Protein AF-A0A803PGI7-F1 (afdb_monomer_lite)

Radius of gyration: 37.83 Å; chains: 1; bounding box: 90×58×115 Å

Secondary structure (DSSP, 8-state):
------SS--HHHHHHHHHHHHHHHHHHTTB-TTSSBPP--HHHHHHHHHHHHHHHHHHHHHHSSTT-HHHHHHHHHHHHHHHHSTTS-GGGTT--HHHHTTHHHHHHHHHHH-SS--HHHHHHHHHHHHHHHHHHGGGS-S-HHHHHHHHHHHHHHHHHHHHHHHT--------S----------SSS--HHHHHHHHHHHHHHHHHHHHHHHHHHHHHHHHHHH-S-S---HHHHHHHTTTS-HHHHHHHHHHHHHHHHHHHHHHHHHT-HHHHHHHHHHHHHTTS-HHHHHHHHHHHHT-S---HHHHHHHHHHHHHHTTGGGHHHHHHHHHHPPP----HHHHHHHHHHTS--S------S-S----HHHHHHHHHHHHHHTT--HHHHSS-HHHHHHHS-TTSHHHHHHHHHHHHHHHT---TTSS-S--S-----SGGGGGGGG----S--TTHHHHHHHHHHHHHHHHHHHHHHTTSS---SS--GGGHHHHHHHHHSHHHHHHHHHHHHHHHHHHHSTT-----SS-EEEEE-SBTTTB--HHHHTTTGGGTSPP-HHHHHHHHTT--PPB-HHHHHHHHHHHHTT-EEEEEEEEEGGGHHHHHHHHHHTT----SEEEEE-GGGTTS-HHHHHHHHHHHHHHTT-EEEEEEESSHHHH-SSSPPSEEEEPP--S----

Structure (mmCIF, N/CA/C/O backbone):
data_AF-A0A803PGI7-F1
#
_entry.id   AF-A0A803PGI7-F1
#
loop_
_atom_site.group_PDB
_atom_site.id
_atom_site.type_symbol
_atom_site.label_atom_id
_atom_site.label_alt_id
_atom_site.label_comp_id
_atom_site.label_asym_id
_atom_site.label_entity_id
_atom_site.label_seq_id
_atom_site.pdbx_PDB_ins_code
_atom_site.Cartn_x
_atom_site.Cartn_y
_atom_site.Cartn_z
_atom_site.occupancy
_atom_site.B_iso_or_equiv
_atom_site.auth_seq_id
_atom_site.auth_comp_id
_atom_site.auth_asym_id
_atom_site.auth_atom_id
_atom_site.pdbx_PDB_model_num
ATOM 1 N N . MET A 1 1 ? -21.445 -3.159 65.099 1.00 38.12 1 MET A N 1
ATOM 2 C CA . MET A 1 1 ? -22.785 -3.429 64.540 1.00 38.12 1 MET A CA 1
ATOM 3 C C . MET A 1 1 ? -22.902 -2.512 63.342 1.00 38.12 1 MET A C 1
ATOM 5 O O . MET A 1 1 ? -22.774 -1.316 63.554 1.00 38.12 1 MET A O 1
ATOM 9 N N . GLY A 1 2 ? -22.947 -3.056 62.122 1.00 53.81 2 GLY A N 1
ATOM 10 C CA . GLY A 1 2 ? -23.004 -2.240 60.901 1.00 53.81 2 GLY A CA 1
ATOM 11 C C . GLY A 1 2 ? -24.290 -1.415 60.855 1.00 53.81 2 GLY A C 1
ATOM 12 O O . GLY A 1 2 ? -25.325 -1.890 61.322 1.00 53.81 2 GLY A O 1
ATOM 13 N N . SER A 1 3 ? -24.199 -0.191 60.336 1.00 67.94 3 SER A N 1
ATOM 14 C CA . SER A 1 3 ? -25.300 0.774 60.164 1.00 67.94 3 SER A CA 1
ATOM 15 C C . SER A 1 3 ? -26.174 0.478 58.934 1.00 67.94 3 SER A C 1
ATOM 17 O O . SER A 1 3 ? -26.958 1.320 58.490 1.00 67.94 3 SER A O 1
ATOM 19 N N . TRP A 1 4 ? -26.041 -0.718 58.357 1.00 79.06 4 TRP A N 1
ATOM 20 C CA . TRP A 1 4 ? -26.737 -1.103 57.144 1.00 79.06 4 TRP A CA 1
ATOM 21 C C . TRP A 1 4 ? -28.187 -1.476 57.442 1.00 79.06 4 TRP A C 1
ATOM 23 O O . TRP A 1 4 ? -28.458 -2.466 58.127 1.00 79.06 4 TRP A O 1
ATOM 33 N N . PHE A 1 5 ? -29.121 -0.724 56.865 1.00 71.88 5 PHE A N 1
ATOM 34 C CA . PHE A 1 5 ? -30.551 -0.976 56.977 1.00 71.88 5 PHE A CA 1
ATOM 35 C C . PHE A 1 5 ? -31.200 -1.027 55.588 1.00 71.88 5 PHE A C 1
ATOM 37 O O . PHE A 1 5 ? -31.676 -0.022 55.071 1.00 71.88 5 PHE A O 1
ATOM 44 N N . HIS A 1 6 ? -31.265 -2.225 55.000 1.00 76.81 6 HIS A N 1
ATOM 45 C CA . HIS A 1 6 ? -32.163 -2.531 53.883 1.00 76.81 6 HIS A CA 1
ATOM 46 C C . HIS A 1 6 ? -32.952 -3.811 54.211 1.00 76.81 6 HIS A C 1
ATOM 48 O O . HIS A 1 6 ? -32.338 -4.787 54.644 1.00 76.81 6 HIS A O 1
ATOM 54 N N . PRO A 1 7 ? -34.288 -3.837 54.026 1.00 70.44 7 PRO A N 1
ATOM 55 C CA . PRO A 1 7 ? -35.135 -4.941 54.488 1.00 70.44 7 PRO A CA 1
ATOM 56 C C . PRO A 1 7 ? -34.837 -6.279 53.797 1.00 70.44 7 PRO A C 1
ATOM 58 O O . PRO A 1 7 ? -34.901 -7.321 54.443 1.00 70.44 7 PRO A O 1
ATOM 61 N N . ASP A 1 8 ? -34.466 -6.236 52.513 1.00 79.75 8 ASP A N 1
ATOM 62 C CA . ASP A 1 8 ? -34.425 -7.437 51.665 1.00 79.75 8 ASP A CA 1
ATOM 63 C C . ASP A 1 8 ? -33.029 -7.835 51.156 1.00 79.75 8 ASP A C 1
ATOM 65 O O . ASP A 1 8 ? -32.898 -8.868 50.508 1.00 79.75 8 ASP A O 1
ATOM 69 N N . ILE A 1 9 ? -31.981 -7.036 51.403 1.00 85.69 9 ILE A N 1
ATOM 70 C CA . ILE A 1 9 ? -30.629 -7.335 50.900 1.00 85.69 9 ILE A CA 1
ATOM 71 C C . ILE A 1 9 ? -29.552 -6.900 51.890 1.00 85.69 9 ILE A C 1
ATOM 73 O O . ILE A 1 9 ? -29.574 -5.791 52.429 1.00 85.69 9 ILE A O 1
ATOM 77 N N . SER A 1 10 ? -28.584 -7.782 52.124 1.00 90.31 10 SER A N 1
ATOM 78 C CA . SER A 1 10 ? -27.400 -7.454 52.921 1.00 90.31 10 SER A CA 1
ATOM 79 C C . SER A 1 10 ? -26.391 -6.641 52.103 1.00 90.31 10 SER A C 1
ATOM 81 O O . SER A 1 10 ? -26.316 -6.785 50.882 1.00 90.31 10 SER A O 1
ATOM 83 N N . LEU A 1 11 ? -25.562 -5.827 52.767 1.00 88.62 11 LEU A N 1
ATOM 84 C CA . LEU A 1 11 ? -24.485 -5.090 52.094 1.00 88.62 11 LEU A CA 1
ATOM 85 C C . LEU A 1 11 ? -23.528 -6.033 51.343 1.00 88.62 11 LEU A C 1
ATOM 87 O O . LEU A 1 11 ? -23.127 -5.741 50.221 1.00 88.62 11 LEU A O 1
ATOM 91 N N . GLU A 1 12 ? -23.203 -7.196 51.918 1.00 90.31 12 GLU A N 1
ATOM 92 C CA . GLU A 1 12 ? -22.317 -8.180 51.280 1.00 90.31 12 GLU A CA 1
ATOM 93 C C . GLU A 1 12 ? -22.911 -8.733 49.974 1.00 90.31 12 GLU A C 1
ATOM 95 O O . GLU A 1 12 ? -22.209 -8.884 48.970 1.00 90.31 12 GLU A O 1
ATOM 100 N N . GLU A 1 13 ? -24.212 -9.023 49.967 1.00 92.06 13 GLU A N 1
ATOM 101 C CA . GLU A 1 13 ? -24.922 -9.504 48.783 1.00 92.06 13 GLU A CA 1
ATOM 102 C C . GLU A 1 13 ? -25.058 -8.410 47.721 1.00 92.06 13 GLU A C 1
ATOM 104 O O . GLU A 1 13 ? -24.774 -8.657 46.547 1.00 92.06 13 GLU A O 1
ATOM 109 N N . LEU A 1 14 ? -25.376 -7.179 48.132 1.00 91.44 14 LEU A N 1
ATOM 110 C CA . LEU A 1 14 ? -25.426 -6.029 47.234 1.00 91.44 14 LEU A CA 1
ATOM 111 C C . LEU A 1 14 ? -24.066 -5.787 46.562 1.00 91.44 14 LEU A C 1
ATOM 113 O O . LEU A 1 14 ? -24.003 -5.617 45.346 1.00 91.44 14 LEU A O 1
ATOM 117 N N . MET A 1 15 ? -22.966 -5.865 47.315 1.00 93.12 15 MET A N 1
ATOM 118 C CA . MET A 1 15 ? -21.613 -5.723 46.768 1.00 93.12 15 MET A CA 1
ATOM 119 C C . MET A 1 15 ? -21.248 -6.839 45.775 1.00 93.12 15 MET A C 1
ATOM 121 O O . MET A 1 15 ? -20.549 -6.575 44.793 1.00 93.12 15 MET A O 1
ATOM 125 N N . LYS A 1 16 ? -21.734 -8.076 45.964 1.00 92.56 16 LYS A N 1
ATOM 126 C CA . LYS A 1 16 ? -21.569 -9.164 44.975 1.00 92.56 16 LYS A CA 1
ATOM 127 C C . LYS A 1 16 ? -22.317 -8.862 43.676 1.00 92.56 16 LYS A C 1
ATOM 129 O O . LYS A 1 16 ? -21.757 -9.058 42.597 1.00 92.56 16 LYS A O 1
ATOM 134 N N . LEU A 1 17 ? -23.543 -8.347 43.769 1.00 93.38 17 LEU A N 1
ATOM 135 C CA . LEU A 1 17 ? -24.321 -7.943 42.595 1.00 93.38 17 LEU A CA 1
ATOM 136 C C . LEU A 1 17 ? -23.674 -6.761 41.865 1.00 93.38 17 LEU A C 1
ATOM 138 O O . LEU A 1 17 ? -23.601 -6.778 40.638 1.00 93.38 17 LEU A O 1
ATOM 142 N N . ILE A 1 18 ? -23.144 -5.775 42.596 1.00 92.31 18 ILE A N 1
ATOM 143 C CA . ILE A 1 18 ? -22.430 -4.630 42.010 1.00 92.31 18 ILE A CA 1
ATOM 144 C C . ILE A 1 18 ? -21.198 -5.098 41.228 1.00 92.31 18 ILE A C 1
ATOM 146 O O . ILE A 1 18 ? -20.989 -4.641 40.107 1.00 92.31 18 ILE A O 1
ATOM 150 N N . LYS A 1 19 ? -20.418 -6.054 41.751 1.00 90.94 19 LYS A N 1
ATOM 151 C CA . LYS A 1 19 ? -19.295 -6.653 41.005 1.00 90.94 19 LYS A CA 1
ATOM 152 C C . LYS A 1 19 ? -19.759 -7.283 39.686 1.00 90.94 19 LYS A C 1
ATOM 154 O O . LYS A 1 19 ? -19.188 -6.988 38.642 1.00 90.94 19 LYS A O 1
ATOM 159 N N . GLY A 1 20 ? -20.844 -8.061 39.713 1.00 91.62 20 GLY A N 1
ATOM 160 C CA . GLY A 1 20 ? -21.435 -8.621 38.491 1.00 91.62 20 GLY A CA 1
ATOM 161 C C . GLY A 1 20 ? -21.953 -7.551 37.519 1.00 91.62 20 GLY A C 1
ATOM 162 O O . GLY A 1 20 ? -21.856 -7.710 36.305 1.00 91.62 20 GLY A O 1
ATOM 163 N N . PHE A 1 21 ? -22.456 -6.425 38.028 1.00 90.94 21 PHE A N 1
ATOM 164 C CA . PHE A 1 21 ? -22.863 -5.293 37.197 1.00 90.94 21 PHE A CA 1
ATOM 165 C C . PHE A 1 21 ? -21.672 -4.597 36.531 1.00 90.94 21 PHE A C 1
ATOM 167 O O . PHE A 1 21 ? -21.755 -4.235 35.359 1.00 90.94 21 PHE A O 1
ATOM 174 N N . VAL A 1 22 ? -20.542 -4.468 37.232 1.00 89.94 22 VAL A N 1
ATOM 175 C CA . VAL A 1 22 ? -19.285 -3.986 36.640 1.00 89.94 22 VAL A CA 1
ATOM 176 C C . VAL A 1 22 ? -18.835 -4.913 35.508 1.00 89.94 22 VAL A C 1
ATOM 178 O O . VAL A 1 22 ? -18.483 -4.420 34.439 1.00 89.94 22 VAL A O 1
ATOM 181 N N . ASP A 1 23 ? -18.936 -6.235 35.668 1.00 88.88 23 ASP A N 1
ATOM 182 C CA . ASP A 1 23 ? -18.623 -7.183 34.586 1.00 88.88 23 ASP A CA 1
ATOM 183 C C . ASP A 1 23 ? -19.529 -6.986 33.358 1.00 88.88 23 ASP A C 1
ATOM 185 O O . ASP A 1 23 ? -19.057 -7.004 32.218 1.00 88.88 23 ASP A O 1
ATOM 189 N N . ILE A 1 24 ? -20.825 -6.733 33.574 1.00 90.69 24 ILE A N 1
ATOM 190 C CA . ILE A 1 24 ? -21.766 -6.379 32.501 1.00 90.69 24 ILE A CA 1
ATOM 191 C C . ILE A 1 24 ? -21.310 -5.095 31.800 1.00 90.69 24 ILE A C 1
ATOM 193 O O . ILE A 1 24 ? -21.242 -5.075 30.573 1.00 90.69 24 ILE A O 1
ATOM 197 N N . LEU A 1 25 ? -20.952 -4.048 32.548 1.00 88.31 25 LEU A N 1
ATOM 198 C CA . LEU A 1 25 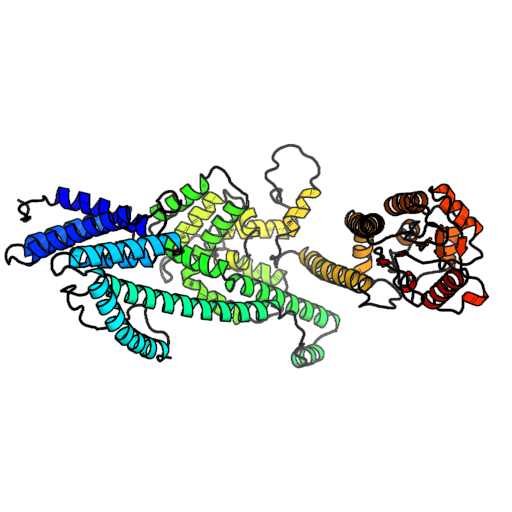? -20.476 -2.771 31.999 1.00 88.31 25 LEU A CA 1
ATOM 199 C C . LEU A 1 25 ? -19.169 -2.907 31.205 1.00 88.31 25 LEU A C 1
ATOM 201 O O . LEU A 1 25 ? -18.966 -2.223 30.202 1.00 88.31 25 LEU A O 1
ATOM 205 N N . ILE A 1 26 ? -18.285 -3.819 31.606 1.00 86.06 26 ILE A N 1
ATOM 206 C CA . ILE A 1 26 ? -17.098 -4.156 30.815 1.00 86.06 26 ILE A CA 1
ATOM 207 C C . ILE A 1 26 ? -17.529 -4.803 29.493 1.00 86.06 26 ILE A C 1
ATOM 209 O O . ILE A 1 26 ? -17.034 -4.420 28.437 1.00 86.06 26 ILE A O 1
ATOM 213 N N . LEU A 1 27 ? -18.480 -5.739 29.508 1.00 88.56 27 LEU A N 1
ATOM 214 C CA . LEU A 1 27 ? -18.963 -6.414 28.297 1.00 88.56 27 LEU A CA 1
ATOM 215 C C . LEU A 1 27 ? -19.729 -5.484 27.343 1.00 88.56 27 LEU A C 1
ATOM 217 O O . LEU A 1 27 ? -19.699 -5.685 26.122 1.00 88.56 27 LEU A O 1
ATOM 221 N N . THR A 1 28 ? -20.411 -4.459 27.862 1.00 88.19 28 THR A N 1
ATOM 222 C CA . THR A 1 28 ? -21.115 -3.470 27.029 1.00 88.19 28 THR A CA 1
ATOM 223 C C . THR A 1 28 ? -20.153 -2.574 26.244 1.00 88.19 28 THR A C 1
ATOM 225 O O . THR A 1 28 ? -20.557 -2.039 25.214 1.00 88.19 28 THR A O 1
ATOM 228 N N . SER A 1 29 ? -18.865 -2.514 26.622 1.00 77.38 29 SER A N 1
ATOM 229 C CA . SER A 1 29 ? -17.803 -1.850 25.840 1.00 77.38 29 SER A CA 1
ATOM 230 C C . SER A 1 29 ? -17.565 -2.471 24.451 1.00 77.38 29 SER A C 1
ATOM 232 O O . SER A 1 29 ? -16.930 -1.858 23.589 1.00 77.38 29 SER A O 1
ATOM 234 N N . GLY A 1 30 ? -18.100 -3.673 24.206 1.00 82.31 30 GLY A N 1
ATOM 235 C CA . GLY A 1 30 ? -18.088 -4.346 22.905 1.00 82.31 30 GLY A CA 1
ATOM 236 C C . GLY A 1 30 ? -17.120 -5.526 22.799 1.00 82.31 30 GLY A C 1
ATOM 237 O O . GLY A 1 30 ? -17.171 -6.247 21.792 1.00 82.31 30 GLY A O 1
ATOM 238 N N . TYR A 1 31 ? -16.307 -5.772 23.831 1.00 81.25 31 TYR A N 1
ATOM 239 C CA . TYR A 1 31 ? -15.364 -6.890 23.906 1.00 81.25 31 TYR A CA 1
ATOM 240 C C . TYR A 1 31 ? -15.489 -7.676 25.209 1.00 81.25 31 TYR A C 1
ATOM 242 O O . TYR A 1 31 ? -15.874 -7.163 26.254 1.00 81.25 31 TYR A O 1
ATOM 250 N N . GLN A 1 32 ? -15.140 -8.953 25.124 1.00 82.00 32 GLN A N 1
ATOM 251 C CA . GLN A 1 32 ? -14.935 -9.841 26.255 1.00 82.00 32 GLN A CA 1
ATOM 252 C C . GLN A 1 32 ? -13.516 -9.673 26.805 1.00 82.00 32 GLN A C 1
ATOM 254 O O . GLN A 1 32 ? -12.609 -9.234 26.099 1.00 82.00 32 GLN A O 1
ATOM 259 N N . SER A 1 33 ? -13.286 -10.143 28.031 1.00 68.25 33 SER A N 1
ATOM 260 C CA . SER A 1 33 ? -11.949 -10.205 28.644 1.00 68.25 33 SER A CA 1
ATOM 261 C C . SER A 1 33 ? -10.932 -11.038 27.844 1.00 68.25 33 SER A C 1
ATOM 263 O O . SER A 1 33 ? -9.728 -10.873 28.021 1.00 68.25 33 SER A O 1
ATOM 265 N N . SER A 1 34 ? -11.406 -11.903 26.939 1.00 67.69 34 SER A N 1
ATOM 266 C CA . SER A 1 34 ? -10.601 -12.671 25.981 1.00 67.69 34 SER A CA 1
ATOM 267 C C . SER A 1 34 ? -10.144 -11.868 24.752 1.00 67.69 34 SER A C 1
ATOM 269 O O . SER A 1 34 ? -9.458 -12.418 23.895 1.00 67.69 34 SER A O 1
ATOM 271 N N . GLY A 1 35 ? -10.569 -10.609 24.607 1.00 70.06 35 GLY A N 1
ATOM 272 C CA . GLY A 1 35 ? -10.370 -9.799 23.399 1.00 70.06 35 GLY A CA 1
ATOM 273 C C . GLY A 1 35 ? -11.330 -10.142 22.255 1.00 70.06 35 GLY A C 1
ATOM 274 O O . GLY A 1 35 ? -11.361 -9.449 21.240 1.00 70.06 35 GLY A O 1
ATOM 275 N N . ARG A 1 36 ? -12.160 -11.185 22.406 1.00 78.81 36 ARG A N 1
ATOM 276 C CA . ARG A 1 36 ? -13.218 -11.499 21.441 1.00 78.81 36 ARG A CA 1
ATOM 277 C C . ARG A 1 36 ? -14.349 -10.492 21.532 1.00 78.81 36 ARG A C 1
ATOM 279 O O . ARG A 1 36 ? -14.604 -9.886 22.566 1.00 78.81 36 ARG A O 1
ATOM 286 N N . ILE A 1 37 ? -15.073 -10.371 20.435 1.00 82.19 37 ILE A N 1
ATOM 287 C CA . ILE A 1 37 ? -16.263 -9.540 20.343 1.00 82.19 37 ILE A CA 1
ATOM 288 C C . ILE A 1 37 ? -17.325 -10.010 21.351 1.00 82.19 37 ILE A C 1
ATOM 290 O O . ILE A 1 37 ? -17.715 -11.178 21.347 1.00 82.19 37 ILE A O 1
ATOM 294 N N . ALA A 1 38 ? -17.829 -9.089 22.178 1.00 86.44 38 ALA A N 1
ATOM 295 C CA . ALA A 1 38 ? -19.013 -9.341 22.991 1.00 86.44 38 ALA A CA 1
ATOM 296 C C . ALA A 1 38 ? -20.256 -9.371 22.088 1.00 86.44 38 ALA A C 1
ATOM 298 O O . ALA A 1 38 ? -20.480 -8.457 21.286 1.00 86.44 38 ALA A O 1
ATOM 299 N N . HIS A 1 39 ? -21.043 -10.442 22.197 1.00 87.12 39 HIS A N 1
ATOM 300 C CA . HIS A 1 39 ? -22.297 -10.593 21.470 1.00 87.12 39 HIS A CA 1
ATOM 301 C C . HIS A 1 39 ? -23.463 -10.150 22.349 1.00 87.12 39 HIS A C 1
ATOM 303 O O . HIS A 1 39 ? -23.586 -10.603 23.484 1.00 87.12 39 HIS A O 1
ATOM 309 N N . TRP A 1 40 ? -24.312 -9.289 21.795 1.00 90.31 40 TRP A N 1
ATOM 310 C CA . TRP A 1 40 ? -25.492 -8.755 22.455 1.00 90.31 40 TRP A CA 1
ATOM 311 C C . TRP A 1 40 ? -26.706 -8.964 21.555 1.00 90.31 40 TRP A C 1
ATOM 313 O O . TRP A 1 40 ? -26.701 -8.555 20.393 1.00 90.31 40 TRP A O 1
ATOM 323 N N . ASP A 1 41 ? -27.735 -9.594 22.108 1.00 92.19 41 ASP A N 1
ATOM 324 C CA . ASP A 1 41 ? -29.065 -9.706 21.517 1.00 92.19 41 ASP A CA 1
ATOM 325 C C . ASP A 1 41 ? -30.070 -8.889 22.353 1.00 92.19 41 ASP A C 1
ATOM 327 O O . ASP A 1 41 ? -29.764 -8.540 23.501 1.00 92.19 41 ASP A O 1
ATOM 331 N N . PRO A 1 42 ? -31.259 -8.559 21.812 1.00 92.38 42 PRO A N 1
ATOM 332 C CA . PRO A 1 42 ? -32.237 -7.740 22.530 1.00 92.38 42 PRO A CA 1
ATOM 333 C C . PRO A 1 42 ? -32.611 -8.300 23.911 1.00 92.38 42 PRO A C 1
ATOM 335 O O . PRO A 1 42 ? -32.739 -7.548 24.874 1.00 92.38 42 PRO A O 1
ATOM 338 N N . ILE A 1 43 ? -32.694 -9.628 24.045 1.00 92.12 43 ILE A N 1
ATOM 339 C CA . ILE A 1 43 ? -33.081 -10.306 25.289 1.00 92.12 43 ILE A CA 1
ATOM 340 C C . ILE A 1 43 ? -32.032 -10.078 26.381 1.00 92.12 43 ILE A C 1
ATOM 342 O O . ILE A 1 43 ? -32.365 -9.743 27.518 1.00 92.12 43 ILE A O 1
ATOM 346 N N . ASN A 1 44 ? -30.755 -10.268 26.059 1.00 92.56 44 ASN A N 1
ATOM 347 C CA . ASN A 1 44 ? -29.656 -10.094 27.000 1.00 92.56 44 ASN A CA 1
ATOM 348 C C . ASN A 1 44 ? -29.419 -8.616 27.336 1.00 92.56 44 ASN A C 1
ATOM 350 O O . ASN A 1 44 ? -29.060 -8.305 28.471 1.00 92.56 44 ASN A O 1
ATOM 354 N N . ILE A 1 45 ? -29.699 -7.702 26.401 1.00 93.25 45 ILE A N 1
ATOM 355 C CA . ILE A 1 45 ? -29.709 -6.261 26.680 1.00 93.25 45 ILE A CA 1
ATOM 356 C C . ILE A 1 45 ? -30.833 -5.923 27.669 1.00 93.25 45 ILE A C 1
ATOM 358 O O . ILE A 1 45 ? -30.556 -5.307 28.696 1.00 93.25 45 ILE A O 1
ATOM 362 N N . ASN A 1 46 ? -32.064 -6.396 27.446 1.00 90.94 46 ASN A N 1
ATOM 363 C CA . ASN A 1 46 ? -33.183 -6.189 28.376 1.00 90.94 46 ASN A CA 1
ATOM 364 C C . ASN A 1 46 ? -32.861 -6.712 29.787 1.00 90.94 46 ASN A C 1
ATOM 366 O O . ASN A 1 46 ? -33.127 -6.030 30.775 1.00 90.94 46 ASN A O 1
ATOM 370 N N . LYS A 1 47 ? -32.210 -7.878 29.903 1.00 92.12 47 LYS A N 1
ATOM 371 C CA . LYS A 1 47 ? -31.735 -8.403 31.199 1.00 92.12 47 LYS A CA 1
ATOM 372 C C . LYS A 1 47 ? -30.721 -7.480 31.879 1.00 92.12 47 LYS A C 1
ATOM 374 O O . LYS A 1 47 ? -30.811 -7.277 33.087 1.00 92.12 47 LYS A O 1
ATOM 379 N N . ALA A 1 48 ? -29.780 -6.902 31.130 1.00 93.44 48 ALA A N 1
ATOM 380 C CA . ALA A 1 48 ? -28.839 -5.925 31.680 1.00 93.44 48 ALA A CA 1
ATOM 381 C C . ALA A 1 48 ? -29.575 -4.679 32.208 1.00 93.44 48 ALA A C 1
ATOM 383 O O . ALA A 1 48 ? -29.290 -4.209 33.308 1.00 93.44 48 ALA A O 1
ATOM 384 N N . PHE A 1 49 ? -30.582 -4.188 31.481 1.00 91.62 49 PHE A N 1
ATOM 385 C CA . PHE A 1 49 ? -31.418 -3.074 31.939 1.00 91.62 49 PHE A CA 1
ATOM 386 C C . PHE A 1 49 ? -32.262 -3.409 33.173 1.00 91.62 49 PHE A C 1
ATOM 388 O O . PHE A 1 49 ? -32.431 -2.548 34.035 1.00 91.62 49 PHE A O 1
ATOM 395 N N . GLN A 1 50 ? -32.742 -4.647 33.308 1.00 90.31 50 GLN A N 1
ATOM 396 C CA . GLN A 1 50 ? -33.419 -5.114 34.523 1.00 90.31 50 GLN A CA 1
ATOM 397 C C . GLN A 1 50 ? -32.480 -5.111 35.735 1.00 90.31 50 GLN A C 1
ATOM 399 O O . GLN A 1 50 ? -32.883 -4.688 36.818 1.00 90.31 50 GLN A O 1
ATOM 404 N N . TRP A 1 51 ? -31.218 -5.516 35.552 1.00 92.62 51 TRP A N 1
ATOM 405 C CA . TRP A 1 51 ? -30.187 -5.403 36.589 1.00 92.62 51 TRP A CA 1
ATOM 406 C C . TRP A 1 51 ? -29.950 -3.950 36.998 1.00 92.62 51 TRP A C 1
ATOM 408 O O . TRP A 1 51 ? -29.945 -3.634 38.184 1.00 92.62 51 TRP A O 1
ATOM 418 N N . ALA A 1 52 ? -29.812 -3.043 36.032 1.00 91.25 52 ALA A N 1
ATOM 419 C CA . ALA A 1 52 ? -29.674 -1.621 36.331 1.00 91.25 52 ALA A CA 1
ATOM 420 C C . ALA A 1 52 ? -30.900 -1.053 37.066 1.00 91.25 52 ALA A C 1
ATOM 422 O O . ALA A 1 52 ? -30.752 -0.337 38.053 1.00 91.25 52 ALA A O 1
ATOM 423 N N . PHE A 1 53 ? -32.111 -1.417 36.639 1.00 89.38 53 PHE A N 1
ATOM 424 C CA . PHE A 1 53 ? -33.350 -1.005 37.299 1.00 89.38 53 PHE A CA 1
ATOM 425 C C . PHE A 1 53 ? -33.447 -1.503 38.747 1.00 89.38 53 PHE A C 1
ATOM 427 O O . PHE A 1 53 ? -33.969 -0.800 39.612 1.00 89.38 53 PHE A O 1
ATOM 434 N N . PHE A 1 54 ? -32.928 -2.701 39.031 1.00 91.62 54 PHE A N 1
ATOM 435 C CA . PHE A 1 54 ? -32.829 -3.214 40.394 1.00 91.62 54 PHE A CA 1
ATOM 436 C C . PHE A 1 54 ? -31.998 -2.278 41.288 1.00 91.62 54 PHE A C 1
ATOM 438 O O . PHE A 1 54 ? -32.490 -1.876 42.343 1.00 91.62 54 PHE A O 1
ATOM 445 N N . PHE A 1 55 ? -30.804 -1.855 40.854 1.00 90.69 55 PHE A N 1
ATOM 446 C CA . PHE A 1 55 ? -29.968 -0.933 41.638 1.00 90.69 55 PHE A CA 1
ATOM 447 C C . PHE A 1 55 ? -30.635 0.427 41.854 1.00 90.69 55 PHE A C 1
ATOM 449 O O . PHE A 1 55 ? -30.637 0.928 42.978 1.00 90.69 55 PHE A O 1
ATOM 456 N N . GLU A 1 56 ? -31.266 0.990 40.818 1.00 89.44 56 GLU A N 1
ATOM 457 C CA . GLU A 1 56 ? -32.010 2.251 40.938 1.00 89.44 56 GLU A CA 1
ATOM 458 C C . GLU A 1 56 ? -33.133 2.151 41.985 1.00 89.44 56 GLU A C 1
ATOM 460 O O . GLU A 1 56 ? -33.341 3.080 42.763 1.00 89.44 56 GLU A O 1
ATOM 465 N N . ASN A 1 57 ? -33.842 1.018 42.059 1.00 87.50 57 ASN A N 1
ATOM 466 C CA . ASN A 1 57 ? -34.903 0.811 43.049 1.00 87.50 57 ASN A CA 1
ATOM 467 C C . ASN A 1 57 ? -34.380 0.635 44.475 1.00 87.50 57 ASN A C 1
ATOM 469 O O . ASN A 1 57 ? -34.949 1.223 45.399 1.00 87.50 57 ASN A O 1
ATOM 473 N N . VAL A 1 58 ? -33.314 -0.149 44.658 1.00 87.75 58 VAL A N 1
ATOM 474 C CA . VAL A 1 58 ? -32.669 -0.333 45.968 1.00 87.75 58 VAL A CA 1
ATOM 475 C C . VAL A 1 58 ? -32.202 1.020 46.506 1.00 87.75 58 VAL A C 1
ATOM 477 O O . VAL A 1 58 ? -32.542 1.399 47.625 1.00 87.75 58 VAL A O 1
ATOM 480 N N . LEU A 1 59 ? -31.511 1.809 45.680 1.00 86.62 59 LEU A N 1
ATOM 481 C CA . LEU A 1 59 ? -30.986 3.117 46.080 1.00 86.62 59 LEU A CA 1
ATOM 482 C C . LEU A 1 59 ? -32.082 4.152 46.303 1.00 86.62 59 LEU A C 1
ATOM 484 O O . LEU A 1 59 ? -32.030 4.888 47.286 1.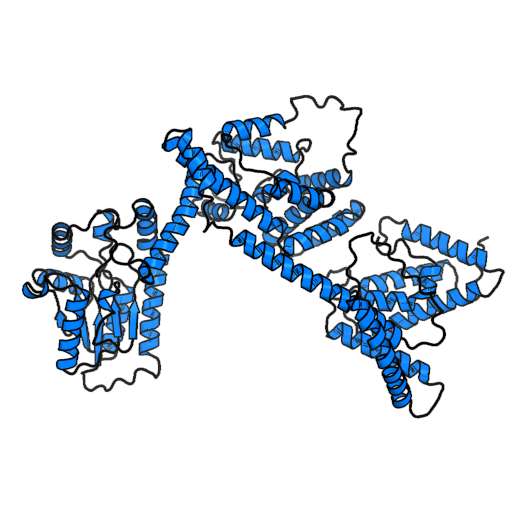00 86.62 59 LEU A O 1
ATOM 488 N N . ARG A 1 60 ? -33.128 4.157 45.469 1.00 83.81 60 ARG A N 1
ATOM 489 C CA . ARG A 1 60 ? -34.311 4.999 45.690 1.00 83.81 60 ARG A CA 1
ATOM 490 C C . ARG A 1 60 ? -34.974 4.709 47.037 1.00 83.81 60 ARG A C 1
ATOM 492 O O . ARG A 1 60 ? -35.404 5.641 47.710 1.00 83.81 60 ARG A O 1
ATOM 499 N N . THR A 1 61 ? -35.037 3.440 47.443 1.00 81.56 61 THR A N 1
ATOM 500 C CA . THR A 1 61 ? -35.592 3.038 48.746 1.00 81.56 61 THR A CA 1
ATOM 501 C C . THR A 1 61 ? -34.724 3.552 49.896 1.00 81.56 61 THR A C 1
ATOM 503 O O . THR A 1 61 ? -35.252 4.090 50.867 1.00 81.56 61 THR A O 1
ATOM 506 N N . LEU A 1 62 ? -33.397 3.480 49.749 1.00 78.69 62 LEU A N 1
ATOM 507 C CA . LEU A 1 62 ? -32.435 4.012 50.720 1.00 78.69 62 LEU A CA 1
ATOM 508 C C . LEU A 1 62 ? -32.438 5.550 50.795 1.00 78.69 62 LEU A C 1
ATOM 510 O O . LEU A 1 62 ? -32.204 6.104 51.860 1.00 78.69 62 LEU A O 1
ATOM 514 N N . SER A 1 63 ? -32.728 6.261 49.701 1.00 73.62 63 SER A N 1
ATOM 515 C CA . SER A 1 63 ? -32.776 7.735 49.687 1.00 73.62 63 SER A CA 1
ATOM 516 C C . SER A 1 63 ? -34.081 8.338 50.231 1.00 73.62 63 SER A C 1
ATOM 518 O O . SER A 1 63 ? -34.120 9.530 50.517 1.00 73.62 63 SER A O 1
ATOM 520 N N . CYS A 1 64 ? -35.163 7.559 50.347 1.00 67.69 64 CYS A N 1
ATOM 521 C CA . CYS A 1 64 ? -36.497 8.067 50.705 1.00 67.69 64 CYS A CA 1
ATOM 522 C C . CYS A 1 64 ? -36.802 8.098 52.215 1.00 67.69 64 CYS A C 1
ATOM 524 O O . CYS A 1 64 ? -37.863 8.587 52.601 1.00 67.69 64 CYS A O 1
ATOM 526 N N . LEU A 1 65 ? -35.926 7.559 53.065 1.00 63.31 65 LEU A N 1
ATOM 527 C CA . LEU A 1 65 ? -36.143 7.428 54.509 1.00 63.31 65 LEU A CA 1
ATOM 528 C C . LEU A 1 65 ? -35.004 8.132 55.257 1.00 63.31 65 LEU A C 1
ATOM 530 O O . LEU A 1 65 ? -33.846 7.744 55.121 1.00 63.31 65 LEU A O 1
ATOM 534 N N . ASP A 1 66 ? -35.338 9.124 56.087 1.00 56.25 66 ASP A N 1
ATOM 535 C CA . ASP A 1 66 ? -34.376 9.980 56.811 1.00 56.25 66 ASP A CA 1
ATOM 536 C C . ASP A 1 66 ? -33.369 9.204 57.700 1.00 56.25 66 ASP A C 1
ATOM 538 O O . ASP A 1 66 ? -32.325 9.737 58.065 1.00 56.25 66 ASP A O 1
ATOM 542 N N . ASN A 1 67 ? -33.631 7.925 58.006 1.00 59.28 67 ASN A N 1
ATOM 543 C CA . ASN A 1 67 ? -32.760 7.045 58.801 1.00 59.28 67 ASN A CA 1
ATOM 544 C C . ASN A 1 67 ? -31.736 6.224 57.980 1.00 59.28 67 ASN A C 1
ATOM 546 O O . ASN A 1 67 ? -30.993 5.438 58.564 1.00 59.28 67 ASN A O 1
ATOM 550 N N . HIS A 1 68 ? -31.687 6.345 56.647 1.00 66.50 68 HIS A N 1
ATOM 551 C CA . HIS A 1 68 ? -30.832 5.506 55.780 1.00 66.50 68 HIS A CA 1
ATOM 552 C C . HIS A 1 68 ? -29.650 6.247 55.142 1.00 66.50 68 HIS A C 1
ATOM 554 O O . HIS A 1 68 ? -28.893 5.664 54.363 1.00 66.50 68 HIS A O 1
ATOM 560 N N . GLN A 1 69 ? -29.423 7.507 55.520 1.00 74.12 69 GLN A N 1
ATOM 561 C CA . GLN A 1 69 ? -28.249 8.259 55.074 1.00 74.12 69 GLN A CA 1
ATOM 562 C C . GLN A 1 69 ? -26.932 7.634 55.571 1.00 74.12 69 GLN A C 1
ATOM 564 O O . GLN A 1 69 ? -25.940 7.650 54.846 1.00 74.12 69 GLN A O 1
ATOM 569 N N . GLU A 1 70 ? -26.938 7.009 56.753 1.00 78.56 70 GLU A N 1
ATOM 570 C CA . GLU A 1 70 ? -25.807 6.217 57.262 1.00 78.56 70 GLU A CA 1
ATOM 571 C C . GLU A 1 70 ? -25.546 4.974 56.395 1.00 78.56 70 GLU A C 1
ATOM 573 O O . GLU A 1 70 ? -24.398 4.664 56.090 1.00 78.56 70 GLU A O 1
ATOM 578 N N . SER A 1 71 ? -26.598 4.309 55.905 1.00 83.44 71 SER A N 1
ATOM 579 C CA . SER A 1 71 ? -26.461 3.151 55.012 1.00 83.44 71 SER A CA 1
ATOM 580 C C . SER A 1 71 ? -25.915 3.539 53.630 1.00 83.44 71 SER A C 1
ATOM 582 O O . SER A 1 71 ? -25.128 2.789 53.059 1.00 83.44 71 SER A O 1
ATOM 584 N N . LEU A 1 72 ? -26.270 4.717 53.099 1.00 85.06 72 LEU A N 1
ATOM 585 C CA . LEU A 1 72 ? -25.663 5.243 51.865 1.00 85.06 72 LEU A CA 1
ATOM 586 C C . LEU A 1 72 ? -24.172 5.556 52.052 1.00 85.06 72 LEU A C 1
ATOM 588 O O . LEU A 1 72 ? -23.369 5.206 51.191 1.00 85.06 72 LEU A O 1
ATOM 592 N N . GLN A 1 73 ? -23.791 6.145 53.190 1.00 86.25 73 GLN A N 1
ATOM 593 C CA . GLN A 1 73 ? -22.382 6.380 53.525 1.00 86.25 73 GLN A CA 1
ATOM 594 C C . GLN A 1 73 ? -21.602 5.069 53.676 1.00 86.25 73 GLN A C 1
ATOM 596 O O . GLN A 1 73 ? -20.464 4.979 53.223 1.00 86.25 73 GLN A O 1
ATOM 601 N N . GLU A 1 74 ? -22.210 4.044 54.277 1.00 88.94 74 GLU A N 1
ATOM 602 C CA . GLU A 1 74 ? -21.609 2.714 54.409 1.00 88.94 74 GLU A CA 1
ATOM 603 C C . GLU A 1 74 ? -21.436 2.025 53.045 1.00 88.94 74 GLU A C 1
ATOM 605 O O . GLU A 1 74 ? -20.390 1.426 52.790 1.00 88.94 74 GLU A O 1
ATOM 610 N N . LEU A 1 75 ? -22.405 2.168 52.130 1.00 90.19 75 LEU A N 1
ATOM 611 C CA . LEU A 1 75 ? -22.273 1.693 50.750 1.00 90.19 75 LEU A CA 1
ATOM 612 C C . LEU A 1 75 ? -21.153 2.419 50.003 1.00 90.19 75 LEU A C 1
ATOM 614 O O . LEU A 1 75 ? -20.334 1.766 49.364 1.00 90.19 75 LEU A O 1
ATOM 618 N N . ASP A 1 76 ? -21.096 3.747 50.084 1.00 91.50 76 ASP A N 1
ATOM 619 C CA . ASP A 1 76 ? -20.043 4.525 49.428 1.00 91.50 76 ASP A CA 1
ATOM 620 C C . ASP A 1 76 ? -18.657 4.231 50.019 1.00 91.50 76 ASP A C 1
ATOM 622 O O . ASP A 1 76 ? -17.673 4.190 49.282 1.00 91.50 76 ASP A O 1
ATOM 626 N N . ALA A 1 77 ? -18.563 3.934 51.319 1.00 91.19 77 ALA A N 1
ATOM 627 C CA . ALA A 1 77 ? -17.328 3.454 51.934 1.00 91.19 77 ALA A CA 1
ATOM 628 C C . ALA A 1 77 ? -16.904 2.083 51.373 1.00 91.19 77 ALA A C 1
ATOM 630 O O . ALA A 1 77 ? -15.743 1.909 51.001 1.00 91.19 77 ALA A O 1
ATOM 631 N N . ALA A 1 78 ? -17.839 1.137 51.238 1.00 91.69 78 ALA A N 1
ATOM 632 C CA . ALA A 1 78 ? -17.571 -0.177 50.647 1.00 91.69 78 ALA A CA 1
ATOM 633 C C . ALA A 1 78 ? -17.221 -0.096 49.147 1.00 91.69 78 ALA A C 1
ATOM 635 O O . ALA A 1 78 ? -16.367 -0.837 48.657 1.00 91.69 78 ALA A O 1
ATOM 636 N N . LEU A 1 79 ? -17.851 0.819 48.404 1.00 92.19 79 LEU A N 1
ATOM 637 C CA . LEU A 1 79 ? -17.518 1.108 47.007 1.00 92.19 79 LEU A CA 1
ATOM 638 C C . LEU A 1 79 ? -16.140 1.763 46.877 1.00 92.19 79 LEU A C 1
ATOM 640 O O . LEU A 1 79 ? -15.390 1.420 45.967 1.00 92.19 79 LEU A O 1
ATOM 644 N N . SER A 1 80 ? -15.775 2.656 47.796 1.00 92.00 80 SER A N 1
ATOM 645 C CA . SER A 1 80 ? -14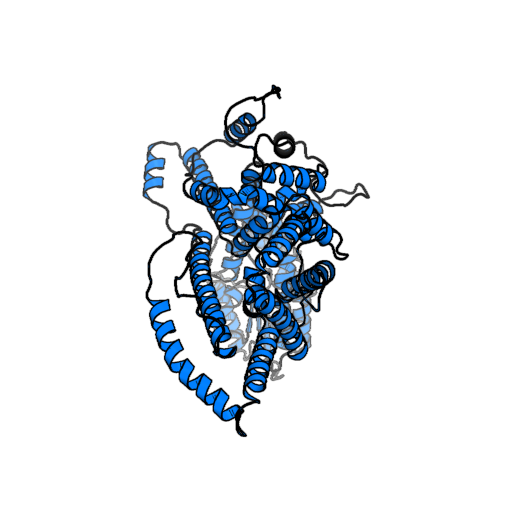.435 3.245 47.865 1.00 92.00 80 SER A CA 1
ATOM 646 C C . SER A 1 80 ? -13.367 2.171 48.105 1.00 92.00 80 SER A C 1
ATOM 648 O O . SER A 1 80 ? -12.358 2.132 47.406 1.00 92.00 80 SER A O 1
ATOM 650 N N . GLU A 1 81 ? -13.626 1.218 49.007 1.00 91.94 81 GLU A N 1
ATOM 651 C CA . GLU A 1 81 ? -12.740 0.066 49.216 1.00 91.94 81 GLU A CA 1
ATOM 652 C C . GLU A 1 81 ? -12.614 -0.784 47.940 1.00 91.94 81 GLU A C 1
ATOM 654 O O . GLU A 1 81 ? -11.501 -1.070 47.499 1.00 91.94 81 GLU A O 1
ATOM 659 N N . LEU A 1 82 ? -13.735 -1.108 47.284 1.00 90.38 82 LEU A N 1
ATOM 660 C CA . LEU A 1 82 ? -13.745 -1.871 46.032 1.00 90.38 82 LEU A CA 1
ATOM 661 C C . LEU A 1 82 ? -12.980 -1.166 44.900 1.00 90.38 82 LEU A C 1
ATOM 663 O O . LEU A 1 82 ? -12.211 -1.803 44.185 1.00 90.38 82 LEU A O 1
ATOM 667 N N . THR A 1 83 ? -13.210 0.134 44.720 1.00 89.06 83 THR A N 1
ATOM 668 C CA . THR A 1 83 ? -12.604 0.939 43.646 1.00 89.06 83 THR A CA 1
ATOM 669 C C . THR A 1 83 ? -11.127 1.240 43.898 1.00 89.06 83 THR A C 1
ATOM 671 O O . THR A 1 83 ? -10.395 1.506 42.946 1.00 89.06 83 THR A O 1
ATOM 674 N N . SER A 1 84 ? -10.676 1.157 45.155 1.00 86.31 84 SER A N 1
ATOM 675 C CA . SER A 1 84 ? -9.267 1.305 45.537 1.00 86.31 84 SER A CA 1
ATOM 676 C C . SER A 1 84 ? -8.398 0.080 45.219 1.00 86.31 84 SER A C 1
ATOM 678 O O . SER A 1 84 ? -7.169 0.184 45.237 1.00 86.31 84 SER A O 1
ATOM 680 N N . ASP A 1 85 ? -9.006 -1.071 44.905 1.00 85.06 85 ASP A N 1
ATOM 681 C CA . ASP A 1 85 ? -8.277 -2.287 44.547 1.00 85.06 85 ASP A CA 1
ATOM 682 C C . ASP A 1 85 ? -7.473 -2.082 43.249 1.00 85.06 85 ASP A C 1
ATOM 684 O O . ASP A 1 85 ? -7.981 -1.621 42.224 1.00 85.06 85 ASP A O 1
ATOM 688 N N . VAL A 1 86 ? -6.197 -2.477 43.273 1.00 78.19 86 VAL A N 1
ATOM 689 C CA . VAL A 1 86 ? -5.266 -2.359 42.138 1.00 78.19 86 VAL A CA 1
ATOM 690 C C . VAL A 1 86 ? -5.709 -3.187 40.930 1.00 78.19 86 VAL A C 1
ATOM 692 O O . VAL A 1 86 ? -5.195 -2.981 39.841 1.00 78.19 86 VAL A O 1
ATOM 695 N N . SER A 1 87 ? -6.635 -4.127 41.078 1.00 76.94 87 SER A N 1
ATOM 696 C CA . SER A 1 87 ? -7.217 -4.923 39.994 1.00 76.94 87 SER A CA 1
ATOM 697 C C . SER A 1 87 ? -8.546 -4.368 39.471 1.00 76.94 87 SER A C 1
ATOM 699 O O . SER A 1 87 ? -9.030 -4.834 38.437 1.00 76.94 87 SER A O 1
ATOM 701 N N . PHE A 1 88 ? -9.122 -3.359 40.134 1.00 84.00 88 PHE A N 1
ATOM 702 C CA . PHE A 1 88 ? -10.389 -2.771 39.720 1.00 84.00 88 PHE A CA 1
ATOM 703 C C . PHE A 1 88 ? -10.221 -1.932 38.435 1.00 84.00 88 PHE A C 1
ATOM 705 O O . PHE A 1 88 ? -9.196 -1.255 38.258 1.00 84.00 88 PHE A O 1
ATOM 712 N N . PRO A 1 89 ? -11.192 -1.954 37.499 1.00 79.31 89 PRO A N 1
ATOM 713 C CA . PRO A 1 89 ? -11.065 -1.203 36.257 1.00 79.31 89 PRO A CA 1
ATOM 714 C C . PRO A 1 89 ? -11.068 0.308 36.511 1.00 79.31 89 PRO A C 1
ATOM 716 O O . PRO A 1 89 ? -12.032 0.873 37.027 1.00 79.31 89 PRO A O 1
ATOM 719 N N . GLN A 1 90 ? -10.006 0.982 36.067 1.00 76.25 90 GLN A N 1
ATOM 720 C CA . GLN A 1 90 ? -9.787 2.411 36.325 1.00 76.25 90 GLN A CA 1
ATOM 721 C C . GLN A 1 90 ? -10.900 3.320 35.774 1.00 76.25 90 GLN A C 1
ATOM 723 O O . GLN A 1 90 ? -11.207 4.353 36.366 1.00 76.25 90 GLN A O 1
ATOM 728 N N . GLY A 1 91 ? -11.564 2.904 34.689 1.00 77.06 91 GLY A N 1
ATOM 729 C CA . GLY A 1 91 ? -12.705 3.622 34.107 1.00 77.06 91 GLY A CA 1
ATOM 730 C C . GLY A 1 91 ? -13.940 3.702 35.013 1.00 77.06 91 GLY A C 1
ATOM 731 O O . GLY A 1 91 ? -14.832 4.500 34.744 1.00 77.06 91 GLY A O 1
ATOM 732 N N . PHE A 1 92 ? -13.984 2.919 36.095 1.00 83.62 92 PHE A N 1
ATOM 733 C CA . PHE A 1 92 ? -15.088 2.884 37.057 1.00 83.62 92 PHE A CA 1
ATOM 734 C C . PHE A 1 92 ? -14.688 3.375 38.455 1.00 83.62 92 PHE A C 1
ATOM 736 O O . PHE A 1 92 ? -15.431 3.171 39.407 1.00 83.62 92 PHE A O 1
ATOM 743 N N . THR A 1 93 ? -13.544 4.045 38.609 1.00 82.31 93 THR A N 1
ATOM 744 C CA . THR A 1 93 ? -13.080 4.570 39.914 1.00 82.31 93 THR A CA 1
ATOM 745 C C . THR A 1 93 ? -14.022 5.598 40.542 1.00 82.31 93 THR A C 1
ATOM 747 O O . THR A 1 93 ? -13.982 5.818 41.746 1.00 82.31 93 THR A O 1
ATOM 750 N N . HIS A 1 94 ? -14.909 6.197 39.746 1.00 85.06 94 HIS A N 1
ATOM 751 C CA . HIS A 1 94 ? -15.966 7.104 40.204 1.00 85.06 94 HIS A CA 1
ATOM 752 C C . HIS A 1 94 ? -17.292 6.388 40.528 1.00 85.06 94 HIS A C 1
ATOM 754 O O . HIS A 1 94 ? -18.335 7.037 40.652 1.00 85.06 94 HIS A O 1
ATOM 760 N N . LEU A 1 95 ? -17.298 5.053 40.609 1.00 88.50 95 LEU A N 1
ATOM 761 C CA . LEU A 1 95 ? -18.488 4.291 40.973 1.00 88.50 95 LEU A CA 1
ATOM 762 C C . LEU A 1 95 ? -18.894 4.622 42.414 1.00 88.50 95 LEU A C 1
ATOM 764 O O . LEU A 1 95 ? -18.141 4.394 43.355 1.00 88.50 95 LEU A O 1
ATOM 768 N N . SER A 1 96 ? -20.104 5.149 42.563 1.00 90.62 96 SER A N 1
ATOM 769 C CA . SER A 1 96 ? -20.696 5.557 43.836 1.00 90.62 96 SER A CA 1
ATOM 770 C C . SER A 1 96 ? -22.186 5.218 43.854 1.00 90.62 96 SER A C 1
ATOM 772 O O . SER A 1 96 ? -22.774 4.871 42.821 1.00 90.62 96 SER A O 1
ATOM 774 N N . SER A 1 97 ? -22.816 5.368 45.013 1.00 88.12 97 SER A N 1
ATOM 775 C CA . SER A 1 97 ? -24.265 5.302 45.186 1.00 88.12 97 SER A CA 1
ATOM 776 C C . SER A 1 97 ? -24.999 6.281 44.251 1.00 88.12 97 SER A C 1
ATOM 778 O O . SER A 1 97 ? -26.014 5.924 43.647 1.00 88.12 97 SER A O 1
ATOM 780 N N . ALA A 1 98 ? -24.444 7.477 44.022 1.00 85.44 98 ALA A N 1
ATOM 781 C CA . ALA A 1 98 ? -24.983 8.455 43.077 1.00 85.44 98 ALA A CA 1
ATOM 782 C C . ALA A 1 98 ? -24.935 7.941 41.628 1.00 85.44 98 ALA A C 1
ATOM 784 O O . ALA A 1 98 ? -25.922 8.032 40.898 1.00 85.44 98 ALA A O 1
ATOM 785 N N . THR A 1 99 ? -23.820 7.325 41.227 1.00 86.50 99 THR A N 1
ATOM 786 C CA . THR A 1 99 ? -23.661 6.729 39.890 1.00 86.50 99 THR A CA 1
ATOM 787 C C . THR A 1 99 ? -24.649 5.579 39.673 1.00 86.50 99 THR A C 1
ATOM 789 O O . THR A 1 99 ? -25.301 5.498 38.631 1.00 86.50 99 THR A O 1
ATOM 792 N N . LEU A 1 100 ? -24.811 4.707 40.672 1.00 88.56 100 LEU A N 1
ATOM 793 C CA . LEU A 1 100 ? -25.732 3.568 40.619 1.00 88.56 100 LEU A CA 1
ATOM 794 C C . LEU A 1 100 ? -27.213 3.988 40.640 1.00 88.56 100 LEU A C 1
ATOM 796 O O . LEU A 1 100 ? -28.060 3.269 40.113 1.00 88.56 100 LEU A O 1
ATOM 800 N N . THR A 1 101 ? -27.533 5.174 41.164 1.00 87.12 101 THR A N 1
ATOM 801 C CA . THR A 1 101 ? -28.886 5.759 41.079 1.00 87.12 101 THR A CA 1
ATOM 802 C C . THR A 1 101 ? -29.269 6.110 39.631 1.00 87.12 101 THR A C 1
ATOM 804 O O . THR A 1 101 ? -30.447 6.262 39.316 1.00 87.12 101 THR A O 1
ATOM 807 N N . MET A 1 102 ? -28.286 6.182 38.726 1.00 86.38 102 MET A N 1
ATOM 808 C CA . MET A 1 102 ? -28.465 6.387 37.285 1.00 86.38 102 MET A CA 1
ATOM 809 C C . MET A 1 102 ? -28.012 5.170 36.458 1.00 86.38 102 MET A C 1
ATOM 811 O O . MET A 1 102 ? -27.593 5.318 35.305 1.00 86.38 102 MET A O 1
ATOM 815 N N . ALA A 1 103 ? -28.074 3.958 37.023 1.00 89.06 103 ALA A N 1
ATOM 816 C CA . ALA A 1 103 ? -27.506 2.753 36.416 1.00 89.06 103 ALA A CA 1
ATOM 817 C C . ALA A 1 103 ? -28.008 2.468 34.985 1.00 89.06 103 ALA A C 1
ATOM 819 O O . ALA A 1 103 ? -27.214 2.050 34.137 1.00 89.06 103 ALA A O 1
ATOM 820 N N . ARG A 1 104 ? -29.291 2.713 34.666 1.00 88.94 104 ARG A N 1
ATOM 821 C CA . ARG A 1 104 ? -29.810 2.510 33.298 1.00 88.94 104 ARG A CA 1
ATOM 822 C C . ARG A 1 104 ? -29.241 3.540 32.329 1.00 88.94 104 ARG A C 1
ATOM 824 O O . ARG A 1 104 ? -28.912 3.192 31.197 1.00 88.94 104 ARG A O 1
ATOM 831 N N . GLY A 1 105 ? -29.078 4.787 32.772 1.00 85.19 105 GLY A N 1
ATOM 832 C CA . GLY A 1 105 ? -28.396 5.826 31.997 1.00 85.19 105 GLY A CA 1
ATOM 833 C C . GLY A 1 105 ? -26.945 5.441 31.700 1.00 85.19 105 GLY A C 1
ATOM 834 O O . GLY A 1 105 ? -26.497 5.539 30.558 1.00 85.19 105 GLY A O 1
ATOM 835 N N . PHE A 1 106 ? -26.256 4.893 32.702 1.00 85.44 106 PHE A N 1
ATOM 836 C CA . PHE A 1 106 ? -24.882 4.415 32.572 1.00 85.44 106 PHE A CA 1
ATOM 837 C C . PHE A 1 106 ? -24.756 3.271 31.554 1.00 85.44 106 PHE A C 1
ATOM 839 O O . PHE A 1 106 ? -23.861 3.293 30.709 1.00 85.44 106 PHE A O 1
ATOM 846 N N . LEU A 1 107 ? -25.691 2.312 31.551 1.00 89.81 107 LEU A N 1
ATOM 847 C CA . LEU A 1 107 ? -25.738 1.256 30.531 1.00 89.81 107 LEU A CA 1
ATOM 848 C C . LEU A 1 107 ? -25.918 1.813 29.119 1.00 89.81 107 LEU A C 1
ATOM 850 O O . LEU A 1 107 ? -25.198 1.396 28.213 1.00 89.81 107 LEU A O 1
ATOM 854 N N . VAL A 1 108 ? -26.858 2.746 28.923 1.00 89.50 108 VAL A N 1
ATOM 855 C CA . VAL A 1 108 ? -27.085 3.384 27.614 1.00 89.50 108 VAL A CA 1
ATOM 856 C C . VAL A 1 108 ? -25.797 4.018 27.097 1.00 89.50 108 VAL A C 1
ATOM 858 O O . VAL A 1 108 ? -25.454 3.836 25.929 1.00 89.50 108 VAL A O 1
ATOM 861 N N . GLU A 1 109 ? -25.061 4.731 27.953 1.00 86.94 109 GLU A N 1
ATOM 862 C CA . GLU A 1 109 ? -23.775 5.310 27.567 1.00 86.94 109 GLU A CA 1
ATOM 863 C C . GLU A 1 109 ? -22.788 4.234 27.113 1.00 86.94 109 GLU A C 1
ATOM 865 O O . GLU A 1 109 ? -22.243 4.344 26.016 1.00 86.94 109 GLU A O 1
ATOM 870 N N . HIS A 1 110 ? -22.610 3.158 27.878 1.00 88.88 110 HIS A N 1
ATOM 871 C CA . HIS A 1 110 ? -21.643 2.116 27.527 1.00 88.88 110 HIS A CA 1
ATOM 872 C C . HIS A 1 110 ? -22.015 1.370 26.240 1.00 88.88 110 HIS A C 1
ATOM 874 O O . HIS A 1 110 ? -21.158 1.167 25.377 1.00 88.88 110 HIS A O 1
ATOM 880 N N . PHE A 1 111 ? -23.297 1.043 26.052 1.00 90.88 111 PHE A N 1
ATOM 881 C CA . PHE A 1 111 ? -23.784 0.407 24.827 1.00 90.88 111 PHE A CA 1
ATOM 882 C C . PHE A 1 111 ? -23.566 1.275 23.584 1.00 90.88 111 PHE A C 1
ATOM 884 O O . PHE A 1 111 ? -23.240 0.742 22.521 1.00 90.88 111 PHE A O 1
ATOM 891 N N . ILE A 1 112 ? -23.729 2.597 23.706 1.00 90.25 112 ILE A N 1
ATOM 892 C CA . ILE A 1 112 ? -23.511 3.554 22.614 1.00 90.25 112 ILE A CA 1
ATOM 893 C C . ILE A 1 112 ? -22.018 3.802 22.384 1.00 90.25 112 ILE A C 1
ATOM 895 O O . ILE A 1 112 ? -21.596 4.004 21.242 1.00 90.25 112 ILE A O 1
ATOM 899 N N . HIS A 1 113 ? -21.209 3.809 23.445 1.00 87.12 113 HIS A N 1
ATOM 900 C CA . HIS A 1 113 ? -19.793 4.150 23.371 1.00 87.12 113 HIS A CA 1
ATOM 901 C C . HIS A 1 113 ? -18.878 3.012 22.896 1.00 87.12 113 HIS A C 1
ATOM 903 O O . HIS A 1 113 ? -17.723 3.297 22.576 1.00 87.12 113 HIS A O 1
ATOM 909 N N . ALA A 1 114 ? -19.399 1.793 22.711 1.00 84.88 114 ALA A N 1
ATOM 910 C CA . ALA A 1 114 ? -18.674 0.661 22.129 1.00 84.88 114 ALA A CA 1
ATOM 911 C C . ALA A 1 114 ? -17.908 1.021 20.832 1.00 84.88 114 ALA A C 1
ATOM 913 O O . ALA A 1 114 ? -18.383 1.786 19.980 1.00 84.88 114 ALA A O 1
ATOM 914 N N . LEU A 1 115 ? -16.695 0.479 20.674 1.00 76.75 115 LEU A N 1
ATOM 915 C CA . LEU A 1 115 ? -15.756 0.835 19.600 1.00 76.75 115 LEU A CA 1
ATOM 916 C C . LEU A 1 115 ? -15.194 -0.422 18.901 1.00 76.75 115 LEU A C 1
ATOM 918 O O . LEU A 1 115 ? -14.372 -1.118 19.485 1.00 76.75 115 LEU A O 1
ATOM 922 N N . PRO A 1 116 ? -15.572 -0.720 17.642 1.00 80.12 116 PRO A N 1
ATOM 923 C CA . PRO A 1 116 ? -16.549 -0.010 16.820 1.00 80.12 116 PRO A CA 1
ATOM 924 C C . PRO A 1 116 ? -17.993 -0.306 17.256 1.00 80.12 116 PRO A C 1
ATOM 926 O O . PRO A 1 116 ? -18.324 -1.421 17.664 1.00 80.12 116 PRO A O 1
ATOM 929 N N . LEU A 1 117 ? -18.881 0.679 17.095 1.00 87.38 117 LEU A N 1
ATOM 930 C CA . LEU A 1 117 ? -20.322 0.484 17.267 1.00 87.38 117 LEU A CA 1
ATOM 931 C C . LEU A 1 117 ? -20.868 -0.210 16.014 1.00 87.38 117 LEU A C 1
ATOM 933 O O . LEU A 1 117 ? -21.174 0.446 15.024 1.00 87.38 117 LEU A O 1
ATOM 937 N N . ARG A 1 118 ? -20.919 -1.544 16.039 1.00 88.19 118 ARG A N 1
ATOM 938 C CA . ARG A 1 118 ? -21.354 -2.362 14.896 1.00 88.19 118 ARG A CA 1
ATOM 939 C C . ARG A 1 118 ? -22.860 -2.259 14.664 1.00 88.19 118 ARG A C 1
ATOM 941 O O . ARG A 1 118 ? -23.629 -2.241 15.623 1.00 88.19 118 ARG A O 1
ATOM 948 N N . ASP A 1 119 ? -23.276 -2.364 13.407 1.00 90.19 119 ASP A N 1
ATOM 949 C CA . ASP A 1 119 ? -24.688 -2.339 13.002 1.00 90.19 119 ASP A CA 1
ATOM 950 C C . ASP A 1 119 ? -25.542 -3.386 13.724 1.00 90.19 119 ASP A C 1
ATOM 952 O O . ASP A 1 119 ? -26.659 -3.094 14.147 1.00 90.19 119 ASP A O 1
ATOM 956 N N . SER A 1 120 ? -25.017 -4.603 13.906 1.00 89.81 120 SER A N 1
ATOM 957 C CA . SER A 1 120 ? -25.729 -5.681 14.603 1.00 89.81 120 SER A CA 1
ATOM 958 C C . SER A 1 120 ? -25.976 -5.352 16.077 1.00 89.81 120 SER A C 1
ATOM 960 O O . SER A 1 120 ? -27.064 -5.595 16.591 1.00 89.81 120 SER A O 1
ATOM 962 N N . HIS A 1 121 ? -24.977 -4.761 16.738 1.00 91.00 121 HIS A N 1
ATOM 963 C CA . HIS A 1 121 ? -25.050 -4.335 18.135 1.00 91.00 121 HIS A CA 1
ATOM 964 C C . HIS A 1 121 ? -26.002 -3.153 18.295 1.00 91.00 121 HIS A C 1
ATOM 966 O O . HIS A 1 121 ? -26.882 -3.186 19.148 1.00 91.00 121 HIS A O 1
ATOM 972 N N . LEU A 1 122 ? -25.879 -2.141 17.430 1.00 91.75 122 LEU A N 1
ATOM 973 C CA . LEU A 1 122 ? -26.765 -0.981 17.435 1.00 91.75 122 LEU A CA 1
ATOM 974 C C . LEU A 1 122 ? -28.221 -1.388 17.186 1.00 91.75 122 LEU A C 1
ATOM 976 O O . LEU A 1 122 ? -29.112 -0.910 17.878 1.00 91.75 122 LEU A O 1
ATOM 980 N N . ARG A 1 123 ? -28.472 -2.305 16.243 1.00 93.06 123 ARG A N 1
ATOM 981 C CA . ARG A 1 123 ? -29.815 -2.838 15.984 1.00 93.06 123 ARG A CA 1
ATOM 982 C C . ARG A 1 123 ? -30.380 -3.553 17.206 1.00 93.06 123 ARG A C 1
ATOM 984 O O . ARG A 1 123 ? -31.508 -3.262 17.585 1.00 93.06 123 ARG A O 1
ATOM 991 N N . ALA A 1 124 ? -29.614 -4.461 17.813 1.00 92.62 124 ALA A N 1
ATOM 992 C CA . ALA A 1 124 ? -30.058 -5.191 18.998 1.00 92.62 124 ALA A CA 1
ATOM 993 C C . ALA A 1 124 ? -30.370 -4.241 20.165 1.00 92.62 124 ALA A C 1
ATOM 995 O O . ALA A 1 124 ? -31.407 -4.370 20.810 1.00 92.62 124 ALA A O 1
ATOM 996 N N . PHE A 1 125 ? -29.507 -3.247 20.379 1.00 93.00 125 PHE A N 1
ATOM 997 C CA . PHE A 1 125 ? -29.686 -2.222 21.400 1.00 93.00 125 PHE A CA 1
ATOM 998 C C . PHE A 1 125 ? -30.931 -1.364 21.159 1.00 93.00 125 PHE A C 1
ATOM 1000 O O . PHE A 1 125 ? -31.740 -1.196 22.066 1.00 93.00 125 PHE A O 1
ATOM 1007 N N . LEU A 1 126 ? -31.137 -0.872 19.936 1.00 92.19 126 LEU A N 1
ATOM 1008 C CA . LEU A 1 126 ? -32.328 -0.091 19.598 1.00 92.19 126 LEU A CA 1
ATOM 1009 C C . LEU A 1 126 ? -33.614 -0.912 19.737 1.00 92.19 126 LEU A C 1
ATOM 1011 O O . LEU A 1 126 ? -34.605 -0.387 20.233 1.00 92.19 126 LEU A O 1
ATOM 1015 N N . MET A 1 127 ? -33.599 -2.188 19.339 1.00 92.19 127 MET A N 1
ATOM 1016 C CA . MET A 1 127 ? -34.744 -3.085 19.527 1.00 92.19 127 MET A CA 1
ATOM 1017 C C . MET A 1 127 ? -35.101 -3.235 21.008 1.00 92.19 127 MET A C 1
ATOM 1019 O O . MET A 1 127 ? -36.256 -3.032 21.359 1.00 92.19 127 MET A O 1
ATOM 1023 N N . ALA A 1 128 ? -34.114 -3.492 21.870 1.00 92.50 128 ALA A N 1
ATOM 1024 C CA . ALA A 1 128 ? -34.320 -3.590 23.315 1.00 92.50 128 ALA A CA 1
ATOM 1025 C C . ALA A 1 128 ? -34.907 -2.297 23.914 1.00 92.50 128 ALA A C 1
ATOM 1027 O O . ALA A 1 128 ? -35.854 -2.340 24.692 1.00 92.50 128 ALA A O 1
ATOM 1028 N N . ILE A 1 129 ? -34.398 -1.127 23.509 1.00 90.25 129 ILE A N 1
ATOM 1029 C CA . ILE A 1 129 ? -34.919 0.173 23.968 1.00 90.25 129 ILE A CA 1
ATOM 1030 C C . ILE A 1 129 ? -36.388 0.370 23.565 1.00 90.25 129 ILE A C 1
ATOM 1032 O O . ILE A 1 129 ? -37.189 0.821 24.382 1.00 90.25 129 ILE A O 1
ATOM 1036 N N . ILE A 1 130 ? -36.748 0.015 22.327 1.00 88.50 130 ILE A N 1
ATOM 1037 C CA . ILE A 1 130 ? -38.133 0.094 21.839 1.00 88.50 130 ILE A CA 1
ATOM 1038 C C . ILE A 1 130 ? -39.032 -0.877 22.615 1.00 88.50 130 ILE A C 1
ATOM 1040 O O . ILE A 1 130 ? -40.119 -0.492 23.032 1.00 88.50 130 ILE A O 1
ATOM 1044 N N . GLU A 1 131 ? -38.588 -2.120 22.819 1.00 88.12 131 GLU A N 1
ATOM 1045 C CA . GLU A 1 131 ? -39.325 -3.138 23.578 1.00 88.12 131 GLU A CA 1
ATOM 1046 C C . GLU A 1 131 ? -39.607 -2.671 25.012 1.00 88.12 131 GLU A C 1
ATOM 1048 O O . GLU A 1 131 ? -40.755 -2.713 25.447 1.00 88.12 131 GLU A O 1
ATOM 1053 N N . MET A 1 132 ? -38.601 -2.135 25.710 1.00 85.81 132 MET A N 1
ATOM 1054 C CA . MET A 1 132 ? -38.770 -1.613 27.070 1.00 85.81 132 MET A CA 1
ATOM 1055 C C . MET A 1 132 ? -39.737 -0.425 27.138 1.00 85.81 132 MET A C 1
ATOM 1057 O O . MET A 1 132 ? -40.584 -0.386 28.028 1.00 85.81 132 MET A O 1
ATOM 1061 N N . ASP A 1 133 ? -39.654 0.523 26.197 1.00 84.38 133 ASP A N 1
ATOM 1062 C CA . ASP A 1 133 ? -40.594 1.652 26.141 1.00 84.38 133 ASP A CA 1
ATOM 1063 C C . ASP A 1 133 ? -42.034 1.178 25.855 1.00 84.38 133 ASP A C 1
ATOM 1065 O O . ASP A 1 133 ? -42.990 1.719 26.412 1.00 84.38 133 ASP A O 1
ATOM 1069 N N . LEU A 1 134 ? -42.215 0.159 25.006 1.00 84.06 134 LEU A N 1
ATOM 1070 C CA . LEU A 1 134 ? -43.528 -0.435 24.723 1.00 84.06 134 LEU A CA 1
ATOM 1071 C C . LEU A 1 134 ? -44.096 -1.211 25.921 1.00 84.06 134 LEU A C 1
ATOM 1073 O O . LEU A 1 134 ? -45.313 -1.194 26.135 1.00 84.06 134 LEU A O 1
ATOM 1077 N N . ASP A 1 135 ? -43.236 -1.869 26.699 1.00 81.56 135 ASP A N 1
ATOM 1078 C CA . ASP A 1 135 ? -43.614 -2.566 27.928 1.00 81.56 135 ASP A CA 1
ATOM 1079 C C . ASP A 1 135 ? -43.997 -1.583 29.043 1.00 81.56 135 ASP A C 1
ATOM 1081 O O . ASP A 1 135 ? -44.961 -1.831 29.767 1.00 81.56 135 ASP A O 1
ATOM 1085 N N . GLU A 1 136 ? -43.340 -0.426 29.156 1.00 76.75 136 GLU A N 1
ATOM 1086 C CA . GLU A 1 136 ? -43.708 0.616 30.129 1.00 76.75 136 GLU A CA 1
ATOM 1087 C C . GLU A 1 136 ? -45.068 1.267 29.794 1.00 76.75 136 GLU A C 1
ATOM 1089 O O . GLU A 1 136 ? -45.849 1.603 30.687 1.00 76.75 136 GLU A O 1
ATOM 1094 N N . LEU A 1 137 ? -45.421 1.343 28.505 1.00 75.06 137 LEU A N 1
ATOM 1095 C CA . LEU A 1 137 ? -46.740 1.786 28.026 1.00 75.06 137 LEU A CA 1
ATOM 1096 C C . LEU A 1 137 ? -47.865 0.762 28.274 1.00 75.06 137 LEU A C 1
ATOM 1098 O O . LEU A 1 137 ? -49.043 1.081 28.099 1.00 75.06 137 LEU A O 1
ATOM 1102 N N . SER A 1 138 ? -47.545 -0.466 28.697 1.00 58.00 138 SER A N 1
ATOM 1103 C CA . SER A 1 138 ? -48.522 -1.554 28.856 1.00 58.00 138 SER A CA 1
ATOM 1104 C C . SER A 1 138 ? -49.606 -1.309 29.917 1.00 58.00 138 SER A C 1
ATOM 1106 O O . SER A 1 138 ? -50.611 -2.025 29.917 1.00 58.00 138 SER A O 1
ATOM 1108 N N . GLY A 1 139 ? -49.451 -0.283 30.763 1.00 57.59 139 GLY A N 1
ATOM 1109 C CA . GLY A 1 139 ? -50.450 0.143 31.747 1.00 57.59 139 GLY A CA 1
ATOM 1110 C C . GLY A 1 139 ? -51.590 1.021 31.204 1.00 57.59 139 GLY A C 1
ATOM 1111 O O . GLY A 1 139 ? -52.575 1.205 31.917 1.00 57.59 139 GLY A O 1
ATOM 1112 N N . VAL A 1 140 ? -51.488 1.574 29.982 1.00 58.22 140 VAL A N 1
ATOM 1113 C CA . VAL A 1 140 ? -52.392 2.637 29.489 1.00 58.22 140 VAL A CA 1
ATOM 1114 C C . VAL A 1 140 ? -52.686 2.482 27.977 1.00 58.22 140 VAL A C 1
ATOM 1116 O O . VAL A 1 140 ? -51.967 3.035 27.159 1.00 58.22 140 VAL A O 1
ATOM 1119 N N . GLU A 1 141 ? -53.778 1.781 27.619 1.00 56.62 141 GLU A N 1
ATOM 1120 C CA . GLU A 1 141 ? -54.447 1.724 26.282 1.00 56.62 141 GLU A CA 1
ATOM 1121 C C . GLU A 1 141 ? -54.140 0.557 25.302 1.00 56.62 141 GLU A C 1
ATOM 1123 O O . GLU A 1 141 ? -53.126 -0.137 25.365 1.00 56.62 141 GLU A O 1
ATOM 1128 N N . HIS A 1 142 ? -55.103 0.307 24.394 1.00 61.31 142 HIS A N 1
ATOM 1129 C CA . HIS A 1 142 ? -55.145 -0.796 23.413 1.00 61.31 142 HIS A CA 1
ATOM 1130 C C . HIS A 1 142 ? -54.313 -0.564 22.130 1.00 61.31 142 HIS A C 1
ATOM 1132 O O . HIS A 1 142 ? -54.187 -1.495 21.337 1.00 61.31 142 HIS A O 1
ATOM 1138 N N . ASP A 1 143 ? -53.710 0.616 21.926 1.00 72.62 143 ASP A N 1
ATOM 1139 C CA . ASP A 1 143 ? -52.914 0.936 20.725 1.00 72.62 143 ASP A CA 1
ATOM 1140 C C . ASP A 1 143 ? -51.524 1.517 21.062 1.00 72.62 143 ASP A C 1
ATOM 1142 O O . ASP A 1 143 ? -51.210 2.690 20.844 1.00 72.62 143 ASP A O 1
ATOM 1146 N N . ARG A 1 144 ? -50.671 0.657 21.634 1.00 76.06 144 ARG A N 1
ATOM 1147 C CA . ARG A 1 144 ? -49.334 1.001 22.161 1.00 76.06 144 ARG A CA 1
ATOM 1148 C C . ARG A 1 144 ? -48.380 1.545 21.097 1.00 76.06 144 ARG A C 1
ATOM 1150 O O . ARG A 1 144 ? -47.617 2.473 21.357 1.00 76.06 144 ARG A O 1
ATOM 1157 N N . LEU A 1 145 ? -48.422 0.961 19.899 1.00 80.31 145 LEU A N 1
ATOM 1158 C CA . LEU A 1 145 ? -47.555 1.343 18.784 1.00 80.31 145 LEU A CA 1
ATOM 1159 C C . LEU A 1 145 ? -47.865 2.762 18.314 1.00 80.31 145 LEU A C 1
ATOM 1161 O O . LEU A 1 145 ? -46.941 3.547 18.113 1.00 80.31 145 LEU A O 1
ATOM 1165 N N . SER A 1 146 ? -49.143 3.119 18.191 1.00 79.44 146 SER A N 1
ATOM 1166 C CA . SER A 1 146 ? -49.541 4.466 17.779 1.00 79.44 146 SER A CA 1
ATOM 1167 C C . SER A 1 146 ? -49.149 5.522 18.811 1.00 79.44 146 SER A C 1
ATOM 1169 O O . SER A 1 146 ? -48.646 6.581 18.434 1.00 79.44 146 SER A O 1
ATOM 1171 N N . VAL A 1 147 ? -49.303 5.231 20.109 1.00 78.12 147 VAL A N 1
ATOM 1172 C CA . VAL A 1 147 ? -48.859 6.124 21.197 1.00 78.12 147 VAL A CA 1
ATOM 1173 C C . VAL A 1 147 ? -47.342 6.315 21.164 1.00 78.12 147 VAL A C 1
ATOM 1175 O O . VAL A 1 147 ? -46.860 7.449 21.182 1.00 78.12 147 VAL A O 1
ATOM 1178 N N . TYR A 1 148 ? -46.581 5.227 21.034 1.00 82.75 148 TYR A N 1
ATOM 1179 C CA . TYR A 1 148 ? -45.124 5.277 20.929 1.00 82.75 148 TYR A CA 1
ATOM 1180 C C . TYR A 1 148 ? -44.655 6.083 19.703 1.00 82.75 148 TYR A C 1
ATOM 1182 O O . TYR A 1 148 ? -43.819 6.981 19.826 1.00 82.75 148 TYR A O 1
ATOM 1190 N N . LEU A 1 149 ? -45.244 5.838 18.528 1.00 81.69 149 LEU A N 1
ATOM 1191 C CA . LEU A 1 149 ? -44.918 6.559 17.292 1.00 81.69 149 LEU A CA 1
ATOM 1192 C C . LEU A 1 149 ? -45.287 8.048 17.360 1.00 81.69 149 LEU A C 1
ATOM 1194 O O . LEU A 1 149 ? -44.547 8.887 16.843 1.00 81.69 149 LEU A O 1
ATOM 1198 N N . ASN A 1 150 ? -46.399 8.400 18.010 1.00 77.44 150 ASN A N 1
ATOM 1199 C CA . ASN A 1 150 ? -46.776 9.796 18.231 1.00 77.44 150 ASN A CA 1
ATOM 1200 C C . ASN A 1 150 ? -45.800 10.503 19.183 1.00 77.44 150 ASN A C 1
ATOM 1202 O O . ASN A 1 150 ? -45.377 11.625 18.896 1.00 77.44 150 ASN A O 1
ATOM 1206 N N . ASN A 1 151 ? -45.373 9.833 20.257 1.00 74.31 151 ASN A N 1
ATOM 1207 C CA . ASN A 1 151 ? -44.352 10.352 21.171 1.00 74.31 151 ASN A CA 1
ATOM 1208 C C . ASN A 1 151 ? -43.009 10.576 20.459 1.00 74.31 151 ASN A C 1
ATOM 1210 O O . ASN A 1 151 ? -42.370 11.604 20.671 1.00 74.31 151 ASN A O 1
ATOM 1214 N N . LEU A 1 152 ? -42.610 9.670 19.563 1.00 76.56 152 LEU A N 1
ATOM 1215 C CA . LEU A 1 152 ? -41.423 9.821 18.713 1.00 76.56 152 LEU A CA 1
ATOM 1216 C C . LEU A 1 152 ? -41.521 11.022 17.760 1.00 76.56 152 LEU A C 1
ATOM 1218 O O . LEU A 1 152 ? -40.585 11.819 17.681 1.00 76.56 152 LEU A O 1
ATOM 1222 N N . LYS A 1 153 ? -42.658 11.198 17.071 1.00 73.50 153 LYS A N 1
ATOM 1223 C CA . LYS A 1 153 ? -42.881 12.338 16.160 1.00 73.50 153 LYS A CA 1
ATOM 1224 C C . LYS A 1 153 ? -42.805 13.687 16.877 1.00 73.50 153 LYS A C 1
ATOM 1226 O O . LYS A 1 153 ? -42.185 14.616 16.369 1.00 73.50 153 LYS A O 1
ATOM 1231 N N . LEU A 1 154 ? -43.390 13.795 18.072 1.00 63.91 154 LEU A N 1
ATOM 1232 C CA . LEU A 1 154 ? -43.307 15.009 18.898 1.00 63.91 154 LEU A CA 1
ATOM 1233 C C . LEU A 1 154 ? -41.863 15.326 19.322 1.00 63.91 154 LEU A C 1
ATOM 1235 O O . LEU A 1 154 ? -41.490 16.490 19.496 1.00 63.91 154 LEU A O 1
ATOM 1239 N N . GLN A 1 155 ? -41.023 14.300 19.462 1.00 62.72 155 GLN A N 1
ATOM 1240 C CA . GLN A 1 155 ? -39.615 14.472 19.796 1.00 62.72 155 GLN A CA 1
ATOM 1241 C C . GLN A 1 155 ? -38.769 14.905 18.587 1.00 62.72 155 GLN A C 1
ATOM 1243 O O . GLN A 1 155 ? -37.846 15.701 18.772 1.00 62.72 155 GLN A O 1
ATOM 1248 N N . GLU A 1 156 ? -39.097 14.491 17.359 1.00 58.62 156 GLU A N 1
ATOM 1249 C CA . GLU A 1 156 ? -38.399 14.898 16.123 1.00 58.62 156 GLU A CA 1
ATOM 1250 C C . GLU A 1 156 ? -38.339 16.431 15.958 1.00 58.62 156 GLU A C 1
ATOM 1252 O O . GLU A 1 156 ? -37.281 16.996 15.661 1.00 58.62 156 GLU A O 1
ATOM 1257 N N . THR A 1 157 ? -39.433 17.128 16.283 1.00 55.22 157 THR A N 1
ATOM 1258 C CA . THR A 1 157 ? -39.500 18.601 16.310 1.00 55.22 157 THR A CA 1
ATOM 1259 C C . THR A 1 157 ? -38.608 19.252 17.371 1.00 55.22 157 THR A C 1
ATOM 1261 O O . THR A 1 157 ? -38.173 20.387 17.195 1.00 55.22 157 THR A O 1
ATOM 1264 N N . SER A 1 158 ? -38.298 18.549 18.464 1.00 57.50 158 SER A N 1
ATOM 1265 C CA . SER A 1 158 ? -37.376 19.038 19.501 1.00 57.50 158 SER A CA 1
ATOM 1266 C C . SER A 1 158 ? -35.909 18.778 19.138 1.00 57.50 158 SER A C 1
ATOM 1268 O O . SER A 1 158 ? -35.044 19.622 19.382 1.00 57.50 158 SER A O 1
ATOM 1270 N N . PHE A 1 159 ? -35.626 17.647 18.482 1.00 57.44 159 PHE A N 1
ATOM 1271 C CA . PHE A 1 159 ? -34.278 17.278 18.054 1.00 57.44 159 PHE A CA 1
ATOM 1272 C C . PHE A 1 159 ? -33.760 18.160 16.913 1.00 57.44 159 PHE A C 1
ATOM 1274 O O . PHE A 1 159 ? -32.564 18.446 16.874 1.00 57.44 159 PHE A O 1
ATOM 1281 N N . SER A 1 160 ? -34.630 18.657 16.026 1.00 52.97 160 SER A N 1
ATOM 1282 C CA . SER A 1 160 ? -34.249 19.609 14.970 1.00 52.97 160 SER A CA 1
ATOM 1283 C C . SER A 1 160 ? -33.741 20.949 15.530 1.00 52.97 160 SER A C 1
ATOM 1285 O O . SER A 1 160 ? -32.776 21.508 15.010 1.00 52.97 160 SER A O 1
ATOM 1287 N N . SER A 1 161 ? -34.306 21.424 16.648 1.00 48.66 161 SER A N 1
ATOM 1288 C CA . SER A 1 161 ? -33.828 22.621 17.361 1.00 48.66 161 SER A CA 1
ATOM 1289 C C . SER A 1 161 ? -32.447 22.412 17.997 1.00 48.66 161 SER A C 1
ATOM 1291 O O . SER A 1 161 ? -31.593 23.298 17.931 1.00 48.66 161 SER A O 1
ATOM 1293 N N . VAL A 1 162 ? -32.198 21.226 18.568 1.00 49.34 162 VAL A N 1
ATOM 1294 C CA . VAL A 1 162 ? -30.885 20.849 19.125 1.00 49.34 162 VAL A CA 1
ATOM 1295 C C . VAL A 1 162 ? -29.846 20.720 18.012 1.00 49.34 162 VAL A C 1
ATOM 1297 O O . VAL A 1 162 ? -28.737 21.225 18.157 1.00 49.34 162 VAL A O 1
ATOM 1300 N N . LYS A 1 163 ? -30.223 20.134 16.868 1.00 48.75 163 LYS A N 1
ATOM 1301 C CA . LYS A 1 163 ? -29.371 20.035 15.677 1.00 48.75 163 LYS A CA 1
ATOM 1302 C C . LYS A 1 163 ? -28.942 21.420 15.178 1.00 48.75 163 LYS A C 1
ATOM 1304 O O . LYS A 1 163 ? -27.782 21.596 14.860 1.00 48.75 163 LYS A O 1
ATOM 1309 N N . ASN A 1 164 ? -29.814 22.427 15.204 1.00 41.06 164 ASN A N 1
ATOM 1310 C CA . ASN A 1 164 ? -29.434 23.783 14.788 1.00 41.06 164 ASN A CA 1
ATOM 1311 C C . ASN A 1 164 ? -28.517 24.511 15.787 1.00 41.06 164 ASN A C 1
ATOM 1313 O O . ASN A 1 164 ? -27.690 25.305 15.361 1.00 41.06 164 ASN A O 1
ATOM 1317 N N . ARG A 1 165 ? -28.613 24.241 17.097 1.00 45.22 165 ARG A N 1
ATOM 1318 C CA . ARG A 1 165 ? -27.714 24.850 18.100 1.00 45.22 165 ARG A CA 1
ATOM 1319 C C . ARG A 1 165 ? -26.322 24.212 18.131 1.00 45.22 165 ARG A C 1
ATOM 1321 O O . ARG A 1 165 ? -25.335 24.896 18.345 1.00 45.22 165 ARG A O 1
ATOM 1328 N N . MET A 1 166 ? -26.237 22.907 17.890 1.00 40.12 166 MET A N 1
ATOM 1329 C CA . MET A 1 166 ? -25.000 22.128 18.038 1.00 40.12 166 MET A CA 1
ATOM 1330 C C . MET A 1 166 ? -24.012 22.291 16.867 1.00 40.12 166 MET A C 1
ATOM 1332 O O . MET A 1 166 ? -22.867 21.858 16.973 1.00 40.12 166 MET A O 1
ATOM 1336 N N . PHE A 1 167 ? -24.456 22.899 15.762 1.00 39.12 167 PHE A N 1
ATOM 1337 C CA . PHE A 1 167 ? -23.651 23.203 14.574 1.00 39.12 167 PHE A CA 1
ATOM 1338 C C . PHE A 1 167 ? -23.177 24.672 14.516 1.00 39.12 167 PHE A C 1
ATOM 1340 O O . PHE A 1 167 ? -22.526 25.035 13.541 1.00 39.12 167 PHE A O 1
ATOM 1347 N N . CYS A 1 168 ? -23.482 25.507 15.523 1.00 31.91 168 CYS A N 1
ATOM 1348 C CA . CYS A 1 168 ? -23.217 26.955 15.483 1.00 31.91 168 CYS A CA 1
ATOM 1349 C C . CYS A 1 168 ? -22.129 27.485 16.435 1.00 31.91 168 CYS A C 1
ATOM 1351 O O . CYS A 1 168 ? -21.840 28.672 16.344 1.00 31.91 168 CYS A O 1
ATOM 1353 N N . ASP A 1 169 ? -21.501 26.671 17.289 1.00 33.88 169 ASP A N 1
ATOM 1354 C CA . ASP A 1 169 ? -20.446 27.179 18.183 1.00 33.88 169 ASP A CA 1
ATOM 1355 C C . ASP A 1 169 ? -19.044 26.855 17.647 1.00 33.88 169 ASP A C 1
ATOM 1357 O O . ASP A 1 169 ? -18.591 25.707 17.651 1.00 33.88 169 ASP A O 1
ATOM 1361 N N . GLU A 1 170 ? -18.383 27.914 17.178 1.00 35.66 170 GLU A N 1
ATOM 1362 C CA . GLU A 1 170 ? -17.035 27.968 16.604 1.00 35.66 170 GLU A CA 1
ATOM 1363 C C . GLU A 1 170 ? -15.954 28.327 17.649 1.00 35.66 170 GLU A C 1
ATOM 1365 O O . GLU A 1 170 ? -14.865 28.765 17.288 1.00 35.66 170 GLU A O 1
ATOM 1370 N N . ASP A 1 171 ? -16.218 28.132 18.948 1.00 30.53 171 ASP A N 1
ATOM 1371 C CA . ASP A 1 171 ? -15.289 28.550 20.004 1.00 30.53 171 ASP A CA 1
ATOM 1372 C C . ASP A 1 171 ? -14.330 27.447 20.491 1.00 30.53 171 ASP A C 1
ATOM 1374 O O . ASP A 1 171 ? -14.671 26.288 20.744 1.00 30.53 171 ASP A O 1
ATOM 1378 N N . LEU A 1 172 ? -13.073 27.874 20.591 1.00 33.38 172 LEU A N 1
ATOM 1379 C CA . LEU A 1 172 ? -11.838 27.134 20.816 1.00 33.38 172 LEU A CA 1
ATOM 1380 C C . LEU A 1 172 ? -11.729 26.429 22.182 1.00 33.38 172 LEU A C 1
ATOM 1382 O O . LEU A 1 172 ? -12.091 26.960 23.225 1.00 33.38 172 LEU A O 1
ATOM 1386 N N . ILE A 1 173 ? -11.077 25.259 22.143 1.00 37.25 173 ILE A N 1
ATOM 1387 C CA . ILE A 1 173 ? -10.077 24.734 23.094 1.00 37.25 173 ILE A CA 1
ATOM 1388 C C . ILE A 1 173 ? -10.152 25.320 24.521 1.00 37.25 173 ILE A C 1
ATOM 1390 O O . ILE A 1 173 ? -9.425 26.250 24.861 1.00 37.25 173 ILE A O 1
ATOM 1394 N N . SER A 1 174 ? -10.924 24.687 25.406 1.00 24.67 174 SER A N 1
ATOM 1395 C CA . SER A 1 174 ? -10.603 24.655 26.839 1.00 24.67 174 SER A CA 1
ATOM 1396 C C . SER A 1 174 ? -11.258 23.456 27.540 1.00 24.67 174 SER A C 1
ATOM 1398 O O . SER A 1 174 ? -12.469 23.316 27.532 1.00 24.67 174 SER A O 1
ATOM 1400 N N . SER A 1 175 ? -10.407 22.620 28.152 1.00 25.09 175 SER A N 1
ATOM 1401 C CA . SER A 1 175 ? -10.661 21.641 29.230 1.00 25.09 175 SER A CA 1
ATOM 1402 C C . SER A 1 175 ? -11.718 20.519 29.032 1.00 25.09 175 SER A C 1
ATOM 1404 O O . SER A 1 175 ? -12.814 20.770 28.545 1.00 25.09 175 SER A O 1
ATOM 1406 N N . PRO A 1 176 ? -11.477 19.269 29.497 1.00 27.95 176 PRO A N 1
ATOM 1407 C CA . PRO A 1 176 ? -12.448 18.163 29.409 1.00 27.95 176 PRO A CA 1
ATOM 1408 C C . PRO A 1 176 ? -13.703 18.322 30.285 1.00 27.95 176 PRO A C 1
ATOM 1410 O O . PRO A 1 176 ? -14.580 17.465 30.253 1.00 27.95 176 PRO A O 1
ATOM 1413 N N . ASN A 1 177 ? -13.812 19.399 31.063 1.00 26.81 177 ASN A N 1
ATOM 1414 C CA . ASN A 1 177 ? -14.919 19.621 31.987 1.00 26.81 177 ASN A CA 1
ATOM 1415 C C . ASN A 1 177 ? -15.883 20.677 31.440 1.00 26.81 177 ASN A C 1
ATOM 1417 O O . ASN A 1 177 ? -15.971 21.776 31.981 1.00 26.81 177 ASN A O 1
ATOM 1421 N N . LEU A 1 178 ? -16.632 20.338 30.388 1.00 25.14 178 LEU A N 1
ATOM 1422 C CA . LEU A 1 178 ? -17.856 21.070 30.063 1.00 25.14 178 LEU A CA 1
ATOM 1423 C C . LEU A 1 178 ? -19.042 20.363 30.729 1.00 25.14 178 LEU A C 1
ATOM 1425 O O . LEU A 1 178 ? -19.745 19.551 30.125 1.00 25.14 178 LEU A O 1
ATOM 1429 N N . TYR A 1 179 ? -19.245 20.692 32.006 1.00 29.70 179 TYR A N 1
ATOM 1430 C CA . TYR A 1 179 ? -20.556 20.613 32.640 1.00 29.70 179 TYR A CA 1
ATOM 1431 C C . TYR A 1 179 ? -21.506 21.500 31.825 1.00 29.70 179 TYR A C 1
ATOM 1433 O O . TYR A 1 179 ? -21.526 22.720 31.975 1.00 29.70 179 TYR A O 1
ATOM 1441 N N . LEU A 1 180 ? -22.272 20.891 30.919 1.00 30.50 180 LEU A N 1
ATOM 1442 C CA . LEU A 1 180 ? -23.472 21.524 30.388 1.00 30.50 180 LEU A CA 1
ATOM 1443 C C . LEU A 1 180 ? -24.542 21.408 31.464 1.00 30.50 180 LEU A C 1
ATOM 1445 O O . LEU A 1 180 ? -25.252 20.408 31.565 1.00 30.50 180 LEU A O 1
ATOM 1449 N N . ASP A 1 181 ? -24.586 22.467 32.264 1.00 28.48 181 ASP A N 1
ATOM 1450 C CA . ASP A 1 181 ? -25.629 22.831 33.205 1.00 28.48 181 ASP A CA 1
ATOM 1451 C C . ASP A 1 181 ? -26.986 22.864 32.482 1.00 28.48 181 ASP A C 1
ATOM 1453 O O . ASP A 1 181 ? -27.464 23.867 31.958 1.00 28.48 181 ASP A O 1
ATOM 1457 N N . THR A 1 182 ? -27.601 21.696 32.387 1.00 28.78 182 THR A N 1
ATOM 1458 C CA . THR A 1 182 ? -29.048 21.577 32.338 1.00 28.78 182 THR A CA 1
ATOM 1459 C C . THR A 1 182 ? -29.349 20.691 33.510 1.00 28.78 182 THR A C 1
ATOM 1461 O O . THR A 1 182 ? -28.997 19.516 33.454 1.00 28.78 182 THR A O 1
ATOM 1464 N N . LYS A 1 183 ? -29.929 21.281 34.564 1.00 31.05 183 LYS A N 1
ATOM 1465 C CA . LYS A 1 183 ? -30.555 20.577 35.685 1.00 31.05 183 LYS A CA 1
ATOM 1466 C C . LYS A 1 183 ? -30.938 19.173 35.237 1.00 31.05 183 LYS A C 1
ATOM 1468 O O . LYS A 1 183 ? -31.827 19.042 34.391 1.00 31.05 183 LYS A O 1
ATOM 1473 N N . GLU A 1 184 ? -30.216 18.181 35.755 1.00 34.34 184 GLU A N 1
ATOM 1474 C CA . GLU A 1 184 ? -30.528 16.760 35.664 1.00 34.34 184 GLU A CA 1
ATOM 1475 C C . GLU A 1 184 ? -31.895 16.566 36.321 1.00 34.34 184 GLU A C 1
ATOM 1477 O O . GLU A 1 184 ? -32.040 16.211 37.485 1.00 34.34 184 GLU A O 1
ATOM 1482 N N . GLY A 1 185 ? -32.933 16.948 35.584 1.00 31.62 185 GLY A N 1
ATOM 1483 C CA . GLY A 1 185 ? -34.301 16.652 35.913 1.00 31.62 185 GLY A CA 1
ATOM 1484 C C . GLY A 1 185 ? -34.420 15.156 35.763 1.00 31.62 185 GLY A C 1
ATOM 1485 O O . GLY A 1 185 ? -34.313 14.652 34.648 1.00 31.62 185 GLY A O 1
ATOM 1486 N N . GLU A 1 186 ? -34.540 14.498 36.911 1.00 33.88 186 GLU A N 1
ATOM 1487 C CA . GLU A 1 186 ? -35.157 13.202 37.141 1.00 33.88 186 GLU A CA 1
ATOM 1488 C C . GLU A 1 186 ? -35.588 12.479 35.852 1.00 33.88 186 GLU A C 1
ATOM 1490 O O . GLU A 1 186 ? -36.406 12.984 35.077 1.00 33.88 186 GLU A O 1
ATOM 1495 N N . LEU A 1 187 ? -35.163 11.222 35.696 1.00 40.53 187 LEU A N 1
ATOM 1496 C CA . LEU A 1 187 ? -35.822 10.205 34.860 1.00 40.53 187 LEU A CA 1
ATOM 1497 C C . LEU A 1 187 ? -37.273 9.928 35.340 1.00 40.53 187 LEU A C 1
ATOM 1499 O O . LEU A 1 187 ? -37.722 8.792 35.420 1.00 40.53 187 LEU A O 1
ATOM 1503 N N . LYS A 1 188 ? -38.040 10.964 35.692 1.00 36.94 188 LYS A N 1
ATOM 1504 C CA . LYS A 1 188 ? -39.479 10.920 35.903 1.00 36.94 188 LYS A CA 1
ATOM 1505 C C . LYS A 1 188 ? -40.157 11.196 34.564 1.00 36.94 188 LYS A C 1
ATOM 1507 O O . LYS A 1 188 ? -40.336 12.340 34.155 1.00 36.94 188 LYS A O 1
ATOM 1512 N N . GLY A 1 189 ? -40.535 10.113 33.889 1.00 45.84 189 GLY A N 1
ATOM 1513 C CA . GLY A 1 189 ? -41.581 10.127 32.863 1.00 45.84 189 GLY A CA 1
ATOM 1514 C C . GLY A 1 189 ? -41.164 10.468 31.429 1.00 45.84 189 GLY A C 1
ATOM 1515 O O . GLY A 1 189 ? -42.003 10.945 30.673 1.00 45.84 189 GLY A O 1
ATOM 1516 N N . ASN A 1 190 ? -39.914 10.228 31.015 1.00 52.56 190 ASN A N 1
ATOM 1517 C CA . ASN A 1 190 ? -39.482 10.414 29.622 1.00 52.56 190 ASN A CA 1
ATOM 1518 C C . ASN A 1 190 ? -38.891 9.113 29.051 1.00 52.56 190 ASN A C 1
ATOM 1520 O O . ASN A 1 190 ? -37.958 8.570 29.630 1.00 52.56 190 ASN A O 1
ATOM 1524 N N . SER A 1 191 ? -39.420 8.658 27.908 1.00 68.50 191 SER A N 1
ATOM 1525 C CA . SER A 1 191 ? -39.087 7.372 27.264 1.00 68.50 191 SER A CA 1
ATOM 1526 C C . SER A 1 191 ? -37.577 7.185 27.017 1.00 68.50 191 SER A C 1
ATOM 1528 O O . SER A 1 191 ? -36.878 8.130 26.624 1.00 68.50 191 SER A O 1
ATOM 1530 N N . PHE A 1 192 ? -37.073 5.961 27.214 1.00 75.94 192 PHE A N 1
ATOM 1531 C CA . PHE A 1 192 ? -35.672 5.574 27.003 1.00 75.94 192 PHE A CA 1
ATOM 1532 C C . PHE A 1 192 ? -35.194 5.887 25.590 1.00 75.94 192 PHE A C 1
ATOM 1534 O O . PHE A 1 192 ? -34.028 6.240 25.385 1.00 75.94 192 PHE A O 1
ATOM 1541 N N . THR A 1 193 ? -36.102 5.833 24.618 1.00 82.75 193 THR A N 1
ATOM 1542 C CA . THR A 1 193 ? -35.854 6.248 23.238 1.00 82.75 193 THR A CA 1
ATOM 1543 C C . THR A 1 193 ? -35.361 7.692 23.162 1.00 82.75 193 THR A C 1
ATOM 1545 O O . THR A 1 193 ? -34.371 7.956 22.481 1.00 82.75 193 THR A O 1
ATOM 1548 N N . LYS A 1 194 ? -35.962 8.631 23.905 1.00 79.19 194 LYS A N 1
ATOM 1549 C CA . LYS A 1 194 ? -35.555 10.048 23.887 1.00 79.19 194 LYS A CA 1
ATOM 1550 C C . LYS A 1 194 ? -34.112 10.226 24.353 1.00 79.19 194 LYS A C 1
ATOM 1552 O O . LYS A 1 194 ? -33.316 10.898 23.693 1.00 79.19 194 LYS A O 1
ATOM 1557 N N . TYR A 1 195 ? -33.781 9.613 25.488 1.00 81.69 195 TYR A N 1
ATOM 1558 C CA . TYR A 1 195 ? -32.439 9.662 26.066 1.00 81.69 195 TYR A CA 1
ATOM 1559 C C . TYR A 1 195 ? -31.411 8.997 25.138 1.00 81.69 195 TYR A C 1
ATOM 1561 O O . TYR A 1 195 ? -30.355 9.567 24.856 1.00 81.69 195 TYR A O 1
ATOM 1569 N N . THR A 1 196 ? -31.766 7.840 24.575 1.00 87.06 196 THR A N 1
ATOM 1570 C CA . THR A 1 196 ? -30.941 7.090 23.620 1.00 87.06 196 THR A CA 1
ATOM 1571 C C . THR A 1 196 ? -30.648 7.901 22.360 1.00 87.06 196 THR A C 1
ATOM 1573 O O . THR A 1 196 ? -29.488 8.020 21.964 1.00 87.06 196 THR A O 1
ATOM 1576 N N . VAL A 1 197 ? -31.662 8.531 21.757 1.00 84.06 197 VAL A N 1
ATOM 1577 C CA . VAL A 1 197 ? -31.491 9.398 20.580 1.00 84.06 197 VAL A CA 1
ATOM 1578 C C . VAL A 1 197 ? -30.578 10.580 20.905 1.00 84.06 197 VAL A C 1
ATOM 1580 O O . VAL A 1 197 ? -29.669 10.878 20.132 1.00 84.06 197 VAL A O 1
ATOM 1583 N N . GLN A 1 198 ? -30.744 11.221 22.065 1.00 83.38 198 GLN A N 1
ATOM 1584 C CA . GLN A 1 198 ? -29.873 12.324 22.478 1.00 83.38 198 GLN A CA 1
ATOM 1585 C C . GLN A 1 198 ? -28.403 11.884 22.600 1.00 83.38 198 GLN A C 1
ATOM 1587 O O . GLN A 1 198 ? -27.504 12.597 22.146 1.00 83.38 198 GLN A O 1
ATOM 1592 N N . LYS A 1 199 ? -28.138 10.712 23.188 1.00 86.38 199 LYS A N 1
ATOM 1593 C CA . LYS A 1 199 ? -26.779 10.163 23.322 1.00 86.38 199 LYS A CA 1
ATOM 1594 C C . LYS A 1 199 ? -26.191 9.727 21.976 1.00 86.38 199 LYS A C 1
ATOM 1596 O O . LYS A 1 199 ? -25.026 10.020 21.707 1.00 86.38 199 LYS A O 1
ATOM 1601 N N . LEU A 1 200 ? -26.993 9.136 21.089 1.00 88.44 200 LEU A N 1
ATOM 1602 C CA . LEU A 1 200 ? -26.581 8.811 19.719 1.00 88.44 200 LEU A CA 1
ATOM 1603 C C . LEU A 1 200 ? -26.242 10.065 18.909 1.00 88.44 200 LEU A C 1
ATOM 1605 O O . LEU A 1 200 ? -25.227 10.084 18.217 1.00 88.44 200 LEU A O 1
ATOM 1609 N N . LEU A 1 201 ? -27.029 11.138 19.034 1.00 84.69 201 LEU A N 1
ATOM 1610 C CA . LEU A 1 201 ? -26.734 12.418 18.388 1.00 84.69 201 LEU A CA 1
ATOM 1611 C C . LEU A 1 201 ? -25.418 13.014 18.905 1.00 84.69 201 LEU A C 1
ATOM 1613 O O . LEU A 1 201 ? -24.584 13.424 18.095 1.00 84.69 201 LEU A O 1
ATOM 1617 N N . LYS A 1 202 ? -25.179 12.985 20.225 1.00 85.75 202 LYS A N 1
ATOM 1618 C CA . LYS A 1 202 ? -23.894 13.394 20.822 1.00 85.75 202 LYS A CA 1
ATOM 1619 C C . LYS A 1 202 ? -22.721 12.592 20.246 1.00 85.75 202 LYS A C 1
ATOM 1621 O O . LYS A 1 202 ? -21.745 13.194 19.798 1.00 85.75 202 LYS A O 1
ATOM 1626 N N . ARG A 1 203 ? -22.838 11.260 20.175 1.00 87.88 203 ARG A N 1
ATOM 1627 C CA . ARG A 1 203 ? -21.821 10.402 19.543 1.00 87.88 203 ARG A CA 1
ATOM 1628 C C . ARG A 1 203 ? -21.630 10.747 18.066 1.00 87.88 203 ARG A C 1
ATOM 1630 O O . ARG A 1 203 ? -20.494 10.865 17.627 1.00 87.88 203 ARG A O 1
ATOM 1637 N N . SER A 1 204 ? -22.711 10.944 17.310 1.00 85.44 204 SER A N 1
ATOM 1638 C CA . SER A 1 204 ? -22.638 11.268 15.879 1.00 85.44 204 SER A CA 1
ATOM 1639 C C . SER A 1 204 ? -21.904 12.586 15.618 1.00 85.44 204 SER A C 1
ATOM 1641 O O . SER A 1 204 ? -21.081 12.656 14.710 1.00 85.44 204 SER A O 1
ATOM 1643 N N . SER A 1 205 ? -22.124 13.603 16.461 1.00 83.88 205 SER A N 1
ATOM 1644 C CA . SER A 1 205 ? -21.410 14.879 16.390 1.00 83.88 205 SER A CA 1
ATOM 1645 C C . SER A 1 205 ? -19.917 14.694 16.671 1.00 83.88 205 SER A C 1
ATOM 1647 O O . SER A 1 205 ? -19.089 15.188 15.910 1.00 83.88 205 SER A O 1
ATOM 1649 N N . ALA A 1 206 ? -19.558 13.923 17.705 1.00 85.62 206 ALA A N 1
ATOM 1650 C CA . ALA A 1 206 ? -18.161 13.616 18.011 1.00 85.62 206 ALA A CA 1
ATOM 1651 C C . ALA A 1 206 ? -17.469 12.852 16.867 1.00 85.62 206 ALA A C 1
ATOM 1653 O O . ALA A 1 206 ? -16.384 13.241 16.442 1.00 85.62 206 ALA A O 1
ATOM 1654 N N . VAL A 1 207 ? -18.119 11.820 16.315 1.00 85.38 207 VAL A N 1
ATOM 1655 C CA . VAL A 1 207 ? -17.604 11.046 15.170 1.00 85.38 207 VAL A CA 1
ATOM 1656 C C . VAL A 1 207 ? -17.446 11.929 13.931 1.00 85.38 207 VAL A C 1
ATOM 1658 O O . VAL A 1 207 ? -16.433 11.836 13.245 1.00 85.38 207 VAL A O 1
ATOM 1661 N N . SER A 1 208 ? -18.394 12.833 13.669 1.00 82.88 208 SER A N 1
ATOM 1662 C CA . SER A 1 208 ? -18.290 13.792 12.565 1.00 82.88 208 SER A CA 1
ATOM 1663 C C . SER A 1 208 ? -17.104 14.741 12.743 1.00 82.88 208 SER A C 1
ATOM 1665 O O . SER A 1 208 ? -16.376 14.969 11.783 1.00 82.88 208 SER A O 1
ATOM 1667 N N . LYS A 1 209 ? -16.876 15.270 13.955 1.00 87.12 209 LYS A N 1
ATOM 1668 C CA . LYS A 1 209 ? -15.717 16.131 14.250 1.00 87.12 209 LYS A CA 1
ATOM 1669 C C . LYS A 1 209 ? -14.398 15.384 14.044 1.00 87.12 209 LYS A C 1
ATOM 1671 O O . LYS A 1 209 ? -13.490 15.924 13.420 1.00 87.12 209 LYS A O 1
ATOM 1676 N N . ILE A 1 210 ? -14.313 14.139 14.521 1.00 84.75 210 ILE A N 1
ATOM 1677 C CA . ILE A 1 210 ? -13.145 13.272 14.309 1.00 84.75 210 ILE A CA 1
ATOM 1678 C C . ILE A 1 210 ? -12.920 13.048 12.811 1.00 84.75 210 ILE A C 1
ATOM 1680 O O . ILE A 1 210 ? -11.803 13.222 12.343 1.00 84.75 210 ILE A O 1
ATOM 1684 N N . SER A 1 211 ? -13.970 12.757 12.041 1.00 84.25 211 SER A N 1
ATOM 1685 C CA . SER A 1 211 ? -13.864 12.570 10.590 1.00 84.25 211 SER A CA 1
ATOM 1686 C C . SER A 1 211 ? -13.334 13.817 9.867 1.00 84.25 211 SER A C 1
ATOM 1688 O O . SER A 1 211 ? -12.480 13.690 8.990 1.00 84.25 211 SER A O 1
ATOM 1690 N N . THR A 1 212 ? -13.762 15.022 10.263 1.00 86.75 212 THR A N 1
ATOM 1691 C CA . THR A 1 212 ? -13.211 16.277 9.723 1.00 86.75 212 THR A CA 1
ATOM 1692 C C . THR A 1 212 ? -11.724 16.430 10.050 1.00 86.75 212 THR A C 1
ATOM 1694 O O . THR A 1 212 ? -10.936 16.783 9.173 1.00 86.75 212 THR A O 1
ATOM 1697 N N . ILE A 1 213 ? -11.323 16.130 11.292 1.00 86.88 213 ILE A N 1
ATOM 1698 C CA . ILE A 1 213 ? -9.916 16.173 11.720 1.00 86.88 213 ILE A CA 1
ATOM 1699 C C . ILE A 1 213 ? -9.081 15.162 10.929 1.00 86.88 213 ILE A C 1
ATOM 1701 O O . ILE A 1 213 ? -8.011 15.512 10.443 1.00 86.88 213 ILE A O 1
ATOM 1705 N N . GLU A 1 214 ? -9.573 13.936 10.754 1.00 85.00 214 GLU A N 1
ATOM 1706 C CA . GLU A 1 214 ? -8.899 12.895 9.975 1.00 85.00 214 GLU A CA 1
ATOM 1707 C C . GLU A 1 214 ? -8.715 13.306 8.509 1.00 85.00 214 GLU A C 1
ATOM 1709 O O . GLU A 1 214 ? -7.635 13.116 7.957 1.00 85.00 214 GLU A O 1
ATOM 1714 N N . SER A 1 215 ? -9.720 13.933 7.889 1.00 83.50 215 SER A N 1
ATOM 1715 C CA . SER A 1 215 ? -9.600 14.457 6.521 1.00 83.50 215 SER A CA 1
ATOM 1716 C C . SER A 1 215 ? -8.573 15.592 6.419 1.00 83.50 215 SER A C 1
ATOM 1718 O O . SER A 1 215 ? -7.826 15.674 5.438 1.00 83.50 215 SER A O 1
ATOM 1720 N N . GLY A 1 216 ? -8.524 16.478 7.418 1.00 85.19 216 GLY A N 1
ATOM 1721 C CA . GLY A 1 216 ? -7.516 17.537 7.493 1.00 85.19 216 GLY A CA 1
ATOM 1722 C C . GLY A 1 216 ? -6.106 16.970 7.672 1.00 85.19 216 GLY A C 1
ATOM 1723 O O . GLY A 1 216 ? -5.176 17.378 6.977 1.00 85.19 216 GLY A O 1
ATOM 1724 N N . LEU A 1 217 ? -5.961 15.975 8.547 1.00 84.81 217 LEU A N 1
ATOM 1725 C CA . LEU A 1 217 ? -4.708 15.266 8.784 1.00 84.81 217 LEU A CA 1
ATOM 1726 C C . LEU A 1 217 ? -4.219 14.541 7.528 1.00 84.81 217 LEU A C 1
ATOM 1728 O O . LEU A 1 217 ? -3.042 14.639 7.204 1.00 84.81 217 LEU A O 1
ATOM 1732 N N . GLU A 1 218 ? -5.106 13.869 6.795 1.00 80.50 218 GLU A N 1
ATOM 1733 C CA . GLU A 1 218 ? -4.769 13.196 5.538 1.00 80.50 218 GLU A CA 1
ATOM 1734 C C . GLU A 1 218 ? -4.257 14.196 4.492 1.00 80.50 218 GLU A C 1
ATOM 1736 O O . GLU A 1 218 ? -3.267 13.946 3.807 1.00 80.50 218 GLU A O 1
ATOM 1741 N N . THR A 1 219 ? -4.864 15.382 4.422 1.00 82.31 219 THR A N 1
ATOM 1742 C CA . THR A 1 219 ? -4.410 16.468 3.538 1.00 82.31 219 THR A CA 1
ATOM 1743 C C . THR A 1 219 ? -3.004 16.950 3.913 1.00 82.31 219 THR A C 1
ATOM 1745 O O . THR A 1 219 ? -2.143 17.101 3.041 1.00 82.31 219 THR A O 1
ATOM 1748 N N . ILE A 1 220 ? -2.739 17.148 5.209 1.00 81.12 220 ILE A N 1
ATOM 1749 C CA . ILE A 1 220 ? -1.413 17.535 5.718 1.00 81.12 220 ILE A CA 1
ATOM 1750 C C . ILE A 1 220 ? -0.392 16.421 5.461 1.00 81.12 220 ILE A C 1
ATOM 1752 O O . ILE A 1 220 ? 0.699 16.693 4.965 1.00 81.12 220 ILE A O 1
ATOM 1756 N N . SER A 1 221 ? -0.746 15.170 5.755 1.00 77.12 221 SER A N 1
ATOM 1757 C CA . SER A 1 221 ? 0.097 13.989 5.553 1.00 77.12 221 SER A CA 1
ATOM 1758 C C . SER A 1 221 ? 0.482 13.833 4.081 1.00 77.12 221 SER A C 1
ATOM 1760 O O . SER A 1 221 ? 1.665 13.713 3.760 1.00 77.12 221 SER A O 1
ATOM 1762 N N . ASN A 1 222 ? -0.486 13.953 3.168 1.00 74.75 222 ASN A N 1
ATOM 1763 C CA . ASN A 1 222 ? -0.236 13.926 1.729 1.00 74.75 222 ASN A CA 1
ATOM 1764 C C . ASN A 1 222 ? 0.620 15.103 1.268 1.00 74.75 222 ASN A C 1
ATOM 1766 O O . ASN A 1 222 ? 1.518 14.902 0.456 1.00 74.75 222 ASN A O 1
ATOM 1770 N N . SER A 1 223 ? 0.425 16.296 1.831 1.00 75.56 223 SER A N 1
ATOM 1771 C CA . SER A 1 223 ? 1.291 17.446 1.543 1.00 75.56 223 SER A CA 1
ATOM 1772 C C . SER A 1 223 ? 2.734 17.175 1.978 1.00 75.56 223 SER A C 1
ATOM 1774 O O . SER A 1 223 ? 3.656 17.370 1.197 1.00 75.56 223 SER A O 1
ATOM 1776 N N . ILE A 1 224 ? 2.947 16.632 3.181 1.00 70.62 224 ILE A N 1
ATOM 1777 C CA . ILE A 1 224 ? 4.280 16.280 3.700 1.00 70.62 224 ILE A CA 1
ATOM 1778 C C . ILE A 1 224 ? 4.937 15.183 2.851 1.00 70.62 224 ILE A C 1
ATOM 1780 O O . ILE A 1 224 ? 6.125 15.292 2.538 1.00 70.62 224 ILE A O 1
ATOM 1784 N N . ARG A 1 225 ? 4.172 14.164 2.432 1.00 65.38 225 ARG A N 1
ATOM 1785 C CA . ARG A 1 225 ? 4.633 13.107 1.514 1.00 65.38 225 ARG A CA 1
ATOM 1786 C C . ARG A 1 225 ? 4.992 13.660 0.129 1.00 65.38 225 ARG A C 1
ATOM 1788 O O . ARG A 1 225 ? 5.986 13.223 -0.442 1.00 65.38 225 ARG A O 1
ATOM 1795 N N . CYS A 1 226 ? 4.220 14.622 -0.382 1.00 51.94 226 CYS A N 1
ATOM 1796 C CA . CYS A 1 226 ? 4.421 15.259 -1.689 1.00 51.94 226 CYS A CA 1
ATOM 1797 C C . CYS A 1 226 ? 5.465 16.383 -1.680 1.00 51.94 226 CYS A C 1
ATOM 1799 O O . CYS A 1 226 ? 5.917 16.782 -2.748 1.00 51.94 226 CYS A O 1
ATOM 1801 N N . CYS A 1 227 ? 5.926 16.847 -0.513 1.00 51.31 227 CYS A N 1
ATOM 1802 C CA . CYS A 1 227 ? 7.079 17.745 -0.384 1.00 51.31 227 CYS A CA 1
ATOM 1803 C C . CYS A 1 227 ? 8.418 17.087 -0.802 1.00 51.31 227 CYS A C 1
ATOM 1805 O O . CYS A 1 227 ? 9.479 17.487 -0.327 1.00 51.31 227 CYS A O 1
ATOM 1807 N N . SER A 1 228 ? 8.417 16.096 -1.701 1.00 46.34 228 SER A N 1
ATOM 1808 C CA . SER A 1 228 ? 9.537 15.848 -2.610 1.00 46.34 228 SER A CA 1
ATOM 1809 C C . SER A 1 228 ? 9.598 17.026 -3.589 1.00 46.34 228 SER A C 1
ATOM 1811 O O . SER A 1 228 ? 8.794 17.118 -4.510 1.00 46.34 228 SER A O 1
ATOM 1813 N N . TRP A 1 229 ? 10.488 17.972 -3.307 1.00 48.97 229 TRP A N 1
ATOM 1814 C CA . TRP A 1 229 ? 10.528 19.321 -3.872 1.00 48.97 229 TRP A CA 1
ATOM 1815 C C . TRP A 1 229 ? 10.310 19.406 -5.393 1.00 48.97 229 TRP A C 1
ATOM 1817 O O . TRP A 1 229 ? 11.087 18.854 -6.169 1.00 48.97 229 TRP A O 1
ATOM 1827 N N . SER A 1 230 ? 9.316 20.206 -5.788 1.00 36.44 230 SER A N 1
ATOM 1828 C CA . SER A 1 230 ? 9.190 20.829 -7.114 1.00 36.44 230 SER A CA 1
ATOM 1829 C C . SER A 1 230 ? 9.554 22.322 -7.115 1.00 36.44 230 SER A C 1
ATOM 1831 O O . SER A 1 230 ? 9.667 22.912 -8.183 1.00 36.44 230 SER A O 1
ATOM 1833 N N . GLU A 1 231 ? 9.766 22.946 -5.951 1.00 40.72 231 GLU A N 1
ATOM 1834 C CA . GLU A 1 231 ? 10.114 24.368 -5.839 1.00 40.72 231 GLU A CA 1
ATOM 1835 C C . GLU A 1 231 ? 11.402 24.531 -5.036 1.00 40.72 231 GLU A C 1
ATOM 1837 O O . GLU A 1 231 ? 11.411 24.491 -3.810 1.00 40.72 231 GLU A O 1
ATOM 1842 N N . PHE A 1 232 ? 12.515 24.673 -5.754 1.00 47.19 232 PHE A N 1
ATOM 1843 C CA . PHE A 1 232 ? 13.779 25.116 -5.180 1.00 47.19 232 PHE A CA 1
ATOM 1844 C C . PHE A 1 232 ? 13.633 26.580 -4.736 1.00 47.19 232 PHE A C 1
ATOM 1846 O O . PHE A 1 232 ? 13.315 27.434 -5.562 1.00 47.19 232 PHE A O 1
ATOM 1853 N N . ASP A 1 233 ? 13.875 26.884 -3.457 1.00 48.56 233 ASP A N 1
ATOM 1854 C CA . ASP A 1 233 ? 13.992 28.267 -2.989 1.00 48.56 233 ASP A CA 1
ATOM 1855 C C . ASP A 1 233 ? 15.287 28.872 -3.551 1.00 48.56 233 ASP A C 1
ATOM 1857 O O . ASP A 1 233 ? 16.395 28.720 -3.026 1.00 48.56 233 ASP A O 1
ATOM 1861 N N . ASP A 1 234 ? 15.114 29.517 -4.697 1.00 48.53 234 ASP A N 1
ATOM 1862 C CA . ASP A 1 234 ? 16.131 30.106 -5.561 1.00 48.53 234 ASP A CA 1
ATOM 1863 C C . ASP A 1 234 ? 17.018 31.129 -4.815 1.00 48.53 234 ASP A C 1
ATOM 1865 O O . ASP A 1 234 ? 18.135 31.439 -5.235 1.00 48.53 234 ASP A O 1
ATOM 1869 N N . ASN A 1 235 ? 16.548 31.637 -3.669 1.00 53.59 235 ASN A N 1
ATOM 1870 C CA . ASN A 1 235 ? 17.284 32.555 -2.803 1.00 53.59 235 ASN A CA 1
ATOM 1871 C C . ASN A 1 235 ? 18.363 31.856 -1.960 1.00 53.59 235 ASN A C 1
ATOM 1873 O O . ASN A 1 235 ? 19.466 32.388 -1.842 1.00 53.59 235 ASN A O 1
ATOM 1877 N N . LEU A 1 236 ? 18.104 30.651 -1.434 1.00 52.88 236 LEU A N 1
ATOM 1878 C CA . LEU A 1 236 ? 19.087 29.885 -0.650 1.00 52.88 236 LEU A CA 1
ATOM 1879 C C . LEU A 1 236 ? 20.266 29.446 -1.535 1.00 52.88 236 LEU A C 1
ATOM 1881 O O . LEU A 1 236 ? 21.428 29.538 -1.139 1.00 52.88 236 LEU A O 1
ATOM 1885 N N . PHE A 1 237 ? 19.964 29.026 -2.767 1.00 53.69 237 PHE A N 1
ATOM 1886 C CA . PHE A 1 237 ? 20.964 28.650 -3.766 1.00 53.69 237 PHE A CA 1
ATOM 1887 C C . PHE A 1 237 ? 21.851 29.845 -4.162 1.00 53.69 237 PHE A C 1
ATOM 1889 O O . PHE A 1 237 ? 23.072 29.713 -4.253 1.00 53.69 237 PHE A O 1
ATOM 1896 N N . LYS A 1 238 ? 21.264 31.043 -4.315 1.00 56.53 238 LYS A N 1
ATOM 1897 C CA . LYS A 1 238 ? 22.003 32.290 -4.594 1.00 56.53 238 LYS A CA 1
ATOM 1898 C C . LYS A 1 238 ? 22.892 32.746 -3.435 1.00 56.53 238 LYS A C 1
ATOM 1900 O O . LYS A 1 238 ? 23.933 33.350 -3.693 1.00 56.53 238 LYS A O 1
ATOM 1905 N N . GLU A 1 239 ? 22.511 32.475 -2.189 1.00 57.16 239 GLU A N 1
ATOM 1906 C CA . GLU A 1 239 ? 23.315 32.791 -0.999 1.00 57.16 239 GLU A CA 1
ATOM 1907 C C . GLU A 1 239 ? 24.528 31.841 -0.874 1.00 57.16 239 GLU A C 1
ATOM 1909 O O . GLU A 1 239 ? 25.654 32.294 -0.668 1.00 57.16 239 GLU A O 1
ATOM 1914 N N . LEU A 1 240 ? 24.326 30.533 -1.096 1.00 52.69 240 LEU A N 1
ATOM 1915 C CA . LEU A 1 240 ? 25.368 29.489 -1.056 1.00 52.69 240 LEU A CA 1
ATOM 1916 C C . LEU A 1 240 ? 26.440 29.663 -2.145 1.00 52.69 240 LEU A C 1
ATOM 1918 O O . LEU A 1 240 ? 27.627 29.460 -1.885 1.00 52.69 240 LEU A O 1
ATOM 1922 N N . MET A 1 241 ? 26.040 30.109 -3.340 1.00 52.81 241 MET A N 1
ATOM 1923 C CA . MET A 1 241 ? 26.947 30.402 -4.460 1.00 52.81 241 MET A CA 1
ATOM 1924 C C . MET A 1 241 ? 27.867 31.610 -4.214 1.00 52.81 241 MET A C 1
ATOM 1926 O O . MET A 1 241 ? 28.844 31.785 -4.939 1.00 52.81 241 MET A O 1
ATOM 1930 N N . LYS A 1 242 ? 27.579 32.456 -3.213 1.00 58.53 242 LYS A N 1
ATOM 1931 C CA . LYS A 1 242 ? 28.403 33.634 -2.891 1.00 58.53 242 LYS A CA 1
ATOM 1932 C C . LYS A 1 242 ? 29.563 33.342 -1.936 1.00 58.53 242 LYS A C 1
ATOM 1934 O O . LYS A 1 242 ? 30.427 34.205 -1.810 1.00 58.53 242 LYS A O 1
ATOM 1939 N N . GLN A 1 243 ? 29.581 32.196 -1.245 1.00 54.47 243 GLN A N 1
ATOM 1940 C CA . GLN A 1 243 ? 30.508 31.976 -0.123 1.00 54.47 243 GLN A CA 1
ATOM 1941 C C . GLN A 1 243 ? 31.442 30.761 -0.240 1.00 54.47 243 GLN A C 1
ATOM 1943 O O . GLN A 1 243 ? 32.466 30.768 0.437 1.00 54.47 243 GLN A O 1
ATOM 1948 N N . ASN A 1 244 ? 31.157 29.753 -1.075 1.00 51.25 244 ASN A N 1
ATOM 1949 C CA . ASN A 1 244 ? 31.858 28.458 -1.010 1.00 51.25 244 ASN A CA 1
ATOM 1950 C C . ASN A 1 244 ? 32.317 27.919 -2.381 1.00 51.25 244 ASN A C 1
ATOM 1952 O O . ASN A 1 244 ? 31.742 28.248 -3.416 1.00 51.25 244 ASN A O 1
ATOM 1956 N N . ASP A 1 245 ? 33.332 27.045 -2.380 1.00 56.94 245 ASP A N 1
ATOM 1957 C CA . ASP A 1 245 ? 33.784 26.312 -3.573 1.00 56.94 245 ASP A CA 1
ATOM 1958 C C . ASP A 1 245 ? 32.711 25.312 -4.076 1.00 56.94 245 ASP A C 1
ATOM 1960 O O . ASP A 1 245 ? 32.000 24.706 -3.263 1.00 56.94 245 ASP A O 1
ATOM 1964 N N . PRO A 1 246 ? 32.620 25.043 -5.398 1.00 52.22 246 PRO A N 1
ATOM 1965 C CA . PRO A 1 246 ? 31.587 24.185 -5.995 1.00 52.22 246 PRO A CA 1
ATOM 1966 C C . PRO A 1 246 ? 31.405 22.787 -5.359 1.00 52.22 246 PRO A C 1
ATOM 1968 O O . PRO A 1 246 ? 30.259 22.366 -5.200 1.00 52.22 246 PRO A O 1
ATOM 1971 N N . PRO A 1 247 ? 32.464 22.053 -4.947 1.00 54.38 247 PRO A N 1
ATOM 1972 C CA . PRO A 1 247 ? 32.311 20.736 -4.317 1.00 54.38 247 PRO A CA 1
ATOM 1973 C C . PRO A 1 247 ? 31.641 20.795 -2.935 1.00 54.38 247 PRO A C 1
ATOM 1975 O O . PRO A 1 247 ? 30.859 19.912 -2.588 1.00 54.38 247 PRO A O 1
ATOM 1978 N N . VAL A 1 248 ? 31.911 21.853 -2.162 1.00 57.19 248 VAL A N 1
ATOM 1979 C CA . VAL A 1 248 ? 31.353 22.057 -0.814 1.00 57.19 248 VAL A CA 1
ATOM 1980 C C . VAL A 1 248 ? 29.874 22.433 -0.900 1.00 57.19 248 VAL A C 1
ATOM 1982 O O . VAL A 1 248 ? 29.069 21.963 -0.098 1.00 57.19 248 VAL A O 1
ATOM 1985 N N . ILE A 1 249 ? 29.496 23.216 -1.916 1.00 60.16 249 ILE A N 1
ATOM 1986 C CA . ILE A 1 249 ? 28.097 23.565 -2.201 1.00 60.16 249 ILE A CA 1
ATOM 1987 C C . ILE A 1 249 ? 27.279 22.303 -2.501 1.00 60.16 249 ILE A C 1
ATOM 1989 O O . ILE A 1 249 ? 26.192 22.133 -1.951 1.00 60.16 249 ILE A O 1
ATOM 1993 N N . VAL A 1 250 ? 27.807 21.389 -3.323 1.00 57.03 250 VAL A N 1
ATOM 1994 C CA . VAL A 1 250 ? 27.127 20.125 -3.648 1.00 57.03 250 VAL A CA 1
ATOM 1995 C C . VAL A 1 250 ? 26.954 19.252 -2.400 1.00 57.03 250 VAL A C 1
ATOM 1997 O O . VAL A 1 250 ? 25.859 18.744 -2.171 1.00 57.03 250 VAL A O 1
ATOM 2000 N N . GLU A 1 251 ? 27.979 19.115 -1.551 1.00 60.53 251 GLU A N 1
ATOM 2001 C CA . GLU A 1 251 ? 27.870 18.324 -0.315 1.00 60.53 251 GLU A CA 1
ATOM 2002 C C . GLU A 1 251 ? 26.870 18.936 0.687 1.00 60.53 251 GLU A C 1
ATOM 2004 O O . GLU A 1 251 ? 26.061 18.215 1.278 1.00 60.53 251 GLU A O 1
ATOM 2009 N N . GLN A 1 252 ? 26.853 20.266 0.830 1.00 63.47 252 GLN A N 1
ATOM 2010 C CA . GLN A 1 252 ? 25.890 20.972 1.681 1.00 63.47 252 GLN A CA 1
ATOM 2011 C C . GLN A 1 252 ? 24.451 20.856 1.163 1.00 63.47 252 GLN A C 1
ATOM 2013 O O . GLN A 1 252 ? 23.539 20.645 1.966 1.00 63.47 252 GLN A O 1
ATOM 2018 N N . LEU A 1 253 ? 24.242 20.934 -0.156 1.00 62.88 253 LEU A N 1
ATOM 2019 C CA . LEU A 1 253 ? 22.936 20.740 -0.793 1.00 62.88 253 LEU A CA 1
ATOM 2020 C C . LEU A 1 253 ? 22.426 19.308 -0.610 1.00 62.88 253 LEU A C 1
ATOM 2022 O O . LEU A 1 253 ? 21.270 19.111 -0.239 1.00 62.88 253 LEU A O 1
ATOM 2026 N N . VAL A 1 254 ? 23.286 18.304 -0.803 1.00 63.03 254 VAL A N 1
ATOM 2027 C CA . VAL A 1 254 ? 22.933 16.894 -0.570 1.00 63.03 254 VAL A CA 1
ATOM 2028 C C . VAL A 1 254 ? 22.558 16.664 0.895 1.00 63.03 254 VAL A C 1
ATOM 2030 O O . VAL A 1 254 ? 21.551 16.008 1.174 1.00 63.03 254 VAL A O 1
ATOM 2033 N N . GLY A 1 255 ? 23.314 17.230 1.839 1.00 65.38 255 GLY A N 1
ATOM 2034 C CA . GLY A 1 255 ? 22.999 17.150 3.266 1.00 65.38 255 GLY A CA 1
ATOM 2035 C C . GLY A 1 255 ? 21.667 17.820 3.623 1.00 65.38 255 GLY A C 1
ATOM 2036 O O . GLY A 1 255 ? 20.859 17.227 4.338 1.00 65.38 255 GLY A O 1
ATOM 2037 N N . PHE A 1 256 ? 21.386 18.996 3.055 1.00 67.50 256 PHE A N 1
ATOM 2038 C CA . PHE A 1 256 ? 20.119 19.712 3.235 1.00 67.50 256 PHE A CA 1
ATOM 2039 C C . PHE A 1 256 ? 18.918 18.911 2.712 1.00 67.50 256 PHE A C 1
ATOM 2041 O O . PHE A 1 256 ? 17.917 18.749 3.414 1.00 67.50 256 PHE A O 1
ATOM 2048 N N . VAL A 1 257 ? 19.022 18.360 1.498 1.00 63.69 257 VAL A N 1
ATOM 2049 C CA . VAL A 1 257 ? 17.969 17.529 0.891 1.00 63.69 257 VAL A CA 1
ATOM 2050 C C . VAL A 1 257 ? 17.742 16.258 1.711 1.00 63.69 257 VAL A C 1
ATOM 2052 O O . VAL A 1 257 ? 16.599 15.910 2.011 1.00 63.69 257 VAL A O 1
ATOM 2055 N N . THR A 1 258 ? 18.823 15.599 2.135 1.00 67.00 258 THR A N 1
ATOM 2056 C CA . THR A 1 258 ? 18.757 14.388 2.968 1.00 67.00 258 THR A CA 1
ATOM 2057 C C . THR A 1 258 ? 18.072 14.672 4.304 1.00 67.00 258 THR A C 1
ATOM 2059 O O . THR A 1 258 ? 17.197 13.912 4.722 1.00 67.00 258 THR A O 1
ATOM 2062 N N . TRP A 1 259 ? 18.413 15.791 4.949 1.00 75.50 259 TRP A N 1
ATOM 2063 C CA . TRP A 1 259 ? 17.786 16.227 6.195 1.00 75.50 259 TRP A CA 1
ATOM 2064 C C . TRP A 1 259 ? 16.289 16.488 6.031 1.00 75.50 259 TRP A C 1
ATOM 2066 O O . TRP A 1 259 ? 15.493 15.986 6.822 1.00 75.50 259 TRP A O 1
ATOM 2076 N N . ASN A 1 260 ? 15.883 17.228 4.996 1.00 73.19 260 ASN A N 1
ATOM 2077 C CA . ASN A 1 260 ? 14.471 17.533 4.764 1.00 73.19 260 ASN A CA 1
ATOM 2078 C C . ASN A 1 260 ? 13.657 16.284 4.425 1.00 73.19 260 ASN A C 1
ATOM 2080 O O . ASN A 1 260 ? 12.542 16.132 4.926 1.00 73.19 260 ASN A O 1
ATOM 2084 N N . HIS A 1 261 ? 14.216 15.361 3.639 1.00 71.38 261 HIS A N 1
ATOM 2085 C CA . HIS A 1 261 ? 13.570 14.082 3.362 1.00 71.38 261 HIS A CA 1
ATOM 2086 C C . HIS A 1 261 ? 13.406 13.252 4.639 1.00 71.38 261 HIS A C 1
ATOM 2088 O O . HIS A 1 261 ? 12.315 12.762 4.928 1.00 71.38 261 HIS A O 1
ATOM 2094 N N . TRP A 1 262 ? 14.465 13.146 5.447 1.00 78.62 262 TRP A N 1
ATOM 2095 C CA . TRP A 1 262 ? 14.408 12.470 6.739 1.00 78.62 262 TRP A CA 1
ATOM 2096 C C . TRP A 1 262 ? 13.372 13.116 7.670 1.00 78.62 262 TRP A C 1
ATOM 2098 O O . TRP A 1 262 ? 12.539 12.414 8.244 1.00 78.62 262 TRP A O 1
ATOM 2108 N N . LYS A 1 263 ? 13.360 14.449 7.780 1.00 81.25 263 LYS A N 1
ATOM 2109 C CA . LYS A 1 263 ? 12.412 15.202 8.610 1.00 81.25 263 LYS A CA 1
ATOM 2110 C C . LYS A 1 263 ? 10.970 14.988 8.148 1.00 81.25 263 LYS A C 1
ATOM 2112 O O . LYS A 1 263 ? 10.127 14.657 8.976 1.00 81.25 263 LYS A O 1
ATOM 2117 N N . SER A 1 264 ? 10.695 15.112 6.847 1.00 76.81 264 SER A N 1
ATOM 2118 C CA . SER A 1 264 ? 9.368 14.862 6.262 1.00 76.81 264 SER A CA 1
ATOM 2119 C C . SER A 1 264 ? 8.893 13.434 6.541 1.00 76.81 264 SER A C 1
ATOM 2121 O O . SER A 1 264 ? 7.789 13.233 7.042 1.00 76.81 264 SER A O 1
ATOM 2123 N N . LYS A 1 265 ? 9.751 12.435 6.317 1.00 78.75 265 LYS A N 1
ATOM 2124 C CA . LYS A 1 265 ? 9.408 11.026 6.526 1.00 78.75 265 LYS A CA 1
ATOM 2125 C C . LYS A 1 265 ? 9.074 10.718 7.989 1.00 78.75 265 LYS A C 1
ATOM 2127 O O . LYS A 1 265 ? 8.123 9.991 8.266 1.00 78.75 265 LYS A O 1
ATOM 2132 N N . ASN A 1 266 ? 9.828 11.290 8.928 1.00 83.25 266 ASN A N 1
ATOM 2133 C CA . ASN A 1 266 ? 9.540 11.136 10.351 1.00 83.25 266 ASN A CA 1
ATOM 2134 C C . ASN A 1 266 ? 8.276 11.898 10.758 1.00 83.25 266 ASN A C 1
ATOM 2136 O O . ASN A 1 266 ? 7.442 11.332 11.455 1.00 83.25 266 ASN A O 1
ATOM 2140 N N . LEU A 1 267 ? 8.068 13.126 10.274 1.00 85.50 267 LEU A N 1
ATOM 2141 C CA . LEU A 1 267 ? 6.810 13.847 10.491 1.00 85.50 267 LEU A CA 1
ATOM 2142 C C . LEU A 1 267 ? 5.610 13.066 9.945 1.00 85.50 267 LEU A C 1
ATOM 2144 O O . LEU A 1 267 ? 4.597 12.981 10.628 1.00 85.50 267 LEU A O 1
ATOM 2148 N N . SER A 1 268 ? 5.738 12.428 8.778 1.00 83.56 268 SER A N 1
ATOM 2149 C CA . SER A 1 268 ? 4.693 11.558 8.233 1.00 83.56 268 SER A CA 1
ATOM 2150 C C . SER A 1 268 ? 4.400 10.365 9.142 1.00 83.56 268 SER A C 1
ATOM 2152 O O . SER A 1 268 ? 3.244 9.978 9.221 1.00 83.56 268 SER A O 1
ATOM 2154 N N . TYR A 1 269 ? 5.397 9.805 9.836 1.00 87.56 269 TYR A N 1
ATOM 2155 C CA . TYR A 1 269 ? 5.183 8.749 10.831 1.00 87.56 269 TYR A CA 1
ATOM 2156 C C . TYR A 1 269 ? 4.413 9.263 12.060 1.00 87.56 269 TYR A C 1
ATOM 2158 O O . TYR A 1 269 ? 3.449 8.631 12.485 1.00 87.56 269 TYR A O 1
ATOM 2166 N N . PHE A 1 270 ? 4.797 10.421 12.614 1.00 88.25 270 PHE A N 1
ATOM 2167 C CA . PHE A 1 270 ? 4.119 11.021 13.775 1.00 88.25 270 PHE A CA 1
ATOM 2168 C C . PHE A 1 270 ? 2.703 11.516 13.447 1.00 88.25 270 PHE A C 1
ATOM 2170 O O . PHE A 1 270 ? 1.838 11.542 14.313 1.00 88.25 270 PHE A O 1
ATOM 2177 N N . LEU A 1 271 ? 2.453 11.916 12.204 1.00 87.00 271 LEU A N 1
ATOM 2178 C CA . LEU A 1 271 ? 1.143 12.385 11.751 1.00 87.00 271 LEU A CA 1
ATOM 2179 C C . LEU A 1 271 ? 0.303 11.273 11.115 1.00 87.00 271 LEU A C 1
ATOM 2181 O O . LEU A 1 271 ? -0.805 11.536 10.657 1.00 87.00 271 LEU A O 1
ATOM 2185 N N . ASP A 1 272 ? 0.803 10.039 11.085 1.00 86.19 272 ASP A N 1
ATOM 2186 C CA . ASP A 1 272 ? 0.039 8.908 10.582 1.00 86.19 272 ASP A CA 1
ATOM 2187 C C . ASP A 1 272 ? -1.120 8.567 11.530 1.00 86.19 272 ASP A C 1
ATOM 2189 O O . ASP A 1 272 ? -0.972 8.535 12.758 1.00 86.19 272 ASP A O 1
ATOM 2193 N N . LYS A 1 273 ? -2.288 8.280 10.947 1.00 84.62 273 LYS A N 1
ATOM 2194 C CA . LYS A 1 273 ? -3.510 7.955 11.690 1.00 84.62 273 LYS A CA 1
ATOM 2195 C C . LYS A 1 273 ? -3.320 6.750 12.621 1.00 84.62 273 LYS A C 1
ATOM 2197 O O . LYS A 1 273 ? -3.812 6.786 13.750 1.00 84.62 273 LYS A O 1
ATOM 2202 N N . ARG A 1 274 ? -2.591 5.705 12.196 1.00 89.06 274 ARG A N 1
ATOM 2203 C CA . ARG A 1 274 ? -2.275 4.537 13.040 1.00 89.06 274 ARG A CA 1
ATOM 2204 C C . ARG A 1 274 ? -1.456 4.975 14.245 1.00 89.06 274 ARG A C 1
ATOM 2206 O O . ARG A 1 274 ? -1.812 4.631 15.368 1.00 89.06 274 ARG A O 1
ATOM 2213 N N . THR A 1 275 ? -0.402 5.757 14.030 1.00 89.81 275 THR A N 1
ATOM 2214 C CA . THR A 1 275 ? 0.499 6.177 15.108 1.00 89.81 275 THR A CA 1
ATOM 2215 C C . THR A 1 275 ? -0.217 7.054 16.131 1.00 89.81 275 THR A C 1
ATOM 2217 O O . THR A 1 275 ? -0.069 6.832 17.329 1.00 89.81 275 THR A O 1
ATOM 2220 N N . ILE A 1 276 ? -1.057 7.998 15.695 1.00 89.44 276 ILE A N 1
ATOM 2221 C CA . ILE A 1 276 ? -1.852 8.837 16.608 1.00 89.44 276 ILE A CA 1
ATOM 2222 C C . ILE A 1 276 ? -2.795 7.979 17.462 1.00 89.44 276 ILE A C 1
ATOM 2224 O O . ILE A 1 276 ? -2.875 8.173 18.678 1.00 89.44 276 ILE A O 1
ATOM 2228 N N . HIS A 1 277 ? -3.468 6.993 16.859 1.00 87.69 277 HIS A N 1
ATOM 2229 C CA . HIS A 1 277 ? -4.285 6.040 17.613 1.00 87.69 277 HIS A CA 1
ATOM 2230 C C . HIS A 1 277 ? -3.449 5.219 18.601 1.00 87.69 277 HIS A C 1
ATOM 2232 O O . HIS A 1 277 ? -3.873 5.031 19.740 1.00 87.69 277 HIS A O 1
ATOM 2238 N N . MET A 1 278 ? -2.252 4.777 18.211 1.00 91.12 278 MET A N 1
ATOM 2239 C CA . MET A 1 278 ? -1.351 4.048 19.106 1.00 91.12 278 MET A CA 1
ATOM 2240 C C . MET A 1 278 ? -0.868 4.903 20.275 1.00 91.12 278 MET A C 1
ATOM 2242 O O . MET A 1 278 ? -0.816 4.400 21.388 1.00 91.12 278 MET A O 1
ATOM 2246 N N . VAL A 1 279 ? -0.564 6.186 20.071 1.00 93.06 279 VAL A N 1
ATOM 2247 C CA . VAL A 1 279 ? -0.188 7.107 21.160 1.00 93.06 279 VAL A CA 1
ATOM 2248 C C . VAL A 1 279 ? -1.341 7.308 22.126 1.00 93.06 279 VAL A C 1
ATOM 2250 O O . VAL A 1 279 ? -1.137 7.276 23.337 1.00 93.06 279 VAL A O 1
ATOM 2253 N N . SER A 1 280 ? -2.556 7.485 21.605 1.00 89.38 280 SER A N 1
ATOM 2254 C CA . SER A 1 280 ? -3.753 7.585 22.437 1.00 89.38 280 SER A CA 1
ATOM 2255 C C . SER A 1 280 ? -3.969 6.300 23.242 1.00 89.38 280 SER A C 1
ATOM 2257 O O . SER A 1 280 ? -4.165 6.369 24.453 1.00 89.38 280 SER A O 1
ATOM 2259 N N . GLY A 1 281 ? -3.842 5.131 22.606 1.00 89.06 281 GLY A N 1
ATOM 2260 C CA . GLY A 1 281 ? -3.920 3.833 23.276 1.00 89.06 281 GLY A CA 1
ATOM 2261 C C . GLY A 1 281 ? -2.816 3.632 24.318 1.00 89.06 281 GLY A C 1
ATOM 2262 O O . GLY A 1 281 ? -3.100 3.214 25.435 1.00 89.06 281 GLY A O 1
ATOM 2263 N N . ALA A 1 282 ? -1.573 3.997 24.003 1.00 91.81 282 ALA A N 1
ATOM 2264 C CA . ALA A 1 282 ? -0.442 3.953 24.927 1.00 91.81 282 ALA A CA 1
ATOM 2265 C C . ALA A 1 282 ? -0.673 4.873 26.133 1.00 91.81 282 ALA A C 1
ATOM 2267 O O . ALA A 1 282 ? -0.444 4.473 27.272 1.00 91.81 282 ALA A O 1
ATOM 2268 N N . SER A 1 283 ? -1.188 6.083 25.902 1.00 90.62 283 SER A N 1
ATOM 2269 C CA . SER A 1 283 ? -1.543 7.022 26.967 1.00 90.62 283 SER A CA 1
ATOM 2270 C C . SER A 1 283 ? -2.576 6.408 27.910 1.00 90.62 283 SER A C 1
ATOM 2272 O O . SER A 1 283 ? -2.398 6.490 29.122 1.00 90.62 283 SER A O 1
ATOM 2274 N N . MET A 1 284 ? -3.576 5.694 27.384 1.00 86.06 284 MET A N 1
ATOM 2275 C CA . MET A 1 284 ? -4.565 4.985 28.202 1.00 86.06 284 MET A CA 1
ATOM 2276 C C . MET A 1 284 ? -3.953 3.801 28.961 1.00 86.06 284 MET A C 1
ATOM 2278 O O . MET A 1 284 ? -4.105 3.709 30.177 1.00 86.06 284 MET A O 1
ATOM 2282 N N . ILE A 1 285 ? -3.233 2.914 28.268 1.00 87.25 285 ILE A N 1
ATOM 2283 C CA . ILE A 1 285 ? -2.652 1.693 28.846 1.00 87.25 285 ILE A CA 1
ATOM 2284 C C . ILE A 1 285 ? -1.680 2.041 29.972 1.00 87.25 285 ILE A C 1
ATOM 2286 O O . ILE A 1 285 ? -1.809 1.537 31.085 1.00 87.25 285 ILE A O 1
ATOM 2290 N N . PHE A 1 286 ? -0.732 2.940 29.716 1.00 90.12 286 PHE A N 1
ATOM 2291 C CA . PHE A 1 286 ? 0.328 3.260 30.668 1.00 90.12 286 PHE A CA 1
ATOM 2292 C C . PHE A 1 286 ? -0.077 4.311 31.712 1.00 90.12 286 PHE A C 1
ATOM 2294 O O . PHE A 1 286 ? 0.741 4.672 32.552 1.00 90.12 286 PHE A O 1
ATOM 2301 N N . SER A 1 287 ? -1.317 4.812 31.680 1.00 85.62 287 SER A N 1
ATOM 2302 C CA . SER A 1 287 ? -1.897 5.551 32.815 1.00 85.62 287 SER A CA 1
ATOM 2303 C C . SER A 1 287 ? -2.310 4.625 33.965 1.00 85.62 287 SER A C 1
ATOM 2305 O O . SER A 1 287 ? -2.581 5.096 35.066 1.00 85.62 287 SER A O 1
ATOM 2307 N N . THR A 1 288 ? -2.360 3.311 33.726 1.00 83.19 288 THR A N 1
ATOM 2308 C CA . THR A 1 288 ? -2.672 2.312 34.754 1.00 83.19 288 THR A CA 1
ATOM 2309 C C . THR A 1 288 ? -1.428 1.896 35.556 1.00 83.19 288 THR A C 1
ATOM 2311 O O . THR A 1 288 ? -0.301 2.061 35.077 1.00 83.19 288 THR A O 1
ATOM 2314 N N . PRO A 1 289 ? -1.584 1.333 36.773 1.00 85.12 289 PRO A N 1
ATOM 2315 C CA . PRO A 1 289 ? -0.460 0.796 37.541 1.00 85.12 289 PRO A CA 1
ATOM 2316 C C . PRO A 1 289 ? 0.326 -0.276 36.771 1.00 85.12 289 PRO A C 1
ATOM 2318 O O . PRO A 1 289 ? -0.270 -1.090 36.065 1.00 85.12 289 PRO A O 1
ATOM 2321 N N . LYS A 1 290 ? 1.653 -0.344 36.986 1.00 87.88 290 LYS A N 1
ATOM 2322 C CA . LYS A 1 290 ? 2.586 -1.290 36.329 1.00 87.88 290 LYS A CA 1
ATOM 2323 C C . LYS A 1 290 ? 2.042 -2.708 36.190 1.00 87.88 290 LYS A C 1
ATOM 2325 O O . LYS A 1 290 ? 2.091 -3.301 35.119 1.00 87.88 290 LYS A O 1
ATOM 2330 N N . ILE A 1 291 ? 1.485 -3.230 37.276 1.00 85.69 291 ILE A N 1
ATOM 2331 C CA . ILE A 1 291 ? 0.971 -4.599 37.354 1.00 85.69 291 ILE A CA 1
ATOM 2332 C C . ILE A 1 291 ? -0.146 -4.844 36.324 1.00 85.69 291 ILE A C 1
ATOM 2334 O O . ILE A 1 291 ? -0.161 -5.900 35.697 1.00 85.69 291 ILE A O 1
ATOM 2338 N N . GLN A 1 292 ? -1.046 -3.879 36.107 1.00 83.62 292 GLN A N 1
ATOM 2339 C CA . GLN A 1 292 ? -2.181 -4.040 35.195 1.00 83.62 292 GLN A CA 1
ATOM 2340 C C . GLN A 1 292 ? -1.727 -4.092 33.734 1.00 83.62 292 GLN A C 1
ATOM 2342 O O . GLN A 1 292 ? -2.057 -5.035 33.013 1.00 83.62 292 GLN A O 1
ATOM 2347 N N . TRP A 1 293 ? -0.943 -3.111 33.278 1.00 88.50 293 TRP A N 1
ATOM 2348 C CA . TRP A 1 293 ? -0.529 -3.089 31.874 1.00 88.50 293 TRP A CA 1
ATOM 2349 C C . TRP A 1 293 ? 0.492 -4.182 31.541 1.00 88.50 293 TRP A C 1
ATOM 2351 O O . TRP A 1 293 ? 0.477 -4.692 30.421 1.00 88.50 293 TRP A O 1
ATOM 2361 N N . VAL A 1 294 ? 1.321 -4.623 32.498 1.00 88.50 294 VAL A N 1
ATOM 2362 C CA . VAL A 1 294 ? 2.201 -5.790 32.302 1.00 88.50 294 VAL A CA 1
ATOM 2363 C C . VAL A 1 294 ? 1.376 -7.045 32.018 1.00 88.50 294 VAL A C 1
ATOM 2365 O O . VAL A 1 294 ? 1.672 -7.752 31.056 1.00 88.50 294 VAL A O 1
ATOM 2368 N N . GLN A 1 295 ? 0.300 -7.286 32.775 1.00 84.06 295 GLN A N 1
ATOM 2369 C CA . GLN A 1 295 ? -0.597 -8.425 32.542 1.00 84.06 295 GLN A CA 1
ATOM 2370 C C . GLN A 1 295 ? -1.264 -8.369 31.162 1.00 84.06 295 GLN A C 1
ATOM 2372 O O . GLN A 1 295 ? -1.416 -9.402 30.506 1.00 84.06 295 GLN A O 1
ATOM 2377 N N . VAL A 1 296 ? -1.650 -7.176 30.697 1.00 81.00 296 VAL A N 1
ATOM 2378 C CA . VAL A 1 296 ? -2.208 -6.987 29.348 1.00 81.00 296 VAL A CA 1
ATOM 2379 C C . VAL A 1 296 ? -1.180 -7.378 28.283 1.00 81.00 296 VAL A C 1
ATOM 2381 O O . VAL A 1 296 ? -1.487 -8.180 27.400 1.00 81.00 296 VAL A O 1
ATOM 2384 N N . LEU A 1 297 ? 0.053 -6.876 28.391 1.00 84.56 297 LEU A N 1
ATOM 2385 C CA . LEU A 1 297 ? 1.123 -7.179 27.434 1.00 84.56 297 LEU A CA 1
ATOM 2386 C C . LEU A 1 297 ? 1.555 -8.655 27.477 1.00 84.56 297 LEU A C 1
ATOM 2388 O O . LEU A 1 297 ? 1.858 -9.239 26.440 1.00 84.56 297 LEU A O 1
ATOM 2392 N N . GLU A 1 298 ? 1.551 -9.296 28.646 1.00 81.88 298 GLU A N 1
ATOM 2393 C CA . GLU A 1 298 ? 1.836 -10.732 28.781 1.00 81.88 298 GLU A CA 1
ATOM 2394 C C . GLU A 1 298 ? 0.773 -11.613 28.120 1.00 81.88 298 GLU A C 1
ATOM 2396 O O . GLU A 1 298 ? 1.107 -12.607 27.473 1.00 81.88 298 GLU A O 1
ATOM 2401 N N . ARG A 1 299 ? -0.507 -11.237 28.212 1.00 74.88 299 ARG A N 1
ATOM 2402 C CA . ARG A 1 299 ? -1.588 -11.956 27.520 1.00 74.88 299 ARG A CA 1
ATOM 2403 C C . ARG A 1 299 ? -1.468 -11.852 26.003 1.00 74.88 299 ARG A C 1
ATOM 2405 O O . ARG A 1 299 ? -1.701 -12.846 25.322 1.00 74.88 299 ARG A O 1
ATOM 2412 N N . LEU A 1 300 ? -1.056 -10.694 25.485 1.00 67.12 300 LEU A N 1
ATOM 2413 C CA . LEU A 1 300 ? -0.781 -10.514 24.055 1.00 67.12 300 LEU A CA 1
ATOM 2414 C C . LEU A 1 300 ? 0.392 -11.395 23.591 1.00 67.12 300 LEU A C 1
ATOM 2416 O O . LEU A 1 300 ? 0.328 -12.018 22.533 1.00 67.12 300 LEU A O 1
ATOM 2420 N N . LYS A 1 301 ? 1.429 -11.523 24.428 1.00 64.69 301 LYS A N 1
ATOM 2421 C CA . LYS A 1 301 ? 2.631 -12.324 24.150 1.00 64.69 301 LYS A CA 1
ATOM 2422 C C . LYS A 1 301 ? 2.413 -13.836 24.084 1.00 64.69 301 LYS A C 1
ATOM 2424 O O . LYS A 1 301 ? 3.234 -14.488 23.436 1.00 64.69 301 LYS A O 1
ATOM 2429 N N . ASN A 1 302 ? 1.396 -14.366 24.768 1.00 56.22 302 ASN A N 1
ATOM 2430 C CA . ASN A 1 302 ? 1.116 -15.805 24.902 1.00 56.22 302 ASN A CA 1
ATOM 2431 C C . ASN A 1 302 ? 0.111 -16.336 23.861 1.00 56.22 302 ASN A C 1
ATOM 2433 O O . ASN A 1 302 ? -0.361 -17.467 23.985 1.00 56.22 302 ASN A O 1
ATOM 2437 N N . SER A 1 303 ? -0.251 -15.536 22.855 1.00 54.09 303 SER A N 1
ATOM 2438 C CA . SER A 1 303 ? -1.077 -16.007 21.743 1.00 54.09 303 SER A CA 1
ATOM 2439 C C . SER A 1 303 ? -0.293 -17.008 20.875 1.00 54.09 303 SER A C 1
ATOM 2441 O O . SER A 1 303 ? 0.907 -16.857 20.657 1.00 54.09 303 SER A O 1
ATOM 2443 N N . ALA A 1 304 ? -0.959 -18.082 20.439 1.00 44.12 304 ALA A N 1
ATOM 2444 C CA . ALA A 1 304 ? -0.323 -19.236 19.792 1.00 44.12 304 ALA A CA 1
ATOM 2445 C C . ALA A 1 304 ? 0.196 -18.969 18.360 1.00 44.12 304 ALA A C 1
ATOM 2447 O O . ALA A 1 304 ? 0.968 -19.775 17.849 1.00 44.12 304 ALA A O 1
ATOM 2448 N N . ASP A 1 305 ? -0.178 -17.840 17.750 1.00 48.69 305 ASP A N 1
ATOM 2449 C CA . ASP A 1 305 ? 0.178 -17.434 16.382 1.00 48.69 305 ASP A CA 1
ATOM 2450 C C . ASP A 1 305 ? 1.099 -16.203 16.401 1.00 48.69 305 ASP A C 1
ATOM 2452 O O . ASP A 1 305 ? 0.720 -15.123 15.956 1.00 48.69 305 ASP A O 1
ATOM 2456 N N . ARG A 1 306 ? 2.312 -16.324 16.956 1.00 52.88 306 ARG A N 1
ATOM 2457 C CA . ARG A 1 306 ? 3.263 -15.202 16.926 1.00 52.88 306 ARG A CA 1
ATOM 2458 C C . ARG A 1 306 ? 3.811 -14.980 15.522 1.00 52.88 306 ARG A C 1
ATOM 2460 O O . ARG A 1 306 ? 4.554 -15.815 15.008 1.00 52.88 306 ARG A O 1
ATOM 2467 N N . SER A 1 307 ? 3.540 -13.804 14.972 1.00 58.75 307 SER A N 1
ATOM 2468 C CA . SER A 1 307 ? 4.314 -13.236 13.873 1.00 58.75 307 SER A CA 1
ATOM 2469 C C . SER A 1 307 ? 5.440 -12.342 14.416 1.00 58.75 307 SER A C 1
ATOM 2471 O O . SER A 1 307 ? 5.337 -11.788 15.514 1.00 58.75 307 SER A O 1
ATOM 2473 N N . ASP A 1 308 ? 6.522 -12.161 13.653 1.00 61.59 308 ASP A N 1
ATOM 2474 C CA . ASP A 1 308 ? 7.565 -11.169 13.980 1.00 61.59 308 ASP A CA 1
ATOM 2475 C C . ASP A 1 308 ? 6.996 -9.731 14.044 1.00 61.59 308 ASP A C 1
ATOM 2477 O O . ASP A 1 308 ? 7.547 -8.862 14.731 1.00 61.59 308 ASP A O 1
ATOM 2481 N N . ASP A 1 309 ? 5.860 -9.488 13.381 1.00 62.41 309 ASP A N 1
ATOM 2482 C CA . ASP A 1 309 ? 5.144 -8.212 13.380 1.00 62.41 309 ASP A CA 1
ATOM 2483 C C . ASP A 1 309 ? 4.523 -7.881 14.752 1.00 62.41 309 ASP A C 1
ATOM 2485 O O . ASP A 1 309 ? 4.624 -6.739 15.201 1.00 62.41 309 ASP A O 1
ATOM 2489 N N . ASP A 1 310 ? 3.983 -8.867 15.481 1.00 69.38 310 ASP A N 1
ATOM 2490 C CA . ASP A 1 310 ? 3.366 -8.653 16.807 1.00 69.38 310 ASP A CA 1
ATOM 2491 C C . ASP A 1 310 ? 4.385 -8.177 17.856 1.00 69.38 310 ASP A C 1
ATOM 2493 O O . ASP A 1 310 ? 4.096 -7.381 18.761 1.00 69.38 310 ASP A O 1
ATOM 2497 N N . PHE A 1 311 ? 5.621 -8.662 17.732 1.00 78.38 311 PHE A N 1
ATOM 2498 C CA . PHE A 1 311 ? 6.714 -8.270 18.607 1.00 78.38 311 PHE A CA 1
ATOM 2499 C C . PHE A 1 311 ? 7.197 -6.844 18.319 1.00 78.38 311 PHE A C 1
ATOM 2501 O O . PHE A 1 311 ? 7.422 -6.072 19.256 1.00 78.38 311 PHE A O 1
ATOM 2508 N N . ARG A 1 312 ? 7.306 -6.467 17.036 1.00 80.12 312 ARG A N 1
ATOM 2509 C CA . ARG A 1 312 ? 7.625 -5.092 16.620 1.00 80.12 312 ARG A CA 1
ATOM 2510 C C . ARG A 1 312 ? 6.587 -4.111 17.157 1.00 80.12 312 ARG A C 1
ATOM 2512 O O . ARG A 1 312 ? 6.964 -3.104 17.754 1.00 80.12 312 ARG A O 1
ATOM 2519 N N . ASP A 1 313 ? 5.308 -4.423 16.992 1.00 83.50 313 ASP A N 1
ATOM 2520 C CA . ASP A 1 313 ? 4.211 -3.548 17.405 1.00 83.50 313 ASP A CA 1
ATOM 2521 C C . ASP A 1 313 ? 4.167 -3.382 18.939 1.00 83.50 313 ASP A C 1
ATOM 2523 O O . ASP A 1 313 ? 3.888 -2.293 19.443 1.00 83.50 313 ASP A O 1
ATOM 2527 N N . THR A 1 314 ? 4.557 -4.415 19.699 1.00 86.31 314 THR A N 1
ATOM 2528 C CA . THR A 1 314 ? 4.743 -4.320 21.160 1.00 86.31 314 THR A CA 1
ATOM 2529 C C . THR A 1 314 ? 5.875 -3.356 21.536 1.00 86.31 314 THR A C 1
ATOM 2531 O O . THR A 1 314 ? 5.719 -2.539 22.446 1.00 86.31 314 THR A O 1
ATOM 2534 N N . VAL A 1 315 ? 7.022 -3.434 20.850 1.00 88.19 315 VAL A N 1
ATOM 2535 C CA . VAL A 1 315 ? 8.161 -2.525 21.073 1.00 88.19 315 VAL A CA 1
ATOM 2536 C C . VAL A 1 315 ? 7.784 -1.087 20.713 1.00 88.19 315 VAL A C 1
ATOM 2538 O O . VAL A 1 315 ? 8.053 -0.172 21.489 1.00 88.19 315 VAL A O 1
ATOM 2541 N N . GLU A 1 316 ? 7.121 -0.885 19.575 1.00 90.50 316 GLU A N 1
ATOM 2542 C CA . GLU A 1 316 ? 6.622 0.421 19.135 1.00 90.50 316 GLU A CA 1
ATOM 2543 C C . GLU A 1 316 ? 5.655 1.024 20.165 1.00 90.50 316 GLU A C 1
ATOM 2545 O O . GLU A 1 316 ? 5.833 2.174 20.566 1.00 90.50 316 GLU A O 1
ATOM 2550 N N . LEU A 1 317 ? 4.692 0.240 20.665 1.00 91.69 317 LEU A N 1
ATOM 2551 C CA . LEU A 1 317 ? 3.738 0.676 21.687 1.00 91.69 317 LEU A CA 1
ATOM 2552 C C . LEU A 1 317 ? 4.435 1.120 22.982 1.00 91.69 317 LEU A C 1
ATOM 2554 O O . LEU A 1 317 ? 4.085 2.164 23.531 1.00 91.69 317 LEU A O 1
ATOM 2558 N N . LEU A 1 318 ? 5.432 0.363 23.456 1.00 92.38 318 LEU A N 1
ATOM 2559 C CA . LEU A 1 318 ? 6.222 0.713 24.644 1.00 92.38 318 LEU A CA 1
ATOM 2560 C C . LEU A 1 318 ? 6.975 2.036 24.443 1.00 92.38 318 LEU A C 1
ATOM 2562 O O . LEU A 1 318 ? 6.906 2.919 25.294 1.00 92.38 318 LEU A O 1
ATOM 2566 N N . LEU A 1 319 ? 7.641 2.212 23.300 1.00 93.00 319 LEU A N 1
ATOM 2567 C CA . LEU A 1 319 ? 8.364 3.450 22.997 1.00 93.00 319 LEU A CA 1
ATOM 2568 C C . LEU A 1 319 ? 7.422 4.655 22.869 1.00 93.00 319 LEU A C 1
ATOM 2570 O O . LEU A 1 319 ? 7.747 5.735 23.360 1.00 93.00 319 LEU A O 1
ATOM 2574 N N . LEU A 1 320 ? 6.244 4.479 22.259 1.00 94.19 320 LEU A N 1
ATOM 2575 C CA . LEU A 1 320 ? 5.207 5.515 22.215 1.00 94.19 320 LEU A CA 1
ATOM 2576 C C . LEU A 1 320 ? 4.720 5.868 23.625 1.00 94.19 320 LEU A C 1
ATOM 2578 O O . LEU A 1 320 ? 4.539 7.047 23.925 1.00 94.19 320 LEU A O 1
ATOM 2582 N N . GLY A 1 321 ? 4.595 4.867 24.502 1.00 92.94 321 GLY A N 1
ATOM 2583 C CA . GLY A 1 321 ? 4.292 5.022 25.925 1.00 92.94 321 GLY A CA 1
ATOM 2584 C C . GLY A 1 321 ? 5.255 5.943 26.673 1.00 92.94 321 GLY A C 1
ATOM 2585 O O . GLY A 1 321 ? 4.814 6.731 27.509 1.00 92.94 321 GLY A O 1
ATOM 2586 N N . CYS A 1 322 ? 6.546 5.903 26.330 1.00 91.81 322 CYS A N 1
ATOM 2587 C CA . CYS A 1 322 ? 7.563 6.781 26.915 1.00 91.81 322 CYS A CA 1
ATOM 2588 C C . CYS A 1 322 ? 7.455 8.243 26.462 1.00 91.81 322 CYS A C 1
ATOM 2590 O O . CYS A 1 322 ? 8.062 9.116 27.075 1.00 91.81 322 CYS A O 1
ATOM 2592 N N . ILE A 1 323 ? 6.747 8.524 25.364 1.00 91.62 323 ILE A N 1
ATOM 2593 C CA . ILE A 1 323 ? 6.688 9.870 24.783 1.00 91.62 323 ILE A CA 1
ATOM 2594 C C . ILE A 1 323 ? 5.290 10.479 24.783 1.00 91.62 323 ILE A C 1
ATOM 2596 O O . ILE A 1 323 ? 5.135 11.582 24.263 1.00 91.62 323 ILE A O 1
ATOM 2600 N N . THR A 1 324 ? 4.284 9.824 25.376 1.00 92.12 324 THR A N 1
ATOM 2601 C CA . THR A 1 324 ? 2.889 10.308 25.363 1.00 92.12 324 THR A CA 1
ATOM 2602 C C . THR A 1 324 ? 2.768 11.733 25.890 1.00 92.12 324 THR A C 1
ATOM 2604 O O . THR A 1 324 ? 2.112 12.569 25.274 1.00 92.12 324 THR A O 1
ATOM 2607 N N . ASP A 1 325 ? 3.476 12.034 26.978 1.00 88.88 325 ASP A N 1
ATOM 2608 C CA . ASP A 1 325 ? 3.353 13.303 27.700 1.00 88.88 325 ASP A CA 1
ATOM 2609 C C . ASP A 1 325 ? 4.102 14.440 26.976 1.00 88.88 325 ASP A C 1
ATOM 2611 O O . ASP A 1 325 ? 3.784 15.618 27.132 1.00 88.88 325 ASP A O 1
ATOM 2615 N N . ARG A 1 326 ? 5.064 14.082 26.111 1.00 89.25 326 ARG A N 1
ATOM 2616 C CA . ARG A 1 326 ? 5.873 15.011 25.306 1.00 89.25 326 ARG A CA 1
ATOM 2617 C C . ARG A 1 326 ? 5.569 14.975 23.808 1.00 89.25 326 ARG A C 1
ATOM 2619 O O . ARG A 1 326 ? 6.222 15.689 23.053 1.00 89.25 326 ARG A O 1
ATOM 2626 N N . TRP A 1 327 ? 4.570 14.213 23.365 1.00 90.50 327 TRP A N 1
ATOM 2627 C CA . TRP A 1 327 ? 4.254 13.983 21.950 1.00 90.50 327 TRP A CA 1
ATOM 2628 C C . TRP A 1 327 ? 4.083 15.284 21.153 1.00 90.50 327 TRP A C 1
ATOM 2630 O O . TRP A 1 327 ? 4.765 15.522 20.156 1.00 90.50 327 TRP A O 1
ATOM 2640 N N . THR A 1 328 ? 3.224 16.182 21.639 1.00 89.50 328 THR A N 1
ATOM 2641 C CA . THR A 1 328 ? 2.950 17.471 20.985 1.00 89.50 328 THR A CA 1
ATOM 2642 C C . THR A 1 328 ? 4.177 18.380 20.969 1.00 89.50 328 THR A C 1
ATOM 2644 O O . THR A 1 328 ? 4.439 19.051 19.970 1.00 89.50 328 THR A O 1
ATOM 2647 N N . TYR A 1 329 ? 4.938 18.413 22.067 1.00 89.62 329 TYR A N 1
ATOM 2648 C CA . TYR A 1 329 ? 6.177 19.188 22.144 1.00 89.62 329 TYR A CA 1
ATOM 2649 C C . TYR A 1 329 ? 7.210 18.658 21.148 1.00 89.62 329 TYR A C 1
ATOM 2651 O O . TYR A 1 329 ? 7.832 19.436 20.430 1.00 89.62 329 TYR A O 1
ATOM 2659 N N . PHE A 1 330 ? 7.326 17.335 21.051 1.00 87.25 330 PHE A N 1
ATOM 2660 C CA . PHE A 1 330 ? 8.248 16.662 20.157 1.00 87.25 330 PHE A CA 1
ATOM 2661 C C . PHE A 1 330 ? 7.959 16.973 18.686 1.00 87.25 330 PHE A C 1
ATOM 2663 O O . PHE A 1 330 ? 8.868 17.359 17.955 1.00 87.25 330 PHE A O 1
ATOM 2670 N N . ILE A 1 331 ? 6.693 16.897 18.258 1.00 89.19 331 ILE A N 1
ATOM 2671 C CA . ILE A 1 331 ? 6.299 17.256 16.887 1.00 89.19 331 ILE A CA 1
ATOM 2672 C C . ILE A 1 331 ? 6.591 18.735 16.611 1.00 89.19 331 ILE A C 1
ATOM 2674 O O . ILE A 1 331 ? 7.189 19.055 15.586 1.00 89.19 331 ILE A O 1
ATOM 2678 N N . LYS A 1 332 ? 6.233 19.640 17.535 1.00 87.88 332 LYS A N 1
ATOM 2679 C CA . LYS A 1 332 ? 6.528 21.078 17.394 1.00 87.88 332 LYS A CA 1
ATOM 2680 C C . LYS A 1 332 ? 8.026 21.343 17.267 1.00 87.88 332 LYS A C 1
ATOM 2682 O O . LYS A 1 332 ? 8.427 22.131 16.415 1.00 87.88 332 LYS A O 1
ATOM 2687 N N . HIS A 1 333 ? 8.836 20.676 18.086 1.00 87.38 333 HIS A N 1
ATOM 2688 C CA . HIS A 1 333 ? 10.287 20.765 18.018 1.00 87.38 333 HIS A CA 1
ATOM 2689 C C . HIS A 1 333 ? 10.797 20.240 16.674 1.00 87.38 333 HIS A C 1
ATOM 2691 O O . HIS A 1 333 ? 11.476 20.964 15.957 1.00 87.38 333 HIS A O 1
ATOM 2697 N N . LEU A 1 334 ? 10.395 19.036 16.258 1.00 85.06 334 LEU A N 1
ATOM 2698 C CA . LEU A 1 334 ? 10.799 18.458 14.975 1.00 85.06 334 LEU A CA 1
ATOM 2699 C C . LEU A 1 334 ? 10.428 19.372 13.796 1.00 85.06 334 LEU A C 1
ATOM 2701 O O . LEU A 1 334 ? 11.229 19.547 12.880 1.00 85.06 334 LEU A O 1
ATOM 2705 N N . MET A 1 335 ? 9.252 20.007 13.836 1.00 83.81 335 MET A N 1
ATOM 2706 C CA . MET A 1 335 ? 8.826 20.999 12.846 1.00 83.81 335 MET A CA 1
ATOM 2707 C C . MET A 1 335 ? 9.686 22.270 12.863 1.00 83.81 335 MET A C 1
ATOM 2709 O O . MET A 1 335 ? 9.946 22.811 11.787 1.00 83.81 335 MET A O 1
ATOM 2713 N N . SER A 1 336 ? 10.172 22.720 14.023 1.00 84.19 336 SER A N 1
ATOM 2714 C CA . SER A 1 336 ? 10.982 23.939 14.143 1.00 84.19 336 SER A CA 1
ATOM 2715 C C . SER A 1 336 ? 12.473 23.745 13.852 1.00 84.19 336 SER A C 1
ATOM 2717 O O . SER A 1 336 ? 13.124 24.710 13.458 1.00 84.19 336 SER A O 1
ATOM 2719 N N . VAL A 1 337 ? 13.023 22.529 13.987 1.00 83.00 337 VAL A N 1
ATOM 2720 C CA . VAL A 1 337 ? 14.452 22.285 13.717 1.00 83.00 337 VAL A CA 1
ATOM 2721 C C . VAL A 1 337 ? 14.778 22.534 12.240 1.00 83.00 337 VAL A C 1
ATOM 2723 O O . VAL A 1 337 ? 14.204 21.902 11.345 1.00 83.00 337 VAL A O 1
ATOM 2726 N N . SER A 1 338 ? 15.723 23.438 11.985 1.00 77.25 338 SER A N 1
ATOM 2727 C CA . SER A 1 338 ? 16.299 23.713 10.668 1.00 77.25 338 SER A CA 1
ATOM 2728 C C . SER A 1 338 ? 17.548 22.864 10.412 1.00 77.25 338 SER A C 1
ATOM 2730 O O . SER A 1 338 ? 18.175 22.348 11.335 1.00 77.25 338 SER A O 1
ATOM 2732 N N . TYR A 1 339 ? 17.904 22.693 9.137 1.00 77.62 339 TYR A N 1
ATOM 2733 C CA . TYR A 1 339 ? 19.154 22.030 8.774 1.00 77.62 339 TYR A CA 1
ATOM 2734 C C . TYR A 1 339 ? 20.352 22.870 9.229 1.00 77.62 339 TYR A C 1
ATOM 2736 O O . TYR A 1 339 ? 20.427 24.058 8.914 1.00 77.62 339 TYR A O 1
ATOM 2744 N N . TYR A 1 340 ? 21.306 22.235 9.908 1.00 72.81 340 TYR A N 1
ATOM 2745 C CA . TYR A 1 340 ? 22.604 22.821 10.215 1.00 72.81 340 TYR A CA 1
ATOM 2746 C C . TYR A 1 340 ? 23.706 21.858 9.733 1.00 72.81 340 TYR A C 1
ATOM 2748 O O . TYR A 1 340 ? 23.669 20.675 10.090 1.00 72.81 340 TYR A O 1
ATOM 2756 N N . PRO A 1 341 ? 24.645 22.312 8.882 1.00 66.94 341 PRO A N 1
ATOM 2757 C CA . PRO A 1 341 ? 25.652 21.446 8.279 1.00 66.94 341 PRO A CA 1
ATOM 2758 C C . PRO A 1 341 ? 26.712 21.062 9.321 1.00 66.94 341 PRO A C 1
ATOM 2760 O O . PRO A 1 341 ? 27.673 21.791 9.539 1.00 66.94 341 PRO A O 1
ATOM 2763 N N . ILE A 1 342 ? 26.521 19.910 9.964 1.00 69.12 342 ILE A N 1
ATOM 2764 C CA . ILE A 1 342 ? 27.475 19.288 10.895 1.00 69.12 342 ILE A CA 1
ATOM 2765 C C . ILE A 1 342 ? 27.981 17.992 10.262 1.00 69.12 342 ILE A C 1
ATOM 2767 O O . ILE A 1 342 ? 27.202 17.240 9.669 1.00 69.12 342 ILE A O 1
ATOM 2771 N N . THR A 1 343 ? 29.269 17.692 10.404 1.00 67.75 343 THR A N 1
ATOM 2772 C CA . THR A 1 343 ? 29.819 16.411 9.948 1.00 67.75 343 THR A CA 1
ATOM 2773 C C . THR A 1 343 ? 29.281 15.239 10.780 1.00 67.75 343 THR A C 1
ATOM 2775 O O . THR A 1 343 ? 28.989 15.363 11.967 1.00 67.75 343 THR A O 1
ATOM 2778 N N . THR A 1 344 ? 29.202 14.039 10.198 1.00 64.88 344 THR A N 1
ATOM 2779 C CA . THR A 1 344 ? 28.781 12.827 10.931 1.00 64.88 344 THR A CA 1
ATOM 2780 C C . THR A 1 344 ? 29.658 12.546 12.160 1.00 64.88 344 THR A C 1
ATOM 2782 O O . THR A 1 344 ? 29.170 12.036 13.165 1.00 64.88 344 THR A O 1
ATOM 2785 N N . SER A 1 345 ? 30.948 12.900 12.098 1.00 66.88 345 SER A N 1
ATOM 2786 C CA . SER A 1 345 ? 31.879 12.755 13.222 1.00 66.88 345 SER A CA 1
ATOM 2787 C C . SER A 1 345 ? 31.526 13.693 14.375 1.00 66.88 345 SER A C 1
ATOM 2789 O O . SER A 1 345 ? 31.503 13.266 15.525 1.00 66.88 345 SER A O 1
ATOM 2791 N N . GLU A 1 346 ? 31.228 14.957 14.082 1.00 74.75 346 GLU A N 1
ATOM 2792 C CA . GLU A 1 346 ? 30.785 15.927 15.087 1.00 74.75 346 GLU A CA 1
ATOM 2793 C C . GLU A 1 346 ? 29.417 15.535 15.665 1.00 74.75 346 GLU A C 1
ATOM 2795 O O . GLU A 1 346 ? 29.249 15.553 16.878 1.00 74.75 346 GLU A O 1
ATOM 2800 N N . GLN A 1 347 ? 28.471 15.070 14.838 1.00 72.38 347 GLN A N 1
ATOM 2801 C CA . GLN A 1 347 ? 27.180 14.547 15.312 1.00 72.38 347 GLN A CA 1
ATOM 2802 C C . GLN A 1 347 ? 27.354 13.362 16.272 1.00 72.38 347 GLN A C 1
ATOM 2804 O O . GLN A 1 347 ? 26.724 13.322 17.327 1.00 72.38 347 GLN A O 1
ATOM 2809 N N . PHE A 1 348 ? 28.225 12.405 15.936 1.00 74.00 348 PHE A N 1
ATOM 2810 C CA . PHE A 1 348 ? 28.533 11.281 16.819 1.00 74.00 348 PHE A CA 1
ATOM 2811 C C . PHE A 1 348 ? 29.194 11.749 18.121 1.00 74.00 348 PHE A C 1
ATOM 2813 O O . PHE A 1 348 ? 28.840 11.265 19.192 1.00 74.00 348 PHE A O 1
ATOM 2820 N N . GLN A 1 349 ? 30.103 12.727 18.059 1.00 76.25 349 GLN A N 1
ATOM 2821 C CA . GLN A 1 349 ? 30.706 13.315 19.256 1.00 76.25 349 GLN A CA 1
ATOM 2822 C C . GLN A 1 349 ? 29.670 14.006 20.149 1.00 76.25 349 GLN A C 1
ATOM 2824 O O . GLN A 1 349 ? 29.719 13.811 21.360 1.00 76.25 349 GLN A O 1
ATOM 2829 N N . GLU A 1 350 ? 28.716 14.753 19.587 1.00 77.62 350 GLU A N 1
ATOM 2830 C CA . GLU A 1 350 ? 27.615 15.348 20.358 1.00 77.62 350 GLU A CA 1
ATOM 2831 C C . GLU A 1 350 ? 26.763 14.282 21.054 1.00 77.62 350 GLU A C 1
ATOM 2833 O O . GLU A 1 350 ? 26.438 14.422 22.230 1.00 77.62 350 GLU A O 1
ATOM 2838 N N . VAL A 1 351 ? 26.466 13.170 20.378 1.00 75.62 351 VAL A N 1
ATOM 2839 C CA . VAL A 1 351 ? 25.742 12.046 20.989 1.00 75.62 351 VAL A CA 1
ATOM 2840 C C . VAL A 1 351 ? 26.575 11.378 22.089 1.00 75.62 351 VAL A C 1
ATOM 2842 O O . VAL A 1 351 ? 26.054 11.079 23.162 1.00 75.62 351 VAL A O 1
ATOM 2845 N N . CYS A 1 352 ? 27.879 11.190 21.878 1.00 74.81 352 CYS A N 1
ATOM 2846 C CA . CYS A 1 352 ? 28.784 10.628 22.881 1.00 74.81 352 CYS A CA 1
ATOM 2847 C C . CYS A 1 352 ? 28.943 11.529 24.113 1.00 74.81 352 CYS A C 1
ATOM 2849 O O . CYS A 1 352 ? 29.122 11.009 25.212 1.00 74.81 352 CYS A O 1
ATOM 2851 N N . LYS A 1 353 ? 28.811 12.857 23.978 1.00 80.44 353 LYS A N 1
ATOM 2852 C CA . LYS A 1 353 ? 28.768 13.783 25.128 1.00 80.44 353 LYS A CA 1
ATOM 2853 C C . LYS A 1 353 ? 27.555 13.546 26.034 1.00 80.44 353 LYS A C 1
ATOM 2855 O O . LYS A 1 353 ? 27.596 13.939 27.196 1.00 80.44 353 LYS A O 1
ATOM 2860 N N . LEU A 1 354 ? 26.500 12.899 25.533 1.00 75.12 354 LEU A N 1
ATOM 2861 C CA . LEU A 1 354 ? 25.323 12.527 26.324 1.00 75.12 354 LEU A CA 1
ATOM 2862 C C . LEU A 1 354 ? 25.554 11.272 27.178 1.00 75.12 354 LEU A C 1
ATOM 2864 O O . LEU A 1 354 ? 24.746 10.992 28.064 1.00 75.12 354 LEU A O 1
ATOM 2868 N N . LEU A 1 355 ? 26.627 10.504 26.934 1.00 73.31 355 LEU A N 1
ATOM 2869 C CA . LEU A 1 355 ? 26.970 9.370 27.787 1.00 73.31 355 LEU A CA 1
ATOM 2870 C C . LEU A 1 355 ? 27.412 9.877 29.165 1.00 73.31 355 LEU A C 1
ATOM 2872 O O . LEU A 1 355 ? 28.290 10.737 29.253 1.00 73.31 355 LEU A O 1
ATOM 2876 N N . PRO A 1 356 ? 26.883 9.311 30.262 1.00 63.56 356 PRO A N 1
ATOM 2877 C CA . PRO A 1 356 ? 27.354 9.656 31.592 1.00 63.56 356 PRO A CA 1
ATOM 2878 C C . PRO A 1 356 ? 28.844 9.316 31.716 1.00 63.56 356 PRO A C 1
ATOM 2880 O O . PRO A 1 356 ? 29.219 8.142 31.709 1.00 63.56 356 PRO A O 1
ATOM 2883 N N . THR A 1 357 ? 29.706 10.326 31.848 1.00 54.88 357 THR A N 1
ATOM 2884 C CA . THR A 1 357 ? 31.138 10.149 32.115 1.00 54.88 357 THR A CA 1
ATOM 2885 C C . THR A 1 357 ? 31.335 9.501 33.484 1.00 54.88 357 THR A C 1
ATOM 2887 O O . THR A 1 357 ? 31.422 10.181 34.501 1.00 54.88 357 THR A O 1
ATOM 2890 N N . GLY A 1 358 ? 31.369 8.169 33.525 1.00 47.62 358 GLY A N 1
ATOM 2891 C CA . GLY A 1 358 ? 32.066 7.363 34.532 1.00 47.62 358 GLY A CA 1
ATOM 2892 C C . GLY A 1 358 ? 31.701 7.525 36.014 1.00 47.62 358 GLY A C 1
ATOM 2893 O O . GLY A 1 358 ? 32.396 6.943 36.842 1.00 47.62 358 GLY A O 1
ATOM 2894 N N . LYS A 1 359 ? 30.654 8.265 36.397 1.00 39.91 359 LYS A N 1
ATOM 2895 C CA . LYS A 1 359 ? 30.214 8.374 37.795 1.00 39.91 359 LYS A CA 1
ATOM 2896 C C . LYS A 1 359 ? 28.694 8.451 37.896 1.00 39.91 359 LYS A C 1
ATOM 2898 O O . LYS A 1 359 ? 28.109 9.516 37.749 1.00 39.91 359 LYS A O 1
ATOM 2903 N N . PHE A 1 360 ? 28.063 7.343 38.282 1.00 37.69 360 PHE A N 1
ATOM 2904 C CA . PHE A 1 360 ? 26.875 7.426 39.134 1.00 37.69 360 PHE A CA 1
ATOM 2905 C C . PHE A 1 360 ? 27.345 7.876 40.528 1.00 37.69 360 PHE A C 1
ATOM 2907 O O . PHE A 1 360 ? 27.445 7.084 41.458 1.00 37.69 360 PHE A O 1
ATOM 2914 N N . GLN A 1 361 ? 27.720 9.148 40.659 1.00 34.16 361 GLN A N 1
ATOM 2915 C CA . GLN A 1 361 ? 27.664 9.813 41.952 1.00 34.16 361 GLN A CA 1
ATOM 2916 C C . GLN A 1 361 ? 26.274 10.423 42.026 1.00 34.16 361 GLN A C 1
ATOM 2918 O O . GLN A 1 361 ? 25.989 11.377 41.311 1.00 34.16 361 GLN A O 1
ATOM 2923 N N . THR A 1 362 ? 25.414 9.766 42.809 1.00 40.28 362 THR A N 1
ATOM 2924 C CA . THR A 1 362 ? 24.293 10.354 43.557 1.00 40.28 362 THR A CA 1
ATOM 2925 C C . THR A 1 362 ? 23.982 11.795 43.153 1.00 40.28 362 THR A C 1
ATOM 2927 O O . THR A 1 362 ? 24.515 12.735 43.745 1.00 40.28 362 THR A O 1
ATOM 2930 N N . LEU A 1 363 ? 23.139 11.969 42.132 1.00 32.31 363 LEU A N 1
ATOM 2931 C CA . LEU A 1 363 ? 22.569 13.275 41.839 1.00 32.31 363 LEU A CA 1
ATOM 2932 C C . LEU A 1 363 ? 21.379 13.471 42.773 1.00 32.31 363 LEU A C 1
ATOM 2934 O O . LEU A 1 363 ? 20.232 13.199 42.428 1.00 32.31 363 LEU A O 1
ATOM 2938 N N . ASP A 1 364 ? 21.696 13.900 43.986 1.00 32.75 364 ASP A N 1
ATOM 2939 C CA . ASP A 1 364 ? 20.722 14.509 44.868 1.00 32.75 364 ASP A CA 1
ATOM 2940 C C . ASP A 1 364 ? 20.475 15.950 44.394 1.00 32.75 364 ASP A C 1
ATOM 2942 O O . ASP A 1 364 ? 21.402 16.744 44.226 1.00 32.75 364 ASP A O 1
ATOM 2946 N N . SER A 1 365 ? 19.196 16.291 44.241 1.00 35.81 365 SER A N 1
ATOM 2947 C CA . SER A 1 365 ? 18.637 17.650 44.209 1.00 35.81 365 SER A CA 1
ATOM 2948 C C . SER A 1 365 ? 18.917 18.555 42.986 1.00 35.81 365 SER A C 1
ATOM 2950 O O . SER A 1 365 ? 19.760 19.447 43.014 1.00 35.81 365 SER A O 1
ATOM 2952 N N . LYS A 1 366 ? 18.062 18.455 41.956 1.00 33.88 366 LYS A N 1
ATOM 2953 C CA . LYS A 1 366 ? 16.983 19.439 41.673 1.00 33.88 366 LYS A CA 1
ATOM 2954 C C . LYS A 1 366 ? 16.394 19.243 40.263 1.00 33.88 366 LYS A C 1
ATOM 2956 O O . LYS A 1 366 ? 17.012 19.602 39.273 1.00 33.88 366 LYS A O 1
ATOM 2961 N N . GLN A 1 367 ? 15.152 18.748 40.260 1.00 34.31 367 GLN A N 1
ATOM 2962 C CA . GLN A 1 367 ? 14.108 18.904 39.234 1.00 34.31 367 GLN A CA 1
ATOM 2963 C C . GLN A 1 367 ? 14.393 18.362 37.825 1.00 34.31 367 GLN A C 1
ATOM 2965 O O . GLN A 1 367 ? 14.732 19.100 36.915 1.00 34.31 367 GLN A O 1
ATOM 2970 N N . GLU A 1 368 ? 14.076 17.088 37.623 1.00 38.00 368 GLU A N 1
ATOM 2971 C CA . GLU A 1 368 ? 12.778 16.698 37.059 1.00 38.00 368 GLU A CA 1
ATOM 2972 C C . GLU A 1 368 ? 12.421 15.354 37.694 1.00 38.00 368 GLU A C 1
ATOM 2974 O O . GLU A 1 368 ? 13.262 14.466 37.817 1.00 38.00 368 GLU A O 1
ATOM 2979 N N . THR A 1 369 ? 11.206 15.236 38.220 1.00 42.06 369 THR A N 1
ATOM 2980 C CA . THR A 1 369 ? 10.643 13.965 38.677 1.00 42.06 369 THR A CA 1
ATOM 2981 C C . THR A 1 369 ? 10.792 12.962 37.542 1.00 42.06 369 THR A C 1
ATOM 2983 O O . THR A 1 369 ? 10.056 13.062 36.563 1.00 42.06 369 THR A O 1
ATOM 2986 N N . VAL A 1 370 ? 11.762 12.043 37.634 1.00 52.38 370 VAL A N 1
ATOM 2987 C CA . VAL A 1 370 ? 11.860 10.906 36.713 1.00 52.38 370 VAL A CA 1
ATOM 2988 C C . VAL A 1 370 ? 10.490 10.253 36.749 1.00 52.38 370 VAL A C 1
ATOM 2990 O O . VAL A 1 370 ? 10.080 9.742 37.791 1.00 52.38 370 VAL A O 1
ATOM 2993 N N . ASN A 1 371 ? 9.742 10.394 35.657 1.00 59.03 371 ASN A N 1
ATOM 2994 C CA . ASN A 1 371 ? 8.380 9.905 35.561 1.00 59.03 371 ASN A CA 1
ATOM 2995 C C . ASN A 1 371 ? 8.459 8.396 35.821 1.00 59.03 371 ASN A C 1
ATOM 2997 O O . ASN A 1 371 ? 9.046 7.669 35.016 1.00 59.03 371 ASN A O 1
ATOM 3001 N N . SER A 1 372 ? 7.969 7.932 36.977 1.00 71.56 372 SER A N 1
ATOM 3002 C CA . SER A 1 372 ? 8.089 6.527 37.401 1.00 71.56 372 SER A CA 1
ATOM 3003 C C . SER A 1 372 ? 7.573 5.586 36.311 1.00 71.56 372 SER A C 1
ATOM 3005 O O . SER A 1 372 ? 8.171 4.547 36.048 1.00 71.56 372 SER A O 1
ATOM 3007 N N . LYS A 1 373 ? 6.554 6.049 35.579 1.00 83.88 373 LYS A N 1
ATOM 3008 C CA . LYS A 1 373 ? 5.996 5.448 34.369 1.00 83.88 373 LYS A CA 1
ATOM 3009 C C . LYS A 1 373 ? 7.030 5.201 33.261 1.00 83.88 373 LYS A C 1
ATOM 3011 O O . LYS A 1 373 ? 7.132 4.076 32.786 1.00 83.88 373 LYS A O 1
ATOM 3016 N N . GLU A 1 374 ? 7.800 6.211 32.841 1.00 86.94 374 GLU A N 1
ATOM 3017 C CA . GLU A 1 374 ? 8.822 6.051 31.785 1.00 86.94 374 GLU A CA 1
ATOM 3018 C C . GLU A 1 374 ? 9.898 5.046 32.218 1.00 86.94 374 GLU A C 1
ATOM 3020 O O . GLU A 1 374 ? 10.308 4.191 31.434 1.00 86.94 374 GLU A O 1
ATOM 3025 N N . SER A 1 375 ? 10.311 5.104 33.488 1.00 85.25 375 SER A N 1
ATOM 3026 C CA . SER A 1 375 ? 11.276 4.155 34.050 1.00 85.25 375 SER A CA 1
ATOM 3027 C C . SER A 1 375 ? 10.745 2.718 34.030 1.00 85.25 375 SER A C 1
ATOM 3029 O O . SER A 1 375 ? 11.460 1.809 33.609 1.00 85.25 375 SER A O 1
ATOM 3031 N N . ASP A 1 376 ? 9.490 2.509 34.435 1.00 89.62 376 ASP A N 1
ATOM 3032 C CA . ASP A 1 376 ? 8.853 1.191 34.458 1.00 89.62 376 ASP A CA 1
ATOM 3033 C C . ASP A 1 376 ? 8.693 0.588 33.055 1.00 89.62 376 ASP A C 1
ATOM 3035 O O . ASP A 1 376 ? 8.917 -0.611 32.863 1.00 89.62 376 ASP A O 1
ATOM 3039 N N . ILE A 1 377 ? 8.337 1.414 32.065 1.00 92.00 377 ILE A N 1
ATOM 3040 C CA . ILE A 1 377 ? 8.209 0.996 30.662 1.00 92.00 377 ILE A CA 1
ATOM 3041 C C . ILE A 1 377 ? 9.574 0.592 30.097 1.00 92.00 377 ILE A C 1
ATOM 3043 O O . ILE A 1 377 ? 9.691 -0.460 29.465 1.00 92.00 377 ILE A O 1
ATOM 3047 N N . LEU A 1 378 ? 10.615 1.397 30.334 1.00 89.50 378 LEU A N 1
ATOM 3048 C CA . LEU A 1 378 ? 11.966 1.120 29.842 1.00 89.50 378 LEU A CA 1
ATOM 3049 C C . LEU A 1 378 ? 12.578 -0.122 30.496 1.00 89.50 378 LEU A C 1
ATOM 3051 O O . LEU A 1 378 ? 13.253 -0.893 29.814 1.00 89.50 378 LEU A O 1
ATOM 3055 N N . GLU A 1 379 ? 12.327 -0.351 31.786 1.00 89.19 379 GLU A N 1
ATOM 3056 C CA . GLU A 1 379 ? 12.736 -1.578 32.476 1.00 89.19 379 GLU A CA 1
ATOM 3057 C C . GLU A 1 379 ? 12.066 -2.812 31.852 1.00 89.19 379 GLU A C 1
ATOM 3059 O O . GLU A 1 379 ? 12.730 -3.804 31.542 1.00 89.19 379 GLU A O 1
ATOM 3064 N N . TYR A 1 380 ? 10.758 -2.737 31.596 1.00 90.06 380 TYR A N 1
ATOM 3065 C CA . TYR A 1 380 ? 10.030 -3.820 30.940 1.00 90.06 380 TYR A CA 1
ATOM 3066 C C . TYR A 1 380 ? 10.526 -4.065 29.508 1.00 90.06 380 TYR A C 1
ATOM 3068 O O . TYR A 1 380 ? 10.744 -5.213 29.116 1.00 90.06 380 TYR A O 1
ATOM 3076 N N . LEU A 1 381 ? 10.768 -2.998 28.740 1.00 89.75 381 LEU A N 1
ATOM 3077 C CA . LEU A 1 381 ? 11.328 -3.075 27.393 1.00 89.75 381 LEU A CA 1
ATOM 3078 C C . LEU A 1 381 ? 12.720 -3.723 27.399 1.00 89.75 381 LEU A C 1
ATOM 3080 O O . LEU A 1 381 ? 12.982 -4.602 26.583 1.00 89.75 381 LEU A O 1
ATOM 3084 N N . MET A 1 382 ? 13.588 -3.354 28.343 1.00 86.50 382 MET A N 1
ATOM 3085 C CA . MET A 1 382 ? 14.906 -3.976 28.509 1.00 86.50 382 MET A CA 1
ATOM 3086 C C . MET A 1 382 ? 14.808 -5.486 28.739 1.00 86.50 382 MET A C 1
ATOM 3088 O O . MET A 1 382 ? 15.535 -6.252 28.102 1.00 86.50 382 MET A O 1
ATOM 3092 N N . ASN A 1 383 ? 13.880 -5.917 29.596 1.00 86.00 383 ASN A N 1
ATOM 3093 C CA . ASN A 1 383 ? 13.650 -7.335 29.865 1.00 86.00 383 ASN A CA 1
ATOM 3094 C C . ASN A 1 383 ? 13.154 -8.078 28.616 1.00 86.00 383 ASN A C 1
ATOM 3096 O O . ASN A 1 383 ? 13.598 -9.191 28.342 1.00 86.00 383 ASN A O 1
ATOM 3100 N N . ILE A 1 384 ? 12.280 -7.455 27.820 1.00 83.75 384 ILE A N 1
ATOM 3101 C CA . ILE A 1 384 ? 11.794 -8.034 26.560 1.00 83.75 384 ILE A CA 1
ATOM 3102 C C . ILE A 1 384 ? 12.913 -8.185 25.539 1.00 83.75 384 ILE A C 1
ATOM 3104 O O . ILE A 1 384 ? 13.010 -9.223 24.888 1.00 83.75 384 ILE A O 1
ATOM 3108 N N . LEU A 1 385 ? 13.732 -7.149 25.379 1.00 81.81 385 LEU A N 1
ATOM 3109 C CA . LEU A 1 385 ? 14.800 -7.147 24.390 1.00 81.81 385 LEU A CA 1
ATOM 3110 C C . LEU A 1 385 ? 15.890 -8.168 24.741 1.00 81.81 385 LEU A C 1
ATOM 3112 O O . LEU A 1 385 ? 16.592 -8.619 23.845 1.00 81.81 385 LEU A O 1
ATOM 3116 N N . SER A 1 386 ? 16.034 -8.566 26.015 1.00 75.62 386 SER A N 1
ATOM 3117 C CA . SER A 1 386 ? 17.031 -9.560 26.461 1.00 75.62 386 SER A CA 1
ATOM 3118 C C . SER A 1 386 ? 18.459 -9.239 25.978 1.00 75.62 386 SER A C 1
ATOM 3120 O O . SER A 1 386 ? 19.251 -10.131 25.685 1.00 75.62 386 SER A O 1
ATOM 3122 N N . GLY A 1 387 ? 18.782 -7.947 25.842 1.00 67.06 387 GLY A N 1
ATOM 3123 C CA . GLY A 1 387 ? 20.057 -7.460 25.301 1.00 67.06 387 GLY A CA 1
ATOM 3124 C C . GLY A 1 387 ? 20.155 -7.401 23.768 1.00 67.06 387 GLY A C 1
ATOM 3125 O O . GLY A 1 387 ? 21.132 -6.866 23.254 1.00 67.06 387 GLY A O 1
ATOM 3126 N N . GLN A 1 388 ? 19.155 -7.880 23.023 1.00 70.88 388 GLN A N 1
ATOM 3127 C CA . GLN A 1 388 ? 19.088 -7.763 21.566 1.00 70.88 388 GLN A CA 1
ATOM 3128 C C . GLN A 1 388 ? 18.443 -6.436 21.157 1.00 70.88 388 GLN A C 1
ATOM 3130 O O . GLN A 1 388 ? 17.245 -6.225 21.321 1.00 70.88 388 GLN A O 1
ATOM 3135 N N . LEU A 1 389 ? 19.232 -5.539 20.567 1.00 75.38 389 LEU A N 1
ATOM 3136 C CA . LEU A 1 389 ? 18.756 -4.224 20.115 1.00 75.38 389 LEU A CA 1
ATOM 3137 C C . LEU A 1 389 ? 18.179 -4.240 18.698 1.00 75.38 389 LEU A C 1
ATOM 3139 O O . LEU A 1 389 ? 17.640 -3.229 18.256 1.00 75.38 389 LEU A O 1
ATOM 3143 N N . HIS A 1 390 ? 18.265 -5.373 17.990 1.00 70.62 390 HIS A N 1
ATOM 3144 C CA . HIS A 1 390 ? 17.732 -5.511 16.633 1.00 70.62 390 HIS A CA 1
ATOM 3145 C C . HIS A 1 390 ? 16.295 -4.979 16.458 1.00 70.62 390 HIS A C 1
ATOM 3147 O O . HIS A 1 390 ? 16.037 -4.262 15.490 1.00 70.62 390 HIS A O 1
ATOM 3153 N N . PRO A 1 391 ? 15.364 -5.250 17.390 1.00 75.00 391 PRO A N 1
ATOM 3154 C CA . PRO A 1 391 ? 13.982 -4.786 17.282 1.00 75.00 391 PRO A CA 1
ATOM 3155 C C . PRO A 1 391 ? 13.845 -3.258 17.284 1.00 75.00 391 PRO A C 1
ATOM 3157 O O . PRO A 1 391 ? 12.927 -2.731 16.663 1.00 75.00 391 PRO A O 1
ATOM 3160 N N . LEU A 1 392 ? 14.777 -2.530 17.912 1.00 78.25 392 LEU A N 1
ATOM 3161 C CA . LEU A 1 392 ? 14.790 -1.063 17.888 1.00 78.25 392 LEU A CA 1
ATOM 3162 C C . LEU A 1 392 ? 15.165 -0.495 16.514 1.00 78.25 392 LEU A C 1
ATOM 3164 O O . LEU A 1 392 ? 14.844 0.653 16.221 1.00 78.25 392 LEU A O 1
ATOM 3168 N N . TRP A 1 393 ? 15.807 -1.284 15.648 1.00 75.75 393 TRP A N 1
ATOM 3169 C CA . TRP A 1 393 ? 16.083 -0.881 14.266 1.00 75.75 393 TRP A CA 1
ATOM 3170 C C . TRP A 1 393 ? 14.874 -1.062 13.344 1.00 75.75 393 TRP A C 1
ATOM 3172 O O . TRP A 1 393 ? 14.854 -0.481 12.260 1.00 75.75 393 TRP A O 1
ATOM 3182 N N . ASN A 1 394 ? 13.879 -1.847 13.774 1.00 73.25 394 ASN A N 1
ATOM 3183 C CA . ASN A 1 394 ? 12.637 -2.089 13.037 1.00 73.25 394 ASN A CA 1
ATOM 3184 C C . ASN A 1 394 ? 11.572 -1.003 13.291 1.00 73.25 394 ASN A C 1
ATOM 3186 O O . ASN A 1 394 ? 10.538 -1.004 12.627 1.00 73.25 394 ASN A O 1
ATOM 3190 N N . VAL A 1 395 ? 11.802 -0.087 14.239 1.00 79.38 395 VAL A N 1
ATOM 3191 C CA . VAL A 1 395 ? 10.923 1.060 14.534 1.00 79.38 395 VAL A CA 1
ATOM 3192 C C . VAL A 1 395 ? 11.520 2.365 13.996 1.00 79.38 395 VAL A C 1
ATOM 3194 O O . VAL A 1 395 ? 12.689 2.416 13.609 1.00 79.38 395 VAL A O 1
ATOM 3197 N N . SER A 1 396 ? 10.737 3.452 13.975 1.00 82.44 396 SER A N 1
ATOM 3198 C CA . SER A 1 396 ? 11.272 4.774 13.622 1.00 82.44 396 SER A CA 1
ATOM 3199 C C . SER A 1 396 ? 12.413 5.160 14.587 1.00 82.44 396 SER A C 1
ATOM 3201 O O . SER A 1 396 ? 12.206 5.204 15.799 1.00 82.44 396 SER A O 1
ATOM 3203 N N . PRO A 1 397 ? 13.620 5.495 14.108 1.00 78.50 397 PRO A N 1
ATOM 3204 C CA . PRO A 1 397 ? 14.720 5.901 14.972 1.00 78.50 397 PRO A CA 1
ATOM 3205 C C . PRO A 1 397 ? 14.495 7.270 15.597 1.00 78.50 397 PRO A C 1
ATOM 3207 O O . PRO A 1 397 ? 15.114 7.560 16.612 1.00 78.50 397 PRO A O 1
ATOM 3210 N N . VAL A 1 398 ? 13.596 8.097 15.053 1.00 83.12 398 VAL A N 1
ATOM 3211 C CA . VAL A 1 398 ? 13.165 9.312 15.750 1.00 83.12 398 VAL A CA 1
ATOM 3212 C C . VAL A 1 398 ? 12.302 8.961 16.953 1.00 83.12 398 VAL A C 1
ATOM 3214 O O . VAL A 1 398 ? 12.479 9.567 18.004 1.00 83.12 398 VAL A O 1
ATOM 3217 N N . LEU A 1 399 ? 11.438 7.948 16.842 1.00 89.19 399 LEU A N 1
ATOM 3218 C CA . LEU A 1 399 ? 10.732 7.406 18.001 1.00 89.19 399 LEU A CA 1
ATOM 3219 C C . LEU A 1 399 ? 11.721 6.837 19.024 1.00 89.19 399 LEU A C 1
ATOM 3221 O O . LEU A 1 399 ? 11.648 7.205 20.190 1.00 89.19 399 LEU A O 1
ATOM 3225 N N . ALA A 1 400 ? 12.655 5.981 18.600 1.00 88.06 400 ALA A N 1
ATOM 3226 C CA . ALA A 1 400 ? 13.642 5.393 19.504 1.00 88.06 400 ALA A CA 1
ATOM 3227 C C . ALA A 1 400 ? 14.488 6.475 20.200 1.00 88.06 400 ALA A C 1
ATOM 3229 O O . ALA A 1 400 ? 14.633 6.452 21.418 1.00 88.06 400 ALA A O 1
ATOM 3230 N N . ALA A 1 401 ? 14.975 7.474 19.456 1.00 84.19 401 ALA A N 1
ATOM 3231 C CA . ALA A 1 401 ? 15.734 8.593 20.012 1.00 84.19 401 ALA A CA 1
ATOM 3232 C C . ALA A 1 401 ? 14.898 9.458 20.968 1.00 84.19 401 ALA A C 1
ATOM 3234 O O . ALA A 1 401 ? 15.401 9.896 21.999 1.00 84.19 401 ALA A O 1
ATOM 3235 N N . ALA A 1 402 ? 13.623 9.694 20.653 1.00 87.31 402 ALA A N 1
ATOM 3236 C CA . ALA A 1 402 ? 12.725 10.457 21.511 1.00 87.31 402 ALA A CA 1
ATOM 3237 C C . ALA A 1 402 ? 12.319 9.688 22.772 1.00 87.31 402 ALA A C 1
ATOM 3239 O O . ALA A 1 402 ? 12.032 10.315 23.786 1.00 87.31 402 ALA A O 1
ATOM 3240 N N . ALA A 1 403 ? 12.248 8.357 22.714 1.00 89.75 403 ALA A N 1
ATOM 3241 C CA . ALA A 1 403 ? 11.749 7.495 23.783 1.00 89.75 403 ALA A CA 1
ATOM 3242 C C . ALA A 1 403 ? 12.842 6.985 24.729 1.00 89.75 403 ALA A C 1
ATOM 3244 O O . ALA A 1 403 ? 12.535 6.686 25.879 1.00 89.75 403 ALA A O 1
ATOM 3245 N N . ILE A 1 404 ? 14.090 6.875 24.262 1.00 87.81 404 ILE A N 1
ATOM 3246 C CA . ILE A 1 404 ? 15.210 6.303 25.017 1.00 87.81 404 ILE A CA 1
ATOM 3247 C C . ILE A 1 404 ? 16.082 7.443 25.573 1.00 87.81 404 ILE A C 1
ATOM 3249 O O . ILE A 1 404 ? 16.917 7.991 24.852 1.00 87.81 404 ILE A O 1
ATOM 3253 N N . PRO A 1 405 ? 15.922 7.817 26.854 1.00 84.19 405 PRO A N 1
ATOM 3254 C CA . PRO A 1 405 ? 16.647 8.934 27.438 1.00 84.19 405 PRO A CA 1
ATOM 3255 C C . PRO A 1 405 ? 18.100 8.561 27.744 1.00 84.19 405 PRO A C 1
ATOM 3257 O O . PRO A 1 405 ? 18.406 7.410 28.067 1.00 84.19 405 PRO A O 1
ATOM 3260 N N . SER A 1 406 ? 18.988 9.557 27.728 1.00 81.44 406 SER A N 1
ATOM 3261 C CA . SER A 1 406 ? 20.441 9.381 27.887 1.00 81.44 406 SER A CA 1
ATOM 3262 C C . SER A 1 406 ? 20.875 8.752 29.218 1.00 81.44 406 SER A C 1
ATOM 3264 O O . SER A 1 406 ? 21.924 8.111 29.296 1.00 81.44 406 SER A O 1
ATOM 3266 N N . TRP A 1 407 ? 20.061 8.889 30.269 1.00 80.06 407 TRP A N 1
ATOM 3267 C CA . TRP A 1 407 ? 20.306 8.276 31.577 1.00 80.06 407 TRP A CA 1
ATOM 3268 C C . TRP A 1 407 ? 19.980 6.776 31.628 1.00 80.06 407 TRP A C 1
ATOM 3270 O O . TRP A 1 407 ? 20.413 6.092 32.558 1.00 80.06 407 TRP A O 1
ATOM 3280 N N . SER A 1 408 ? 19.228 6.245 30.659 1.00 82.81 408 SER A N 1
ATOM 3281 C CA . SER A 1 408 ? 18.773 4.853 30.684 1.00 82.81 408 SER A CA 1
ATOM 3282 C C . SER A 1 408 ? 19.896 3.858 30.368 1.00 82.81 408 SER A C 1
ATOM 3284 O O . SER A 1 408 ? 20.818 4.129 29.595 1.00 82.81 408 SER A O 1
ATOM 3286 N N . LEU A 1 409 ? 19.795 2.649 30.931 1.00 81.62 409 LEU A N 1
ATOM 3287 C CA . LEU A 1 409 ? 20.664 1.528 30.551 1.00 81.62 409 LEU A CA 1
ATOM 3288 C C . LEU A 1 409 ? 20.503 1.180 29.066 1.00 81.62 409 LEU A C 1
ATOM 3290 O O . LEU A 1 409 ? 21.494 0.892 28.399 1.00 81.62 409 LEU A O 1
ATOM 3294 N N . LEU A 1 410 ? 19.276 1.273 28.543 1.00 84.00 410 LEU A N 1
ATOM 3295 C CA . LEU A 1 410 ? 18.979 1.011 27.139 1.00 84.00 410 LEU A CA 1
ATOM 3296 C C . LEU A 1 410 ? 19.745 1.955 26.204 1.00 84.00 410 LEU A C 1
ATOM 3298 O O . LEU A 1 410 ? 20.287 1.501 25.200 1.00 84.00 410 LEU A O 1
ATOM 3302 N N . PHE A 1 411 ? 19.871 3.237 26.564 1.00 85.25 411 PHE A N 1
ATOM 3303 C CA . PHE A 1 411 ? 20.680 4.197 25.810 1.00 85.25 411 PHE A CA 1
ATOM 3304 C C . PHE A 1 411 ? 22.148 3.777 25.736 1.00 85.25 411 PHE A C 1
ATOM 3306 O O . PHE A 1 411 ? 22.752 3.836 24.671 1.00 85.25 411 PHE A O 1
ATOM 3313 N N . ARG A 1 412 ? 22.726 3.293 26.844 1.00 82.69 412 ARG A N 1
ATOM 3314 C CA . ARG A 1 412 ? 24.121 2.823 26.859 1.00 82.69 412 ARG A CA 1
ATOM 3315 C C . ARG A 1 412 ? 24.331 1.631 25.936 1.00 82.69 412 ARG A C 1
ATOM 3317 O O . ARG A 1 412 ? 25.301 1.620 25.188 1.00 82.69 412 ARG A O 1
ATOM 3324 N N . PHE A 1 413 ? 23.423 0.655 25.970 1.00 80.44 413 PHE A N 1
ATOM 3325 C CA . PHE A 1 413 ? 23.465 -0.479 25.047 1.00 80.44 413 PHE A CA 1
ATOM 3326 C C . PHE A 1 413 ? 23.338 -0.009 23.594 1.00 80.44 413 PHE A C 1
ATOM 3328 O O . PHE A 1 413 ? 24.138 -0.410 22.753 1.00 80.44 413 PHE A O 1
ATOM 3335 N N . TYR A 1 414 ? 22.390 0.889 23.318 1.00 80.62 414 TYR A N 1
ATOM 3336 C CA . TYR A 1 414 ? 22.166 1.451 21.990 1.00 80.62 414 TYR A CA 1
ATOM 3337 C C . TYR A 1 414 ? 23.399 2.183 21.442 1.00 80.62 414 TYR A C 1
ATOM 3339 O O . TYR A 1 414 ? 23.817 1.921 20.316 1.00 80.62 414 TYR A O 1
ATOM 3347 N N . ILE A 1 415 ? 24.032 3.047 22.242 1.00 78.69 415 ILE A N 1
ATOM 3348 C CA . ILE A 1 415 ? 25.248 3.765 21.840 1.00 78.69 415 ILE A CA 1
ATOM 3349 C C . ILE A 1 415 ? 26.446 2.829 21.687 1.00 78.69 415 ILE A C 1
ATOM 3351 O O . ILE A 1 415 ? 27.194 2.984 20.727 1.00 78.69 415 ILE A O 1
ATOM 3355 N N . ASN A 1 416 ? 26.620 1.843 22.570 1.00 78.19 416 ASN A N 1
ATOM 3356 C CA . ASN A 1 416 ? 27.698 0.862 22.438 1.00 78.19 416 ASN A CA 1
ATOM 3357 C C . ASN A 1 416 ? 27.577 0.074 21.121 1.00 78.19 416 ASN A C 1
ATOM 3359 O O . ASN A 1 416 ? 28.563 -0.117 20.417 1.00 78.19 416 ASN A O 1
ATOM 3363 N N . GLU A 1 417 ? 26.359 -0.314 20.737 1.00 74.75 417 GLU A N 1
ATOM 3364 C CA . GLU A 1 417 ? 26.116 -0.976 19.452 1.00 74.75 417 GLU A CA 1
ATOM 3365 C C . GLU A 1 417 ? 26.368 -0.039 18.257 1.00 74.75 417 GLU A C 1
ATOM 3367 O O . GLU A 1 417 ? 26.909 -0.468 17.237 1.00 74.75 417 GLU A O 1
ATOM 3372 N N . LEU A 1 418 ? 26.032 1.253 18.370 1.00 72.81 418 LEU A N 1
ATOM 3373 C CA . LEU A 1 418 ? 26.401 2.248 17.356 1.00 72.81 418 LEU A CA 1
ATOM 3374 C C . LEU A 1 418 ? 27.921 2.418 17.253 1.00 72.81 418 LEU A C 1
ATOM 3376 O O . LEU A 1 418 ? 28.444 2.504 16.146 1.00 72.81 418 LEU A O 1
ATOM 3380 N N . GLU A 1 419 ? 28.638 2.453 18.375 1.00 72.38 419 GLU A N 1
ATOM 3381 C CA . GLU A 1 419 ? 30.097 2.574 18.402 1.00 72.38 419 GLU A CA 1
ATOM 3382 C C . GLU A 1 419 ? 30.772 1.366 17.738 1.00 72.38 419 GLU A C 1
ATOM 3384 O O . GLU A 1 419 ? 31.670 1.542 16.912 1.00 72.38 419 GLU A O 1
ATOM 3389 N N . ILE A 1 420 ? 30.295 0.153 18.032 1.00 68.88 420 ILE A N 1
ATOM 3390 C CA . ILE A 1 420 ? 30.719 -1.091 17.375 1.00 68.88 420 ILE A CA 1
ATOM 3391 C C . ILE A 1 420 ? 30.526 -0.980 15.851 1.00 68.88 420 ILE A C 1
ATOM 3393 O O . ILE A 1 420 ? 31.461 -1.214 15.083 1.00 68.88 420 ILE A O 1
ATOM 3397 N N . GLN A 1 421 ? 29.360 -0.496 15.403 1.00 65.00 421 GLN A N 1
ATOM 3398 C CA . GLN A 1 421 ? 29.090 -0.262 13.979 1.00 65.00 421 GLN A CA 1
ATOM 3399 C C . GLN A 1 421 ? 30.008 0.803 13.354 1.00 65.00 421 GLN A C 1
ATOM 3401 O O . GLN A 1 421 ? 30.444 0.635 12.212 1.00 65.00 421 GLN A O 1
ATOM 3406 N N . PHE A 1 422 ? 30.320 1.886 14.073 1.00 63.72 422 PHE A N 1
ATOM 3407 C CA . PHE A 1 422 ? 31.232 2.939 13.610 1.00 63.72 422 PHE A CA 1
ATOM 3408 C C . PHE A 1 422 ? 32.677 2.454 13.473 1.00 63.72 422 PHE A C 1
ATOM 3410 O O . PHE A 1 422 ? 33.378 2.887 12.559 1.00 63.72 422 PHE A O 1
ATOM 3417 N N . ARG A 1 423 ? 33.113 1.544 14.351 1.00 64.62 423 ARG A N 1
ATOM 3418 C CA . ARG A 1 423 ? 34.447 0.927 14.310 1.00 64.62 423 ARG A CA 1
ATOM 3419 C C . ARG A 1 423 ? 34.594 -0.122 13.202 1.00 64.62 423 ARG A C 1
ATOM 3421 O O . ARG A 1 423 ? 35.715 -0.508 12.891 1.00 64.62 423 ARG A O 1
ATOM 3428 N N . GLY A 1 424 ? 33.494 -0.523 12.559 1.00 52.75 424 GLY A N 1
ATOM 3429 C CA . GLY A 1 424 ? 33.491 -1.476 11.446 1.00 52.75 424 GLY A CA 1
ATOM 3430 C C . GLY A 1 424 ? 33.480 -2.947 11.869 1.00 52.75 424 GLY A C 1
ATOM 3431 O O . GLY A 1 424 ? 33.499 -3.816 10.997 1.00 52.75 424 GLY A O 1
ATOM 3432 N N . ASP A 1 425 ? 33.393 -3.224 13.171 1.00 45.06 425 ASP A N 1
ATOM 3433 C CA . ASP A 1 425 ? 33.200 -4.566 13.708 1.00 45.06 425 ASP A CA 1
ATOM 3434 C C . ASP A 1 425 ? 31.701 -4.883 13.662 1.00 45.06 425 ASP A C 1
ATOM 3436 O O . ASP A 1 425 ? 30.898 -4.313 14.394 1.00 45.06 425 ASP A O 1
ATOM 3440 N N . PHE A 1 426 ? 31.273 -5.754 12.750 1.00 48.72 426 PHE A N 1
ATOM 3441 C CA . PHE A 1 426 ? 29.870 -6.165 12.694 1.00 48.72 426 PHE A CA 1
ATOM 3442 C C . PHE A 1 426 ? 29.619 -7.184 13.806 1.00 48.72 426 PHE A C 1
ATOM 3444 O O . PHE A 1 426 ? 30.139 -8.299 13.743 1.00 48.72 426 PHE A O 1
ATOM 3451 N N . SER A 1 427 ? 28.810 -6.834 14.812 1.00 41.94 427 SER A N 1
ATOM 3452 C CA . SER A 1 427 ? 28.263 -7.854 15.705 1.00 41.94 427 SER A CA 1
ATOM 3453 C C . SER A 1 427 ? 27.462 -8.840 14.842 1.00 41.94 427 SER A C 1
ATOM 3455 O O . SER A 1 427 ? 26.674 -8.454 13.974 1.00 41.94 427 SER A O 1
ATOM 3457 N N . THR A 1 428 ? 27.672 -10.138 15.046 1.00 41.62 428 THR A N 1
ATOM 3458 C CA . THR A 1 428 ? 26.988 -11.240 14.342 1.00 41.62 428 THR A CA 1
ATOM 3459 C C . THR A 1 428 ? 25.468 -11.280 14.583 1.00 41.62 428 THR A C 1
ATOM 3461 O O . THR A 1 428 ? 24.813 -12.242 14.206 1.00 41.62 428 THR A O 1
ATOM 3464 N N . MET A 1 429 ? 24.892 -10.251 15.212 1.00 41.06 429 MET A N 1
ATOM 3465 C CA . MET A 1 429 ? 23.474 -10.112 15.549 1.00 41.06 429 MET A CA 1
ATOM 3466 C C . MET A 1 429 ? 22.678 -9.257 14.553 1.00 41.06 429 MET A C 1
ATOM 3468 O O . MET A 1 429 ? 21.525 -8.909 14.812 1.00 41.06 429 MET A O 1
ATOM 3472 N N . ARG A 1 430 ? 23.239 -8.929 13.384 1.00 40.22 430 ARG A N 1
ATOM 3473 C CA . ARG A 1 430 ? 22.411 -8.552 12.235 1.00 40.22 430 ARG A CA 1
ATOM 3474 C C . ARG A 1 430 ? 22.066 -9.802 11.442 1.00 40.22 430 ARG A C 1
ATOM 3476 O O . ARG A 1 430 ? 22.848 -10.223 10.595 1.00 40.22 430 ARG A O 1
ATOM 3483 N N . CYS A 1 431 ? 20.846 -10.271 11.690 1.00 38.53 431 CYS A N 1
ATOM 3484 C CA . CYS A 1 431 ? 19.976 -11.066 10.822 1.00 38.53 431 CYS A CA 1
ATOM 3485 C C . CYS A 1 431 ? 19.688 -12.489 11.319 1.00 38.53 431 CYS A C 1
ATOM 3487 O O . CYS A 1 431 ? 20.547 -13.363 11.297 1.00 38.53 431 CYS A O 1
ATOM 3489 N N . CYS A 1 432 ? 18.404 -12.691 11.617 1.00 34.84 432 CYS A N 1
ATOM 3490 C CA . CYS A 1 432 ? 17.691 -13.959 11.744 1.00 34.84 432 CYS A CA 1
ATOM 3491 C C . CYS A 1 432 ? 18.001 -14.836 12.967 1.00 34.84 432 CYS A C 1
ATOM 3493 O O . CYS A 1 432 ? 19.136 -15.046 13.378 1.00 34.84 432 CYS A O 1
ATOM 3495 N N . SER A 1 433 ? 16.939 -15.446 13.492 1.00 33.03 433 SER A N 1
ATOM 3496 C CA . SER A 1 433 ? 16.918 -16.574 14.431 1.00 33.03 433 SER A CA 1
ATOM 3497 C C . SER A 1 433 ? 17.435 -17.883 13.800 1.00 33.03 433 SER A C 1
ATOM 3499 O O . SER A 1 433 ? 16.942 -18.968 14.090 1.00 33.03 433 SER A O 1
ATOM 3501 N N . CYS A 1 434 ? 18.430 -17.809 12.914 1.00 38.00 434 CYS A N 1
ATOM 3502 C CA . CYS A 1 434 ? 19.066 -18.965 12.285 1.00 38.00 434 CYS A CA 1
ATOM 3503 C C . CYS A 1 434 ? 20.268 -19.394 13.132 1.00 38.00 434 CYS A C 1
ATOM 3505 O O . CYS A 1 434 ? 21.418 -19.102 12.816 1.00 38.00 434 CYS A O 1
ATOM 3507 N N . ILE A 1 435 ? 19.993 -20.053 14.255 1.00 38.78 435 ILE A N 1
ATOM 3508 C CA . ILE A 1 435 ? 21.015 -20.743 15.044 1.00 38.78 435 ILE A CA 1
ATOM 3509 C C . ILE A 1 435 ? 21.025 -22.189 14.563 1.00 38.78 435 ILE A C 1
ATOM 3511 O O . ILE A 1 435 ? 20.437 -23.033 15.215 1.00 38.78 435 ILE A O 1
ATOM 3515 N N . GLU A 1 436 ? 21.609 -22.452 13.394 1.00 37.97 436 GLU A N 1
ATOM 3516 C CA . GLU A 1 436 ? 22.222 -23.740 13.038 1.00 37.97 436 GLU A CA 1
ATOM 3517 C C . GLU A 1 436 ? 22.818 -23.655 11.622 1.00 37.97 436 GLU A C 1
ATOM 3519 O O . GLU A 1 436 ? 22.177 -23.213 10.676 1.00 37.97 436 GLU A O 1
ATOM 3524 N N . ASP A 1 437 ? 24.077 -24.079 11.516 1.00 33.75 437 ASP A N 1
ATOM 3525 C CA . ASP A 1 437 ? 24.929 -24.177 10.326 1.00 33.75 437 ASP A CA 1
ATOM 3526 C C . ASP A 1 437 ? 25.607 -22.906 9.778 1.00 33.75 437 ASP A C 1
ATOM 3528 O O . ASP A 1 437 ? 25.044 -22.051 9.102 1.00 33.75 437 ASP A O 1
ATOM 3532 N N . LYS A 1 438 ? 26.930 -22.872 9.994 1.00 39.03 438 LYS A N 1
ATOM 3533 C CA . LYS A 1 438 ? 27.919 -21.931 9.445 1.00 39.03 438 LYS A CA 1
ATOM 3534 C C . LYS A 1 438 ? 28.013 -22.001 7.908 1.00 39.03 438 LYS A C 1
ATOM 3536 O O . LYS A 1 438 ? 29.029 -22.447 7.372 1.00 39.03 438 LYS A O 1
ATOM 3541 N N . LYS A 1 439 ? 26.987 -21.555 7.186 1.00 33.91 439 LYS A N 1
ATOM 3542 C CA . LYS A 1 439 ? 27.063 -21.255 5.747 1.00 33.91 439 LYS A CA 1
ATOM 3543 C C . LYS A 1 439 ? 26.938 -19.751 5.513 1.00 33.91 439 LYS A C 1
ATOM 3545 O O . LYS A 1 439 ? 26.219 -19.055 6.220 1.00 33.91 439 LYS A O 1
ATOM 3550 N N . GLU A 1 440 ? 27.709 -19.256 4.549 1.00 39.47 440 GLU A N 1
ATOM 3551 C CA . GLU A 1 440 ? 27.830 -17.843 4.179 1.00 39.47 440 GLU A CA 1
ATOM 3552 C C . GLU A 1 440 ? 26.456 -17.227 3.851 1.00 39.47 440 GLU A C 1
ATOM 3554 O O . GLU A 1 440 ? 25.841 -17.528 2.830 1.00 39.47 440 GLU A O 1
ATOM 3559 N N . HIS A 1 441 ? 25.964 -16.367 4.744 1.00 38.84 441 HIS A N 1
ATOM 3560 C CA . HIS A 1 441 ? 24.638 -15.748 4.676 1.00 38.84 441 HIS A CA 1
ATOM 3561 C C . HIS A 1 441 ? 24.630 -14.502 3.768 1.00 38.84 441 HIS A C 1
ATOM 3563 O O . HIS A 1 441 ? 24.578 -13.368 4.244 1.00 38.84 441 HIS A O 1
ATOM 3569 N N . ASN A 1 442 ? 24.643 -14.693 2.446 1.00 36.59 442 ASN A N 1
ATOM 3570 C CA . ASN A 1 442 ? 24.398 -13.592 1.497 1.00 36.59 442 ASN A CA 1
ATOM 3571 C C . ASN A 1 442 ? 22.921 -13.146 1.468 1.00 36.59 442 ASN A C 1
ATOM 3573 O O . ASN A 1 442 ? 22.640 -11.986 1.170 1.00 36.59 442 ASN A O 1
ATOM 3577 N N . ASP A 1 443 ? 21.984 -14.014 1.861 1.00 31.94 443 ASP A N 1
ATOM 3578 C CA . ASP A 1 443 ? 20.544 -13.713 1.809 1.00 31.94 443 ASP A CA 1
ATOM 3579 C C . ASP A 1 443 ? 20.043 -12.885 3.004 1.00 31.94 443 ASP A C 1
ATOM 3581 O O . ASP A 1 443 ? 19.028 -12.198 2.907 1.00 31.94 443 ASP A O 1
ATOM 3585 N N . CYS A 1 444 ? 20.791 -12.831 4.109 1.00 34.62 444 CYS A N 1
ATOM 3586 C CA . CYS A 1 444 ? 20.432 -12.015 5.275 1.00 34.62 444 CYS A CA 1
ATOM 3587 C C . CYS A 1 444 ? 20.557 -10.499 5.033 1.00 34.62 444 CYS A C 1
ATOM 3589 O O . CYS A 1 444 ? 19.911 -9.705 5.711 1.00 34.62 444 CYS A O 1
ATOM 3591 N N . LEU A 1 445 ? 21.315 -10.069 4.020 1.00 29.94 445 LEU A N 1
ATOM 3592 C CA . LEU A 1 445 ? 21.418 -8.653 3.645 1.00 29.94 445 LEU A CA 1
ATOM 3593 C C . LEU A 1 445 ? 20.111 -8.083 3.067 1.00 29.94 445 LEU A C 1
ATOM 3595 O O . LEU A 1 445 ? 19.938 -6.864 3.041 1.00 29.94 445 LEU A O 1
ATOM 3599 N N . THR A 1 446 ? 19.173 -8.936 2.644 1.00 27.72 446 THR A N 1
ATOM 3600 C CA . THR A 1 446 ? 17.899 -8.490 2.060 1.00 27.72 446 THR A CA 1
ATOM 3601 C C . THR A 1 446 ? 16.861 -8.082 3.110 1.00 27.72 446 THR A C 1
ATOM 3603 O O . THR A 1 446 ? 16.107 -7.144 2.864 1.00 27.72 446 THR A O 1
ATOM 3606 N N . LEU A 1 447 ? 16.884 -8.644 4.322 1.00 27.47 447 LEU A N 1
ATOM 3607 C CA . LEU A 1 447 ? 15.986 -8.231 5.418 1.00 27.47 447 LEU A CA 1
ATOM 3608 C C . LEU A 1 447 ? 16.441 -6.944 6.128 1.00 27.47 447 LEU A C 1
ATOM 3610 O O . LEU A 1 447 ? 15.639 -6.263 6.756 1.00 27.47 447 LEU A O 1
ATOM 3614 N N . ALA A 1 448 ? 17.707 -6.549 5.971 1.00 31.17 448 ALA A N 1
ATOM 3615 C CA . ALA A 1 448 ? 18.193 -5.236 6.402 1.00 31.17 448 ALA A CA 1
ATOM 3616 C C . ALA A 1 448 ? 17.879 -4.114 5.389 1.00 31.17 448 ALA A C 1
ATOM 3618 O O . ALA A 1 448 ? 18.048 -2.937 5.710 1.00 31.17 448 ALA A O 1
ATOM 3619 N N . SER A 1 449 ? 17.410 -4.456 4.181 1.00 30.30 449 SER A N 1
ATOM 3620 C CA . SER A 1 449 ? 17.054 -3.477 3.143 1.00 30.30 449 SER A CA 1
ATOM 3621 C C . SER A 1 449 ? 15.690 -2.805 3.367 1.00 30.30 449 SER A C 1
ATOM 3623 O O . SER A 1 449 ? 15.388 -1.811 2.711 1.00 30.30 449 SER A O 1
ATOM 3625 N N . SER A 1 450 ? 14.895 -3.272 4.339 1.00 30.92 450 SER A N 1
ATOM 3626 C CA . SER A 1 450 ? 13.616 -2.655 4.718 1.00 30.92 450 SER A CA 1
ATOM 3627 C C . SER A 1 450 ? 13.722 -1.597 5.828 1.00 30.92 450 SER A C 1
ATOM 3629 O O . SER A 1 450 ? 12.752 -0.876 6.067 1.00 30.92 450 SER A O 1
ATOM 3631 N N . ASN A 1 451 ? 14.881 -1.428 6.482 1.00 37.38 451 ASN A N 1
ATOM 3632 C CA . ASN A 1 451 ? 15.030 -0.494 7.608 1.00 37.38 451 ASN A CA 1
ATOM 3633 C C . ASN A 1 451 ? 15.684 0.823 7.179 1.00 37.38 451 ASN A C 1
ATOM 3635 O O . ASN A 1 451 ? 16.897 1.010 7.111 1.00 37.38 451 ASN A O 1
ATOM 3639 N N . HIS A 1 452 ? 14.803 1.766 6.886 1.00 38.56 452 HIS A N 1
ATOM 3640 C CA . HIS A 1 452 ? 15.009 2.855 5.945 1.00 38.56 452 HIS A CA 1
ATOM 3641 C C . HIS A 1 452 ? 15.245 4.206 6.647 1.00 38.56 452 HIS A C 1
ATOM 3643 O O . HIS A 1 452 ? 14.739 5.238 6.188 1.00 38.56 452 HIS A O 1
ATOM 3649 N N . TRP A 1 453 ? 15.924 4.190 7.801 1.00 41.59 453 TRP A N 1
ATOM 3650 C CA . TRP A 1 453 ? 15.811 5.284 8.770 1.00 41.59 453 TRP A CA 1
ATOM 3651 C C . TRP A 1 453 ? 17.090 5.763 9.494 1.00 41.59 453 TRP A C 1
ATOM 3653 O O . TRP A 1 453 ? 17.030 6.776 10.191 1.00 41.59 453 TRP A O 1
ATOM 3663 N N . SER A 1 454 ? 18.245 5.103 9.364 1.00 36.25 454 SER A N 1
ATOM 3664 C CA . SER A 1 454 ? 19.463 5.521 10.088 1.00 36.25 454 SER A CA 1
ATOM 3665 C C . SER A 1 454 ? 20.223 6.660 9.382 1.00 36.25 454 SER A C 1
ATOM 3667 O O . SER A 1 454 ? 20.451 6.602 8.176 1.00 36.25 454 SER A O 1
ATOM 3669 N N . ILE A 1 455 ? 20.636 7.681 10.151 1.00 39.09 455 ILE A N 1
ATOM 3670 C CA . ILE A 1 455 ? 21.513 8.797 9.721 1.00 39.09 455 ILE A CA 1
ATOM 3671 C C . ILE A 1 455 ? 23.006 8.446 9.892 1.00 39.09 455 ILE A C 1
ATOM 3673 O O . ILE A 1 455 ? 23.875 9.039 9.256 1.00 39.09 455 ILE A O 1
ATOM 3677 N N . LEU A 1 456 ? 23.333 7.457 10.728 1.00 34.22 456 LEU A N 1
ATOM 3678 C CA . LEU A 1 456 ? 24.702 7.166 11.146 1.00 34.22 456 LEU A CA 1
ATOM 3679 C C . LEU A 1 456 ? 25.166 5.831 10.560 1.00 34.22 456 LEU A C 1
ATOM 3681 O O . LEU A 1 456 ? 25.190 4.803 11.230 1.00 34.22 456 LEU A O 1
ATOM 3685 N N . SER A 1 457 ? 25.563 5.831 9.288 1.00 32.81 457 SER A N 1
ATOM 3686 C CA . SER A 1 457 ? 26.619 4.906 8.878 1.00 32.81 457 SER A CA 1
ATOM 3687 C C . SER A 1 457 ? 27.518 5.539 7.813 1.00 32.81 457 SER A C 1
ATOM 3689 O O . SER A 1 457 ? 27.018 6.171 6.881 1.00 32.81 457 SER A O 1
ATOM 3691 N N . PRO A 1 458 ? 28.844 5.328 7.867 1.00 31.34 458 PRO A N 1
ATOM 3692 C CA . PRO A 1 458 ? 29.731 5.688 6.760 1.00 31.34 458 PRO A CA 1
ATOM 3693 C C . PRO A 1 458 ? 29.380 4.929 5.467 1.00 31.34 458 PRO A C 1
ATOM 3695 O O . PRO A 1 458 ? 29.725 5.368 4.375 1.00 31.34 458 PRO A O 1
ATOM 3698 N N . LYS A 1 459 ? 28.631 3.819 5.577 1.00 33.59 459 LYS A N 1
ATOM 3699 C CA . LYS A 1 459 ? 28.062 3.064 4.450 1.00 33.59 459 LYS A CA 1
ATOM 3700 C C . LYS A 1 459 ? 26.733 3.647 3.926 1.00 33.59 459 LYS A C 1
ATOM 3702 O O . LYS A 1 459 ? 26.313 3.266 2.838 1.00 33.59 459 LYS A O 1
ATOM 3707 N N . PHE A 1 460 ? 26.097 4.598 4.625 1.00 35.38 460 PHE A N 1
ATOM 3708 C CA . PHE A 1 460 ? 24.832 5.236 4.223 1.00 35.38 460 PHE A CA 1
ATOM 3709 C C . PHE A 1 460 ? 25.037 6.339 3.184 1.00 35.38 460 PHE A C 1
ATOM 3711 O O . PHE A 1 460 ? 24.115 6.582 2.411 1.00 35.38 460 PHE A O 1
ATOM 3718 N N . LYS A 1 461 ? 26.242 6.926 3.072 1.00 33.50 461 LYS A N 1
ATOM 3719 C CA . LYS A 1 461 ? 26.574 7.785 1.921 1.00 33.50 461 LYS A CA 1
ATOM 3720 C C . LYS A 1 461 ? 26.500 6.994 0.607 1.00 33.50 461 LYS A C 1
ATOM 3722 O O . LYS A 1 461 ? 25.940 7.505 -0.348 1.00 33.50 461 LYS A O 1
ATOM 3727 N N . ASN A 1 462 ? 26.917 5.724 0.581 1.00 31.47 462 ASN A N 1
ATOM 3728 C CA . ASN A 1 462 ? 26.730 4.877 -0.603 1.00 31.47 462 ASN A CA 1
ATOM 3729 C C . ASN A 1 462 ? 25.347 4.218 -0.657 1.00 31.47 462 ASN A C 1
ATOM 3731 O O . ASN A 1 462 ? 24.825 4.085 -1.744 1.00 31.47 462 ASN A O 1
ATOM 3735 N N . GLY A 1 463 ? 24.714 3.844 0.460 1.00 35.06 463 GLY A N 1
ATOM 3736 C CA . GLY A 1 463 ? 23.408 3.164 0.461 1.00 35.06 463 GLY A CA 1
ATOM 3737 C C . GLY A 1 463 ? 22.190 4.041 0.126 1.00 35.06 463 GLY A C 1
ATOM 3738 O O . GLY A 1 463 ? 21.315 3.583 -0.595 1.00 35.06 463 GLY A O 1
ATOM 3739 N N . LEU A 1 464 ? 22.117 5.294 0.601 1.00 33.62 464 LEU A N 1
ATOM 3740 C CA . LEU A 1 464 ? 21.019 6.226 0.268 1.00 33.62 464 LEU A CA 1
ATOM 3741 C C . LEU A 1 464 ? 21.197 6.859 -1.111 1.00 33.62 464 LEU A C 1
ATOM 3743 O O . LEU A 1 464 ? 20.205 7.059 -1.809 1.00 33.62 464 LEU A O 1
ATOM 3747 N N . ILE A 1 465 ? 22.444 7.124 -1.526 1.00 35.06 465 ILE A N 1
ATOM 3748 C CA . ILE A 1 465 ? 22.737 7.422 -2.930 1.00 35.06 465 ILE A CA 1
ATOM 3749 C C . ILE A 1 465 ? 22.350 6.205 -3.756 1.00 35.06 465 ILE A C 1
ATOM 3751 O O . ILE A 1 465 ? 21.596 6.383 -4.684 1.00 35.06 465 ILE A O 1
ATOM 3755 N N . ASN A 1 466 ? 22.721 4.979 -3.379 1.00 42.91 466 ASN A N 1
ATOM 3756 C CA . ASN A 1 466 ? 22.358 3.787 -4.144 1.00 42.91 466 ASN A CA 1
ATOM 3757 C C . ASN A 1 466 ? 20.849 3.502 -4.139 1.00 42.91 466 ASN A C 1
ATOM 3759 O O . ASN A 1 466 ? 20.363 3.017 -5.140 1.00 42.91 466 ASN A O 1
ATOM 3763 N N . ASP A 1 467 ? 20.076 3.837 -3.099 1.00 48.88 467 ASP A N 1
ATOM 3764 C CA . ASP A 1 467 ? 18.621 3.607 -3.095 1.00 48.88 467 ASP A CA 1
ATOM 3765 C C . ASP A 1 467 ? 17.835 4.731 -3.796 1.00 48.88 467 ASP A C 1
ATOM 3767 O O . ASP A 1 467 ? 16.892 4.463 -4.535 1.00 48.88 467 ASP A O 1
ATOM 3771 N N . SER A 1 468 ? 18.255 5.994 -3.656 1.00 55.56 468 SER A N 1
ATOM 3772 C CA . SER A 1 468 ? 17.718 7.103 -4.465 1.00 55.56 468 SER A CA 1
ATOM 3773 C C . SER A 1 468 ? 18.131 6.993 -5.933 1.00 55.56 468 SER A C 1
ATOM 3775 O O . SER A 1 468 ? 17.302 7.217 -6.808 1.00 55.56 468 SER A O 1
ATOM 3777 N N . LEU A 1 469 ? 19.366 6.568 -6.206 1.00 66.94 469 LEU A N 1
ATOM 3778 C CA . LEU A 1 469 ? 19.885 6.251 -7.532 1.00 66.94 469 LEU A CA 1
ATOM 3779 C C . LEU A 1 469 ? 19.196 5.018 -8.093 1.00 66.94 469 LEU A C 1
ATOM 3781 O O . LEU A 1 469 ? 18.774 5.050 -9.234 1.00 66.94 469 LEU A O 1
ATOM 3785 N N . LYS A 1 470 ? 18.981 3.965 -7.303 1.00 76.56 470 LYS A N 1
ATOM 3786 C CA . LYS A 1 470 ? 18.191 2.800 -7.717 1.00 76.56 470 LYS A CA 1
ATOM 3787 C C . LYS A 1 470 ? 16.773 3.216 -8.077 1.00 76.56 470 LYS A C 1
ATOM 3789 O O . LYS A 1 470 ? 16.317 2.843 -9.146 1.00 76.56 470 LYS A O 1
ATOM 3794 N N . ARG A 1 471 ? 16.102 4.041 -7.263 1.00 79.50 471 ARG A N 1
ATOM 3795 C CA . ARG A 1 471 ? 14.769 4.586 -7.586 1.00 79.50 471 ARG A CA 1
ATOM 3796 C C . ARG A 1 471 ? 14.788 5.480 -8.817 1.00 79.50 471 ARG A C 1
ATOM 3798 O O . ARG A 1 471 ? 13.872 5.399 -9.629 1.00 79.50 471 ARG A O 1
ATOM 3805 N N . TYR A 1 472 ? 15.807 6.320 -8.969 1.00 81.81 472 TYR A N 1
ATOM 3806 C CA . TYR A 1 472 ? 15.985 7.168 -10.142 1.00 81.81 472 TYR A CA 1
ATOM 3807 C C . TYR A 1 472 ? 16.205 6.325 -11.396 1.00 81.81 472 TYR A C 1
ATOM 3809 O O . TYR A 1 472 ? 15.517 6.533 -12.383 1.00 81.81 472 TYR A O 1
ATOM 3817 N N . CYS A 1 473 ? 17.087 5.332 -11.348 1.00 88.81 473 CYS A N 1
ATOM 3818 C CA . CYS A 1 473 ? 17.406 4.449 -12.461 1.00 88.81 473 CYS A CA 1
ATOM 3819 C C . CYS A 1 473 ? 16.265 3.487 -12.785 1.00 88.81 473 CYS A C 1
ATOM 3821 O O . CYS A 1 473 ? 16.029 3.196 -13.953 1.00 88.81 473 CYS A O 1
ATOM 3823 N N . GLU A 1 474 ? 15.503 3.053 -11.784 1.00 91.62 474 GLU A N 1
ATOM 3824 C CA . GLU A 1 474 ? 14.251 2.323 -11.965 1.00 91.62 474 GLU A CA 1
ATOM 3825 C C . GLU A 1 474 ? 13.191 3.198 -12.632 1.00 91.62 474 GLU A C 1
ATOM 3827 O O . GLU A 1 474 ? 12.573 2.783 -13.612 1.00 91.62 474 GLU A O 1
ATOM 3832 N N . SER A 1 475 ? 13.030 4.436 -12.161 1.00 88.75 475 SER A N 1
ATOM 3833 C CA . SER A 1 475 ? 12.123 5.410 -12.768 1.00 88.75 475 SER A CA 1
ATOM 3834 C C . SER A 1 475 ? 12.553 5.738 -14.196 1.00 88.75 475 SER A C 1
ATOM 3836 O O . SER A 1 475 ? 11.715 5.757 -15.092 1.00 88.75 475 SER A O 1
ATOM 3838 N N . TRP A 1 476 ? 13.847 5.946 -14.436 1.00 92.94 476 TRP A N 1
ATOM 3839 C CA . TRP A 1 476 ? 14.426 6.184 -15.754 1.00 92.94 476 TRP A CA 1
ATOM 3840 C C . TRP A 1 476 ? 14.148 5.000 -16.682 1.00 92.94 476 TRP A C 1
ATOM 3842 O O . TRP A 1 476 ? 13.593 5.197 -17.760 1.00 92.94 476 TRP A O 1
ATOM 3852 N N . ARG A 1 477 ? 14.424 3.769 -16.227 1.00 94.62 477 ARG A N 1
ATOM 3853 C CA . ARG A 1 477 ? 14.148 2.523 -16.955 1.00 94.62 477 ARG A CA 1
ATOM 3854 C C . ARG A 1 477 ? 12.679 2.441 -17.359 1.00 94.62 477 ARG A C 1
ATOM 3856 O O . ARG A 1 477 ? 12.379 2.278 -18.535 1.00 94.62 477 ARG A O 1
ATOM 3863 N N . ILE A 1 478 ? 11.759 2.605 -16.407 1.00 94.81 478 ILE A N 1
ATOM 3864 C CA . ILE A 1 478 ? 10.317 2.560 -16.685 1.00 94.81 478 ILE A CA 1
ATOM 3865 C C . ILE A 1 478 ? 9.922 3.662 -17.675 1.00 94.81 478 ILE A C 1
ATOM 3867 O O . ILE A 1 478 ? 9.172 3.392 -18.606 1.00 94.81 478 ILE A O 1
ATOM 3871 N N . ASN A 1 479 ? 10.448 4.881 -17.527 1.00 93.25 479 ASN A N 1
ATOM 3872 C CA . ASN A 1 479 ? 10.139 5.999 -18.422 1.00 93.25 479 ASN A CA 1
ATOM 3873 C C . ASN A 1 479 ? 10.728 5.838 -19.833 1.00 93.25 479 ASN A C 1
ATOM 3875 O O . ASN A 1 479 ? 10.154 6.376 -20.780 1.00 93.25 479 ASN A O 1
ATOM 3879 N N . VAL A 1 480 ? 11.805 5.066 -20.000 1.00 93.44 480 VAL A N 1
ATOM 3880 C CA . VAL A 1 480 ? 12.257 4.575 -21.312 1.00 93.44 480 VAL A CA 1
ATOM 3881 C C . VAL A 1 480 ? 11.244 3.580 -21.885 1.00 93.44 480 VAL A C 1
ATOM 3883 O O . VAL A 1 480 ? 10.819 3.728 -23.032 1.00 93.44 480 VAL A O 1
ATOM 3886 N N . GLU A 1 481 ? 10.795 2.609 -21.085 1.00 94.38 481 GLU A N 1
ATOM 3887 C CA . GLU A 1 481 ? 9.841 1.585 -21.532 1.00 94.38 481 GLU A CA 1
ATOM 3888 C C . GLU A 1 481 ? 8.477 2.168 -21.921 1.00 94.38 481 GLU A C 1
ATOM 3890 O O . GLU A 1 481 ? 7.915 1.757 -22.933 1.00 94.38 481 GLU A O 1
ATOM 3895 N N . VAL A 1 482 ? 7.967 3.168 -21.194 1.00 93.44 482 VAL A N 1
ATOM 3896 C CA . VAL A 1 482 ? 6.699 3.855 -21.520 1.00 93.44 482 VAL A CA 1
ATOM 3897 C C . VAL A 1 482 ? 6.870 5.056 -22.454 1.00 93.44 482 VAL A C 1
ATOM 3899 O O . VAL A 1 482 ? 5.914 5.792 -22.687 1.00 93.44 482 VAL A O 1
ATOM 3902 N N . LYS A 1 483 ? 8.071 5.243 -23.021 1.00 89.50 483 LYS A N 1
ATOM 3903 C CA . LYS A 1 483 ? 8.374 6.254 -24.047 1.00 89.50 483 LYS A CA 1
ATOM 3904 C C . LYS A 1 483 ? 8.253 7.722 -23.593 1.00 89.50 483 LYS A C 1
ATOM 3906 O O . LYS A 1 483 ? 8.135 8.616 -24.427 1.00 89.50 483 LYS A O 1
ATOM 3911 N N . ASN A 1 484 ? 8.335 7.996 -22.293 1.00 89.44 484 ASN A N 1
ATOM 3912 C CA . ASN A 1 484 ? 8.485 9.365 -21.782 1.00 89.44 484 ASN A CA 1
ATOM 3913 C C . ASN A 1 484 ? 9.910 9.888 -22.012 1.00 89.44 484 ASN A C 1
ATOM 3915 O O . ASN A 1 484 ? 10.106 11.066 -22.302 1.00 89.44 484 ASN A O 1
ATOM 3919 N N . ILE A 1 485 ? 10.905 9.001 -21.920 1.00 88.31 485 ILE A N 1
ATOM 3920 C CA . ILE A 1 485 ? 12.297 9.277 -22.280 1.00 88.31 485 ILE A CA 1
ATOM 3921 C C . ILE A 1 485 ? 12.547 8.693 -23.670 1.00 88.31 485 ILE A C 1
ATOM 3923 O O . ILE A 1 485 ? 12.382 7.495 -23.897 1.00 88.31 485 ILE A O 1
ATOM 3927 N N . MET A 1 486 ? 12.939 9.550 -24.611 1.00 90.06 486 MET A N 1
ATOM 3928 C CA . MET A 1 486 ? 13.156 9.196 -26.015 1.00 90.06 486 MET A CA 1
ATOM 3929 C C . MET A 1 486 ? 14.530 9.667 -26.484 1.00 90.06 486 MET A C 1
ATOM 3931 O O . MET A 1 486 ? 15.033 10.679 -26.004 1.00 90.06 486 MET A O 1
ATOM 3935 N N . GLY A 1 487 ? 15.115 8.953 -27.449 1.00 87.75 487 GLY A N 1
ATOM 3936 C CA . GLY A 1 487 ? 16.316 9.409 -28.157 1.00 87.75 487 GLY A CA 1
ATOM 3937 C C . GLY A 1 487 ? 17.578 9.507 -27.297 1.00 87.75 487 GLY A C 1
ATOM 3938 O O . GLY A 1 487 ? 18.457 10.304 -27.614 1.00 87.75 487 GLY A O 1
ATOM 3939 N N . PHE A 1 488 ? 17.683 8.735 -26.210 1.00 91.81 488 PHE A N 1
ATOM 3940 C CA . PHE A 1 488 ? 18.905 8.719 -25.405 1.00 91.81 488 PHE A CA 1
ATOM 3941 C C . PHE A 1 488 ? 20.057 8.065 -26.186 1.00 91.81 488 PHE A C 1
ATOM 3943 O O . PHE A 1 488 ? 19.885 7.009 -26.795 1.00 91.81 488 PHE A O 1
ATOM 3950 N N . GLU A 1 489 ? 21.239 8.689 -26.171 1.00 87.94 489 GLU A N 1
ATOM 3951 C CA . GLU A 1 489 ? 22.421 8.148 -26.864 1.00 87.94 489 GLU A CA 1
ATOM 3952 C C . GLU A 1 489 ? 23.122 7.040 -26.067 1.00 87.94 489 GLU A C 1
ATOM 3954 O O . GLU A 1 489 ? 23.655 6.096 -26.654 1.00 87.94 489 GLU A O 1
ATOM 3959 N N . VAL A 1 490 ? 23.136 7.178 -24.739 1.00 92.25 490 VAL A N 1
ATOM 3960 C CA . VAL A 1 490 ? 23.720 6.240 -23.773 1.00 92.25 490 VAL A CA 1
ATOM 3961 C C . VAL A 1 490 ? 22.853 6.191 -22.518 1.00 92.25 490 VAL A C 1
ATOM 3963 O O . VAL A 1 490 ? 22.151 7.155 -22.201 1.00 92.25 490 VAL A O 1
ATOM 3966 N N . VAL A 1 491 ? 22.903 5.072 -21.802 1.00 91.88 491 VAL A N 1
ATOM 3967 C CA . VAL A 1 491 ? 22.354 4.955 -20.447 1.00 91.88 491 VAL A CA 1
ATOM 3968 C C . VAL A 1 491 ? 23.095 5.956 -19.547 1.00 91.88 491 VAL A C 1
ATOM 3970 O O . VAL A 1 491 ? 24.325 6.015 -19.636 1.00 91.88 491 VAL A O 1
ATOM 3973 N N . PRO A 1 492 ? 22.401 6.734 -18.688 1.00 89.44 492 PRO A N 1
ATOM 3974 C CA . PRO A 1 492 ? 23.056 7.602 -17.713 1.00 89.44 492 PRO A CA 1
ATOM 3975 C C . PRO A 1 492 ? 24.127 6.827 -16.950 1.00 89.44 492 PRO A C 1
ATOM 3977 O O . PRO A 1 492 ? 23.882 5.697 -16.523 1.00 89.44 492 PRO A O 1
ATOM 3980 N N . GLN A 1 493 ? 25.319 7.403 -16.812 1.00 85.69 493 GLN A N 1
ATOM 3981 C CA . GLN A 1 493 ? 26.494 6.678 -16.325 1.00 85.69 493 GLN A CA 1
ATOM 3982 C C . GLN A 1 493 ? 26.258 6.083 -14.930 1.00 85.69 493 GLN A C 1
ATOM 3984 O O . GLN A 1 493 ? 26.690 4.972 -14.629 1.00 85.69 493 GLN A O 1
ATOM 3989 N N . GLU A 1 494 ? 25.517 6.812 -14.107 1.00 80.50 494 GLU A N 1
ATOM 3990 C CA . GLU A 1 494 ? 25.077 6.429 -12.776 1.00 80.50 494 GLU A CA 1
ATOM 3991 C C . GLU A 1 494 ? 24.075 5.254 -12.773 1.00 80.50 494 GLU A C 1
ATOM 3993 O O . GLU A 1 494 ? 23.979 4.530 -11.787 1.00 80.50 494 GLU A O 1
ATOM 3998 N N . CYS A 1 495 ? 23.380 4.998 -13.885 1.00 88.88 495 CYS A N 1
ATOM 3999 C CA . CYS A 1 495 ? 22.400 3.918 -14.031 1.00 88.88 495 CYS A CA 1
ATOM 4000 C C . CYS A 1 495 ? 22.929 2.660 -14.713 1.00 88.88 495 CYS A C 1
ATOM 4002 O O . CYS A 1 495 ? 22.229 1.648 -14.736 1.00 88.88 495 CYS A O 1
ATOM 4004 N N . VAL A 1 496 ? 24.157 2.679 -15.232 1.00 90.19 496 VAL A N 1
ATOM 4005 C CA . VAL A 1 496 ? 24.750 1.538 -15.945 1.00 90.19 496 VAL A CA 1
ATOM 4006 C C . VAL A 1 496 ? 24.756 0.269 -15.092 1.00 90.19 496 VAL A C 1
ATOM 4008 O O . VAL A 1 496 ? 24.362 -0.796 -15.569 1.00 90.19 496 VAL A O 1
ATOM 4011 N N . GLU A 1 497 ? 25.146 0.374 -13.819 1.00 87.50 497 GLU A N 1
ATOM 4012 C CA . GLU A 1 497 ? 25.166 -0.775 -12.909 1.00 87.50 497 GLU A CA 1
ATOM 4013 C C . GLU A 1 497 ? 23.751 -1.313 -12.648 1.00 87.50 497 GLU A C 1
ATOM 4015 O O . GLU A 1 497 ? 23.527 -2.524 -12.703 1.00 87.50 497 GLU A O 1
ATOM 4020 N N . TYR A 1 498 ? 22.776 -0.423 -12.442 1.00 90.94 498 TYR A N 1
ATOM 4021 C CA . TYR A 1 498 ? 21.378 -0.805 -12.250 1.00 90.94 498 TYR A CA 1
ATOM 4022 C C . TYR A 1 498 ? 20.805 -1.509 -13.490 1.00 90.94 498 TYR A C 1
ATOM 4024 O O . TYR A 1 498 ? 20.193 -2.570 -13.373 1.00 90.94 498 TYR A O 1
ATOM 4032 N N . ILE A 1 499 ? 21.044 -0.972 -14.691 1.00 93.25 499 ILE A N 1
ATOM 4033 C CA . ILE A 1 499 ? 20.596 -1.589 -15.947 1.00 93.25 499 ILE A CA 1
ATOM 4034 C C . ILE A 1 499 ? 21.283 -2.940 -16.164 1.00 93.25 499 ILE A C 1
ATOM 4036 O O . ILE A 1 499 ? 20.620 -3.906 -16.537 1.00 93.25 499 ILE A O 1
ATOM 4040 N N . GLN A 1 500 ? 22.575 -3.063 -15.857 1.00 92.50 500 GLN A N 1
ATOM 4041 C CA . GLN A 1 500 ? 23.274 -4.349 -15.873 1.00 92.50 500 GLN A CA 1
ATOM 4042 C C . GLN A 1 500 ? 22.619 -5.379 -14.937 1.00 92.50 500 GLN A C 1
ATOM 4044 O O . GLN A 1 500 ? 22.433 -6.541 -15.322 1.00 92.50 500 GLN A O 1
ATOM 4049 N N . GLN A 1 501 ? 22.296 -4.975 -13.706 1.00 92.00 501 GLN A N 1
ATOM 4050 C CA . GLN A 1 501 ? 21.640 -5.843 -12.732 1.00 92.00 501 GLN A CA 1
ATOM 4051 C C . GLN A 1 501 ? 20.252 -6.252 -13.230 1.00 92.00 501 GLN A C 1
ATOM 4053 O O . GLN A 1 501 ? 19.951 -7.442 -13.259 1.00 92.00 501 GLN A O 1
ATOM 4058 N N . TYR A 1 502 ? 19.445 -5.304 -13.716 1.00 94.50 502 TYR A N 1
ATOM 4059 C CA . TYR A 1 502 ? 18.116 -5.580 -14.257 1.00 94.50 502 TYR A CA 1
ATOM 4060 C C . TYR A 1 502 ? 18.175 -6.538 -15.453 1.00 94.50 502 TYR A C 1
ATOM 4062 O O . TYR A 1 502 ? 17.556 -7.599 -15.399 1.00 94.50 502 TYR A O 1
ATOM 4070 N N . MET A 1 503 ? 18.971 -6.237 -16.484 1.00 93.12 503 MET A N 1
ATOM 4071 C CA . MET A 1 503 ? 19.032 -7.024 -17.726 1.00 93.12 503 MET A CA 1
ATOM 4072 C C . MET A 1 503 ? 19.572 -8.448 -17.519 1.00 93.12 503 MET A C 1
ATOM 4074 O O . MET A 1 503 ? 19.385 -9.306 -18.379 1.00 93.12 503 MET A O 1
ATOM 4078 N N . THR A 1 504 ? 20.239 -8.727 -16.392 1.00 90.50 504 THR A N 1
ATOM 4079 C CA . THR A 1 504 ? 20.690 -10.083 -16.024 1.00 90.50 504 THR A CA 1
ATOM 4080 C C . THR A 1 504 ? 19.868 -10.732 -14.902 1.00 90.50 504 THR A C 1
ATOM 4082 O O . THR A 1 504 ? 20.132 -11.880 -14.545 1.00 90.50 504 THR A O 1
ATOM 4085 N N . SER A 1 505 ? 18.859 -10.036 -14.371 1.00 90.62 505 SER A N 1
ATOM 4086 C CA . SER A 1 505 ? 18.034 -10.493 -13.248 1.00 90.62 505 SER A CA 1
ATOM 4087 C C . SER A 1 505 ? 16.899 -11.438 -13.653 1.00 90.62 505 SER A C 1
ATOM 4089 O O . SER A 1 505 ? 16.505 -11.547 -14.818 1.00 90.62 505 SER A O 1
ATOM 4091 N N . SER A 1 506 ? 16.300 -12.071 -12.642 1.00 92.12 506 SER A N 1
ATOM 4092 C CA . SER A 1 506 ? 15.005 -12.743 -12.763 1.00 92.12 506 SER A CA 1
ATOM 4093 C C . SER A 1 506 ? 13.862 -11.782 -13.110 1.00 92.12 506 SER A C 1
ATOM 4095 O O . SER A 1 506 ? 12.908 -12.225 -13.741 1.00 92.12 506 SER A O 1
ATOM 4097 N N . GLN A 1 507 ? 13.958 -10.491 -12.766 1.00 93.31 507 GLN A N 1
ATOM 4098 C CA . GLN A 1 507 ? 12.908 -9.512 -13.058 1.00 93.31 507 GLN A CA 1
ATOM 4099 C C . GLN A 1 507 ? 12.788 -9.240 -14.559 1.00 93.31 507 GLN A C 1
ATOM 4101 O O . GLN A 1 507 ? 11.695 -9.332 -15.095 1.00 93.31 507 GLN A O 1
ATOM 4106 N N . TYR A 1 508 ? 13.898 -9.000 -15.270 1.00 93.94 508 TYR A N 1
ATOM 4107 C CA . TYR A 1 508 ? 13.876 -8.848 -16.736 1.00 93.94 508 TYR A CA 1
ATOM 4108 C C . TYR A 1 508 ? 13.253 -10.067 -17.428 1.00 93.94 508 TYR A C 1
ATOM 4110 O O . TYR A 1 508 ? 12.494 -9.942 -18.393 1.00 93.94 508 TYR A O 1
ATOM 4118 N N . LYS A 1 509 ? 13.563 -11.259 -16.909 1.00 92.81 509 LYS A N 1
ATOM 4119 C CA . LYS A 1 509 ? 12.994 -12.514 -17.389 1.00 92.81 509 LYS A CA 1
A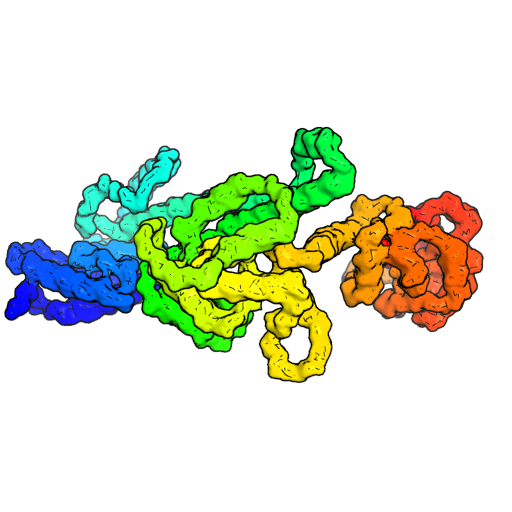TOM 4120 C C . LYS A 1 509 ? 11.479 -12.570 -17.141 1.00 92.81 509 LYS A C 1
ATOM 4122 O O . LYS A 1 509 ? 10.758 -12.874 -18.084 1.00 92.81 509 LYS A O 1
ATOM 4127 N N . ALA A 1 510 ? 11.014 -12.227 -15.940 1.00 94.62 510 ALA A N 1
ATOM 4128 C CA . ALA A 1 510 ? 9.592 -12.180 -15.597 1.00 94.62 510 ALA A CA 1
ATOM 4129 C C . ALA A 1 510 ? 8.823 -11.123 -16.415 1.00 94.62 510 ALA A C 1
ATOM 4131 O O . ALA A 1 510 ? 7.762 -11.420 -16.955 1.00 94.62 510 ALA A O 1
ATOM 4132 N N . ASP A 1 511 ? 9.384 -9.922 -16.582 1.00 94.88 511 ASP A N 1
ATOM 4133 C CA . ASP A 1 511 ? 8.794 -8.837 -17.379 1.00 94.88 511 ASP A CA 1
ATOM 4134 C C . ASP A 1 511 ? 8.649 -9.258 -18.855 1.00 94.88 511 ASP A C 1
ATOM 4136 O O . ASP A 1 511 ? 7.611 -9.042 -19.483 1.00 94.88 511 ASP A O 1
ATOM 4140 N N . SER A 1 512 ? 9.675 -9.921 -19.404 1.00 94.44 512 SER A N 1
ATOM 4141 C CA . SER A 1 512 ? 9.640 -10.470 -20.766 1.00 94.44 512 SER A CA 1
ATOM 4142 C C . SER A 1 512 ? 8.634 -11.616 -20.903 1.00 94.44 512 SER A C 1
ATOM 4144 O O . SER A 1 512 ? 7.932 -11.702 -21.908 1.00 94.44 512 SER A O 1
ATOM 4146 N N . GLU A 1 513 ? 8.561 -12.505 -19.909 1.00 94.94 513 GLU A N 1
ATOM 4147 C CA . GLU A 1 513 ? 7.598 -13.609 -19.861 1.00 94.94 513 GLU A CA 1
ATOM 4148 C C . GLU A 1 513 ? 6.162 -13.090 -19.851 1.00 94.94 513 GLU A C 1
ATOM 4150 O O . GLU A 1 513 ? 5.377 -13.514 -20.691 1.00 94.94 513 GLU A O 1
ATOM 4155 N N . MET A 1 514 ? 5.847 -12.112 -19.001 1.00 95.56 514 MET A N 1
ATOM 4156 C CA . MET A 1 514 ? 4.514 -11.511 -18.906 1.00 95.56 514 MET A CA 1
ATOM 4157 C C . MET A 1 514 ? 4.055 -10.916 -20.247 1.00 95.56 514 MET A C 1
ATOM 4159 O O . MET A 1 514 ? 2.949 -11.187 -20.718 1.00 95.56 514 MET A O 1
ATOM 4163 N N . ALA A 1 515 ? 4.926 -10.159 -20.924 1.00 93.94 515 ALA A N 1
ATOM 4164 C CA . ALA A 1 515 ? 4.620 -9.600 -22.243 1.00 93.94 515 ALA A CA 1
ATOM 4165 C C . ALA A 1 515 ? 4.333 -10.687 -23.300 1.00 93.94 515 ALA A C 1
ATOM 4167 O O . ALA A 1 515 ? 3.520 -10.486 -24.205 1.00 93.94 515 ALA A O 1
ATOM 4168 N N . LEU A 1 516 ? 4.986 -11.847 -23.187 1.00 93.94 516 LEU A N 1
ATOM 4169 C CA . LEU A 1 516 ? 4.816 -12.995 -24.079 1.00 93.94 516 LEU A CA 1
ATOM 4170 C C . LEU A 1 516 ? 3.624 -13.886 -23.691 1.00 93.94 516 LEU A C 1
ATOM 4172 O O . LEU A 1 516 ? 3.006 -14.492 -24.565 1.00 93.94 516 LEU A O 1
ATOM 4176 N N . GLU A 1 517 ? 3.247 -13.957 -22.417 1.00 92.88 517 GLU A N 1
ATOM 4177 C CA . GLU A 1 517 ? 2.013 -14.616 -21.977 1.00 92.88 517 GLU A CA 1
ATOM 4178 C C . GLU A 1 517 ? 0.780 -13.899 -22.531 1.00 92.88 517 GLU A C 1
ATOM 4180 O O . GLU A 1 517 ? -0.134 -14.547 -23.045 1.00 92.88 517 GLU A O 1
ATOM 4185 N N . GLU A 1 518 ? 0.807 -12.566 -22.581 1.00 93.06 518 GLU A N 1
ATOM 4186 C CA . GLU A 1 518 ? -0.226 -11.768 -23.246 1.00 93.06 518 GLU A CA 1
ATOM 4187 C C . GLU A 1 518 ? -0.361 -12.084 -24.744 1.00 93.06 518 GLU A C 1
ATOM 4189 O O . GLU A 1 518 ? -1.464 -12.018 -25.298 1.00 93.06 518 GLU A O 1
ATOM 4194 N N . VAL A 1 519 ? 0.728 -12.488 -25.412 1.00 93.06 519 VAL A N 1
ATOM 4195 C CA . VAL A 1 519 ? 0.669 -12.996 -26.794 1.00 93.06 519 VAL A CA 1
ATOM 4196 C C . VAL A 1 519 ? -0.126 -14.301 -26.848 1.00 93.06 519 VAL A C 1
ATOM 4198 O O . VAL A 1 519 ? -1.010 -14.441 -27.697 1.00 93.06 519 VAL A O 1
ATOM 4201 N N . LYS A 1 520 ? 0.129 -15.246 -25.931 1.00 89.31 520 LYS A N 1
ATOM 4202 C CA . LYS A 1 520 ? -0.627 -16.513 -25.863 1.00 89.31 520 LYS A CA 1
ATOM 4203 C C . LYS A 1 520 ? -2.105 -16.274 -25.588 1.00 89.31 520 LYS A C 1
ATOM 4205 O O . LYS A 1 520 ? -2.956 -16.897 -26.227 1.00 89.31 520 LYS A O 1
ATOM 4210 N N . LEU A 1 521 ? -2.417 -15.366 -24.666 1.00 90.38 521 LEU A N 1
ATOM 4211 C CA . LEU A 1 521 ? -3.793 -14.993 -24.341 1.00 90.38 521 LEU A CA 1
ATOM 4212 C C . LEU A 1 521 ? -4.491 -14.361 -25.548 1.00 90.38 521 LEU A C 1
ATOM 4214 O O . LEU A 1 521 ? -5.598 -14.758 -25.906 1.00 90.38 521 LEU A O 1
ATOM 4218 N N . TYR A 1 522 ? -3.817 -13.457 -26.260 1.00 90.25 522 TYR A N 1
ATOM 4219 C CA . TYR A 1 522 ? -4.364 -12.859 -27.478 1.00 90.25 522 TYR A CA 1
ATOM 4220 C C . TYR A 1 522 ? -4.658 -13.893 -28.576 1.00 90.25 522 TYR A C 1
ATOM 4222 O O . TYR A 1 522 ? -5.701 -13.832 -29.224 1.00 90.25 522 TYR A O 1
ATOM 4230 N N . LEU A 1 523 ? -3.766 -14.871 -28.751 1.00 85.50 523 LEU A N 1
ATOM 4231 C CA . LEU A 1 523 ? -3.907 -15.954 -29.730 1.00 85.50 523 LEU A CA 1
ATOM 4232 C C . LEU A 1 523 ? -4.916 -17.042 -29.327 1.00 85.50 523 LEU A C 1
ATOM 4234 O O . LEU A 1 523 ? -5.218 -17.912 -30.147 1.00 85.50 523 LEU A O 1
ATOM 4238 N N . SER A 1 524 ? -5.366 -17.073 -28.070 1.00 81.25 524 SER A N 1
ATOM 4239 C CA . SER A 1 524 ? -6.341 -18.052 -27.558 1.00 81.25 524 SER A CA 1
ATOM 4240 C C . SER A 1 524 ? -7.738 -17.466 -27.352 1.00 81.25 524 SER A C 1
ATOM 4242 O O . SER A 1 524 ? -8.710 -18.218 -27.353 1.00 81.25 524 SER A O 1
ATOM 4244 N N . GLY A 1 525 ? -7.861 -16.145 -27.206 1.00 68.00 525 GLY A N 1
ATOM 4245 C CA . GLY A 1 525 ? -9.150 -15.473 -27.068 1.00 68.00 525 GLY A CA 1
ATOM 4246 C C . GLY A 1 525 ? -9.976 -15.460 -28.360 1.00 68.00 525 GLY A C 1
ATOM 4247 O O . GLY A 1 525 ? -9.436 -15.389 -29.464 1.00 68.00 525 GLY A O 1
ATOM 4248 N N . SER A 1 526 ? -11.306 -15.416 -28.218 1.00 53.31 526 SER A N 1
ATOM 4249 C CA . SER A 1 526 ? -12.298 -15.376 -29.312 1.00 53.31 526 SER A CA 1
ATOM 4250 C C . SER A 1 526 ? -12.158 -14.189 -30.286 1.00 53.31 526 SER A C 1
ATOM 4252 O O . SER A 1 526 ? -12.878 -14.120 -31.278 1.00 53.31 526 SER A O 1
ATOM 4254 N N . CYS A 1 527 ? -11.246 -13.249 -30.020 1.00 49.12 527 CYS A N 1
ATOM 4255 C CA . CYS A 1 527 ? -10.977 -12.072 -30.849 1.00 49.12 527 CYS A CA 1
ATOM 4256 C C . CYS A 1 527 ? -10.064 -12.350 -32.061 1.00 49.12 527 CYS A C 1
ATOM 4258 O O . CYS A 1 527 ? -9.939 -11.481 -32.922 1.00 49.12 527 CYS A O 1
ATOM 4260 N N . THR A 1 528 ? -9.420 -13.522 -32.150 1.00 59.56 528 THR A N 1
ATOM 4261 C CA . THR A 1 528 ? -8.576 -13.917 -33.295 1.00 59.56 528 THR A CA 1
ATOM 4262 C C . THR A 1 528 ? -9.286 -14.956 -34.166 1.00 59.56 528 THR A C 1
ATOM 4264 O O . THR A 1 528 ? -8.989 -16.146 -34.133 1.00 59.56 528 THR A O 1
ATOM 4267 N N . THR A 1 529 ? -10.259 -14.516 -34.971 1.00 69.12 529 THR A N 1
ATOM 4268 C CA . THR A 1 529 ? -10.815 -15.371 -36.036 1.00 69.12 529 THR A CA 1
ATOM 4269 C C . THR A 1 529 ? -9.870 -15.319 -37.234 1.00 69.12 529 THR A C 1
ATOM 4271 O O . THR A 1 529 ? -9.969 -14.419 -38.064 1.00 69.12 529 THR A O 1
ATOM 4274 N N . LEU A 1 530 ? -8.903 -16.237 -37.275 1.00 78.00 530 LEU A N 1
ATOM 4275 C CA . LEU A 1 530 ? -8.005 -16.385 -38.423 1.00 78.00 530 LEU A CA 1
ATOM 4276 C C . LEU A 1 530 ? -8.831 -16.784 -39.651 1.00 78.00 530 LEU A C 1
ATOM 4278 O O . LEU A 1 530 ? -9.655 -17.697 -39.579 1.00 78.00 530 LEU A O 1
ATOM 4282 N N . GLU A 1 531 ? -8.618 -16.102 -40.775 1.00 75.25 531 GLU A N 1
ATOM 4283 C CA . GLU A 1 531 ? -9.368 -16.361 -42.012 1.00 75.25 531 GLU A CA 1
ATOM 4284 C C . GLU A 1 531 ? -8.858 -17.629 -42.722 1.00 75.25 531 GLU A C 1
ATOM 4286 O O . GLU A 1 531 ? -9.525 -18.147 -43.614 1.00 75.25 531 GLU A O 1
ATOM 4291 N N . ASN A 1 532 ? -7.702 -18.165 -42.295 1.00 73.19 532 ASN A N 1
ATOM 4292 C CA . ASN A 1 532 ? -7.097 -19.421 -42.766 1.00 73.19 532 ASN A CA 1
ATOM 4293 C C . ASN A 1 532 ? -6.859 -19.497 -44.290 1.00 73.19 532 ASN A C 1
ATOM 4295 O O . ASN A 1 532 ? -6.615 -20.570 -44.837 1.00 73.19 532 ASN A O 1
ATOM 4299 N N . ASP A 1 533 ? -6.839 -18.357 -44.975 1.00 88.19 533 ASP A N 1
ATOM 4300 C CA . ASP A 1 533 ? -6.486 -18.205 -46.396 1.00 88.19 533 ASP A CA 1
ATOM 4301 C C . ASP A 1 533 ? -4.957 -18.136 -46.636 1.00 88.19 533 ASP A C 1
ATOM 4303 O O . ASP A 1 533 ? -4.491 -17.913 -47.755 1.00 88.19 533 ASP A O 1
ATOM 4307 N N . GLY A 1 534 ? -4.156 -18.294 -45.575 1.00 88.56 534 GLY A N 1
ATOM 4308 C CA . GLY A 1 534 ? -2.696 -18.202 -45.608 1.00 88.56 534 GLY A CA 1
ATOM 4309 C C . GLY A 1 534 ? -2.133 -16.775 -45.631 1.00 88.56 534 GLY A C 1
ATOM 4310 O O . GLY A 1 534 ? -0.922 -16.619 -45.812 1.00 88.56 534 GLY A O 1
ATOM 4311 N N . LYS A 1 535 ? -2.971 -15.749 -45.439 1.00 94.00 535 LYS A N 1
ATOM 4312 C CA . LYS A 1 535 ? -2.579 -14.330 -45.397 1.00 94.00 535 LYS A CA 1
ATOM 4313 C C . LYS A 1 535 ? -2.478 -13.746 -43.988 1.00 94.00 535 LYS A C 1
ATOM 4315 O O . LYS A 1 535 ? -2.074 -12.595 -43.839 1.00 94.00 535 LYS A O 1
ATOM 4320 N N . ASP A 1 536 ? -2.761 -14.523 -42.948 1.00 94.62 536 ASP A N 1
ATOM 4321 C CA . ASP A 1 536 ? -2.572 -14.093 -41.562 1.00 94.62 536 ASP A CA 1
ATOM 4322 C C . ASP A 1 536 ? -1.084 -14.078 -41.194 1.00 94.62 536 ASP A C 1
ATOM 4324 O O . ASP A 1 536 ? -0.389 -15.091 -41.301 1.00 94.62 536 ASP A O 1
ATOM 4328 N N . ALA A 1 537 ? -0.588 -12.918 -40.769 1.00 96.12 537 ALA A N 1
ATOM 4329 C CA . ALA A 1 537 ? 0.825 -12.662 -40.539 1.00 96.12 537 ALA A CA 1
ATOM 4330 C C . ALA A 1 537 ? 1.127 -12.217 -39.105 1.00 96.12 537 ALA A C 1
ATOM 4332 O O . ALA A 1 537 ? 0.354 -11.496 -38.469 1.00 96.12 537 ALA A O 1
ATOM 4333 N N . TRP A 1 538 ? 2.310 -12.604 -38.633 1.00 97.50 538 TRP A N 1
ATOM 4334 C CA . TRP A 1 538 ? 2.887 -12.160 -37.369 1.00 97.50 538 TRP A CA 1
ATOM 4335 C C . TRP A 1 538 ? 4.309 -11.660 -37.586 1.00 97.50 538 TRP A C 1
ATOM 4337 O O . TRP A 1 538 ? 5.079 -12.280 -38.321 1.00 97.50 538 TRP A O 1
ATOM 4347 N N . ILE A 1 539 ? 4.671 -10.551 -36.951 1.00 98.50 539 ILE A N 1
ATOM 4348 C CA . ILE A 1 539 ? 5.974 -9.913 -37.132 1.00 98.50 539 ILE A CA 1
ATOM 4349 C C . ILE A 1 539 ? 6.790 -10.010 -35.845 1.00 98.50 539 ILE A C 1
ATOM 4351 O O . ILE A 1 539 ? 6.292 -9.718 -34.759 1.00 98.50 539 ILE A O 1
ATOM 4355 N N . PHE A 1 540 ? 8.064 -10.365 -35.989 1.00 98.56 540 PHE A N 1
ATOM 4356 C CA . PHE A 1 540 ? 9.060 -10.279 -34.927 1.00 98.56 540 PHE A CA 1
ATOM 4357 C C . PHE A 1 540 ? 10.205 -9.352 -35.334 1.00 98.56 540 PHE A C 1
ATOM 4359 O O . PHE A 1 540 ? 10.714 -9.423 -36.459 1.00 98.56 540 PHE A O 1
ATOM 4366 N N . ASP A 1 541 ? 10.640 -8.516 -34.394 1.00 98.12 541 ASP A N 1
ATOM 4367 C CA . ASP A 1 541 ? 12.006 -7.996 -34.410 1.00 98.12 541 ASP A CA 1
ATOM 4368 C C . ASP A 1 541 ? 13.014 -9.122 -34.122 1.00 98.12 541 ASP A C 1
ATOM 4370 O O . ASP A 1 541 ? 12.630 -10.209 -33.700 1.00 98.12 541 ASP A O 1
ATOM 4374 N N . VAL A 1 542 ? 14.305 -8.900 -34.367 1.00 98.06 542 VAL A N 1
ATOM 4375 C CA . VAL A 1 542 ? 15.335 -9.944 -34.223 1.00 98.06 542 VAL A CA 1
ATOM 4376 C C . VAL A 1 542 ? 16.180 -9.747 -32.970 1.00 98.06 542 VAL A C 1
ATOM 4378 O O . VAL A 1 542 ? 16.196 -10.627 -32.106 1.00 98.06 542 VAL A O 1
ATOM 4381 N N . ASP A 1 543 ? 16.894 -8.629 -32.880 1.00 97.19 543 ASP A N 1
ATOM 4382 C CA . ASP A 1 543 ? 17.799 -8.335 -31.768 1.00 97.19 543 ASP A CA 1
ATOM 4383 C C . ASP A 1 543 ? 17.002 -8.021 -30.499 1.00 97.19 543 ASP A C 1
ATOM 4385 O O . ASP A 1 543 ? 15.985 -7.353 -30.569 1.00 97.19 543 ASP A O 1
ATOM 4389 N N . ASP A 1 544 ? 17.401 -8.612 -29.370 1.00 96.44 544 ASP A N 1
ATOM 4390 C CA . ASP A 1 544 ? 16.743 -8.554 -28.050 1.00 96.44 544 ASP A CA 1
ATOM 4391 C C . ASP A 1 544 ? 15.246 -8.909 -28.028 1.00 96.44 544 ASP A C 1
ATOM 4393 O O . ASP A 1 544 ? 14.571 -8.767 -27.012 1.00 96.44 544 ASP A O 1
ATOM 4397 N N . THR A 1 545 ? 14.762 -9.489 -29.127 1.00 97.69 545 THR A N 1
ATOM 4398 C CA . THR A 1 545 ? 13.420 -10.044 -29.273 1.00 97.69 545 THR A CA 1
ATOM 4399 C C . THR A 1 545 ? 13.482 -11.553 -29.494 1.00 97.69 545 THR A C 1
ATOM 4401 O O . THR A 1 545 ? 12.952 -12.320 -28.688 1.00 97.69 545 THR A O 1
ATOM 4404 N N . LEU A 1 546 ? 14.180 -12.011 -30.540 1.00 98.00 546 LEU A N 1
ATOM 4405 C CA . LEU A 1 546 ? 14.411 -13.439 -30.799 1.00 98.00 546 LEU A CA 1
ATOM 4406 C C . LEU A 1 546 ? 15.750 -13.911 -30.233 1.00 98.00 546 LEU A C 1
ATOM 4408 O O . LEU A 1 546 ? 15.833 -14.999 -29.651 1.00 98.00 546 LEU A O 1
ATOM 4412 N N . ILE A 1 547 ? 16.796 -13.101 -30.405 1.00 98.06 547 ILE A N 1
ATOM 4413 C CA . ILE A 1 547 ? 18.170 -13.404 -29.989 1.00 98.06 547 ILE A CA 1
ATOM 4414 C C . ILE A 1 547 ? 18.762 -12.252 -29.183 1.00 98.06 547 ILE A C 1
ATOM 4416 O O . ILE A 1 547 ? 18.589 -11.093 -29.533 1.00 98.06 547 ILE A O 1
ATOM 4420 N N . SER A 1 548 ? 19.483 -12.562 -28.108 1.00 96.88 548 SER A N 1
ATOM 4421 C CA . SER A 1 548 ? 19.946 -11.553 -27.154 1.00 96.88 548 SER A CA 1
ATOM 4422 C C . SER A 1 548 ? 21.300 -10.962 -27.536 1.00 96.88 548 SER A C 1
ATOM 4424 O O . SER A 1 548 ? 22.264 -11.685 -27.813 1.00 96.88 548 SER A O 1
ATOM 4426 N N . THR A 1 549 ? 21.399 -9.638 -27.459 1.00 96.00 549 THR A N 1
ATOM 4427 C CA . THR A 1 549 ? 22.650 -8.888 -27.592 1.00 96.00 549 THR A CA 1
ATOM 4428 C C . THR A 1 549 ? 23.340 -8.649 -26.242 1.00 96.00 549 THR A C 1
ATOM 4430 O O . THR A 1 549 ? 24.474 -8.167 -26.209 1.00 96.00 549 THR A O 1
ATOM 4433 N N . ILE A 1 550 ? 22.748 -9.086 -25.119 1.00 94.94 550 ILE A N 1
ATOM 4434 C CA . ILE A 1 550 ? 23.333 -8.980 -23.767 1.00 94.94 550 ILE A CA 1
ATOM 4435 C C . ILE A 1 550 ? 24.797 -9.468 -23.705 1.00 94.94 550 ILE A C 1
ATOM 4437 O O . ILE A 1 550 ? 25.619 -8.779 -23.100 1.00 94.94 550 ILE A O 1
ATOM 4441 N N . PRO A 1 551 ? 25.223 -10.583 -24.345 1.00 95.50 551 PRO A N 1
ATOM 4442 C CA . PRO A 1 551 ? 26.629 -11.008 -24.287 1.00 95.50 551 PRO A CA 1
ATOM 4443 C C . PRO A 1 551 ? 27.623 -10.076 -25.005 1.00 95.50 551 PRO A C 1
ATOM 4445 O O . PRO A 1 551 ? 28.838 -10.178 -24.782 1.00 95.50 551 PRO A O 1
ATOM 4448 N N . TYR A 1 552 ? 27.144 -9.211 -25.903 1.00 95.06 552 TYR A N 1
ATOM 4449 C CA . TYR A 1 552 ? 27.930 -8.112 -26.460 1.00 95.06 552 TYR A CA 1
ATOM 4450 C C . TYR A 1 552 ? 28.017 -6.970 -25.448 1.00 95.06 552 TYR A C 1
ATOM 4452 O O . TYR A 1 552 ? 29.123 -6.597 -25.051 1.00 95.06 552 TYR A O 1
ATOM 4460 N N . TYR A 1 553 ? 26.868 -6.486 -24.974 1.00 94.12 553 TYR A N 1
ATOM 4461 C CA . TYR A 1 553 ? 26.775 -5.337 -24.072 1.00 94.12 553 TYR A CA 1
ATOM 4462 C C . TYR A 1 553 ? 27.378 -5.580 -22.686 1.00 94.12 553 TYR A C 1
ATOM 4464 O O . TYR A 1 553 ? 27.895 -4.649 -22.077 1.00 94.12 553 TYR A O 1
ATOM 4472 N N . LYS A 1 554 ? 27.474 -6.840 -22.245 1.00 91.69 554 LYS A N 1
ATOM 4473 C CA . LYS A 1 554 ? 28.233 -7.235 -21.049 1.00 91.69 554 LYS A CA 1
ATOM 4474 C C . LYS A 1 554 ? 29.715 -6.843 -21.104 1.00 91.69 554 LYS A C 1
ATOM 4476 O O . LYS A 1 554 ? 30.351 -6.725 -20.066 1.00 91.69 554 LYS A O 1
ATOM 4481 N N . ARG A 1 555 ? 30.276 -6.664 -22.305 1.00 89.19 555 ARG A N 1
ATOM 4482 C CA . ARG A 1 555 ? 31.664 -6.218 -22.526 1.00 89.19 555 ARG A CA 1
ATOM 4483 C C . ARG A 1 555 ? 31.783 -4.754 -22.960 1.00 89.19 555 ARG A C 1
ATOM 4485 O O . ARG A 1 555 ? 32.900 -4.315 -23.184 1.00 89.19 555 ARG A O 1
ATOM 4492 N N . HIS A 1 556 ? 30.660 -4.051 -23.097 1.00 89.56 556 HIS A N 1
ATOM 4493 C CA . HIS A 1 556 ? 30.574 -2.675 -23.603 1.00 89.56 556 HIS A CA 1
ATOM 4494 C C . HIS A 1 556 ? 29.614 -1.852 -22.724 1.00 89.56 556 HIS A C 1
ATOM 4496 O O . HIS A 1 556 ? 28.699 -1.185 -23.208 1.00 89.56 556 HIS A O 1
ATOM 4502 N N . GLY A 1 557 ? 29.745 -2.022 -21.404 1.00 87.31 557 GLY A N 1
ATOM 4503 C CA . GLY A 1 557 ? 29.108 -1.170 -20.399 1.00 87.31 557 GLY A CA 1
ATOM 4504 C C . GLY A 1 557 ? 27.576 -1.146 -20.366 1.00 87.31 557 GLY A C 1
ATOM 4505 O O . GLY A 1 557 ? 27.037 -0.134 -19.946 1.00 87.31 557 GLY A O 1
ATOM 4506 N N . PHE A 1 558 ? 26.860 -2.185 -20.824 1.00 92.38 558 PHE A N 1
ATOM 4507 C CA . PHE A 1 558 ? 25.383 -2.265 -20.754 1.00 92.38 558 PHE A CA 1
ATOM 4508 C C . PHE A 1 558 ? 24.636 -1.002 -21.235 1.00 92.38 558 PHE A C 1
ATOM 4510 O O . PHE A 1 558 ? 23.563 -0.678 -20.734 1.00 92.38 558 PHE A O 1
ATOM 4517 N N . GLY A 1 559 ? 25.183 -0.315 -22.245 1.00 88.75 559 GLY A N 1
ATOM 4518 C CA . GLY A 1 559 ? 24.582 0.891 -22.826 1.00 88.75 559 GLY A CA 1
ATOM 4519 C C . GLY A 1 559 ? 25.171 2.212 -22.324 1.00 88.75 559 GLY A C 1
ATOM 4520 O O . GLY A 1 559 ? 24.814 3.256 -22.856 1.00 88.75 559 GLY A O 1
ATOM 4521 N N . GLY A 1 560 ? 26.096 2.189 -21.359 1.00 88.94 560 GLY A N 1
ATOM 4522 C CA . GLY A 1 560 ? 26.839 3.380 -20.918 1.00 88.94 560 GLY A CA 1
ATOM 4523 C C . GLY A 1 560 ? 27.864 3.895 -21.935 1.00 88.94 560 GLY A C 1
ATOM 4524 O O . GLY A 1 560 ? 28.305 5.037 -21.861 1.00 88.94 560 GLY A O 1
ATOM 4525 N N . GLU A 1 561 ? 28.237 3.071 -22.915 1.00 89.94 561 GLU A N 1
ATOM 4526 C CA . GLU A 1 561 ? 29.131 3.453 -24.008 1.00 89.94 561 GLU A CA 1
ATOM 4527 C C . GLU A 1 561 ? 28.336 3.742 -25.284 1.00 89.94 561 GLU A C 1
ATOM 4529 O O . GLU A 1 561 ? 27.406 3.008 -25.638 1.00 89.94 561 GLU A O 1
ATOM 4534 N N . LYS A 1 562 ? 28.742 4.778 -26.031 1.00 88.06 562 LYS A N 1
ATOM 4535 C CA . LYS A 1 562 ? 28.121 5.102 -27.320 1.00 88.06 562 LYS A CA 1
ATOM 4536 C C . LYS A 1 562 ? 28.242 3.913 -28.270 1.00 88.06 562 LYS A C 1
ATOM 4538 O O . LYS A 1 562 ? 29.329 3.375 -28.489 1.00 88.06 562 LYS A O 1
ATOM 4543 N N . ARG A 1 563 ? 27.114 3.519 -28.866 1.00 85.69 563 ARG A N 1
ATOM 4544 C CA . ARG A 1 563 ? 27.027 2.328 -29.718 1.00 85.69 563 ARG A CA 1
ATOM 4545 C C . ARG A 1 563 ? 28.015 2.395 -30.887 1.00 85.69 563 ARG A C 1
ATOM 4547 O O . ARG A 1 563 ? 27.877 3.224 -31.784 1.00 85.69 563 ARG A O 1
ATOM 4554 N N . ASN A 1 564 ? 28.956 1.454 -30.924 1.00 89.31 564 ASN A N 1
ATOM 4555 C CA . ASN A 1 564 ? 29.873 1.271 -32.045 1.00 89.31 564 ASN A CA 1
ATOM 4556 C C . ASN A 1 564 ? 29.314 0.223 -33.020 1.00 89.31 564 ASN A C 1
ATOM 4558 O O . ASN A 1 564 ? 29.459 -0.983 -32.803 1.00 89.31 564 ASN A O 1
ATOM 4562 N N . THR A 1 565 ? 28.688 0.693 -34.102 1.00 88.50 565 THR A N 1
ATOM 4563 C CA . THR A 1 565 ? 28.054 -0.162 -35.118 1.00 88.50 565 THR A CA 1
ATOM 4564 C C . THR A 1 565 ? 29.026 -1.205 -35.674 1.00 88.50 565 THR A C 1
ATOM 4566 O O . THR A 1 565 ? 28.728 -2.393 -35.628 1.00 88.50 565 THR A O 1
ATOM 4569 N N . THR A 1 566 ? 30.231 -0.810 -36.093 1.00 92.75 566 THR A N 1
ATOM 4570 C CA . THR A 1 566 ? 31.227 -1.727 -36.678 1.00 92.75 566 THR A CA 1
ATOM 4571 C C . THR A 1 566 ? 31.641 -2.841 -35.711 1.00 92.75 566 THR A C 1
ATOM 4573 O O . THR A 1 566 ? 31.786 -4.003 -36.106 1.00 92.75 566 THR A O 1
ATOM 4576 N N . SER A 1 567 ? 31.815 -2.509 -34.427 1.00 94.88 567 SER A N 1
ATOM 4577 C CA . SER A 1 567 ? 32.126 -3.487 -33.375 1.00 94.88 567 SER A CA 1
ATOM 4578 C C . SER A 1 567 ? 30.973 -4.475 -33.169 1.00 94.88 567 SER A C 1
ATOM 4580 O O . SER A 1 567 ? 31.195 -5.691 -33.140 1.00 94.88 567 SER A O 1
ATOM 4582 N N . LEU A 1 568 ? 29.737 -3.971 -33.092 1.00 94.06 568 LEU A N 1
ATOM 4583 C CA . LEU A 1 568 ? 28.538 -4.790 -32.929 1.00 94.06 568 LEU A CA 1
ATOM 4584 C C . LEU A 1 568 ? 28.338 -5.741 -34.116 1.00 94.06 568 LEU A C 1
ATOM 4586 O O . LEU A 1 568 ? 28.151 -6.941 -33.917 1.00 94.06 568 LEU A O 1
ATOM 4590 N N . GLU A 1 569 ? 28.471 -5.254 -35.348 1.00 95.25 569 GLU A N 1
ATOM 4591 C CA . GLU A 1 569 ? 28.369 -6.090 -36.548 1.00 95.25 569 GLU A CA 1
ATOM 4592 C C . GLU A 1 569 ? 29.465 -7.163 -36.593 1.00 95.25 569 GLU A C 1
ATOM 4594 O O . GLU A 1 569 ? 29.208 -8.322 -36.924 1.00 95.25 569 GLU A O 1
ATOM 4599 N N . THR A 1 570 ? 30.692 -6.817 -36.191 1.00 96.44 570 THR A N 1
ATOM 4600 C CA . THR A 1 570 ? 31.797 -7.782 -36.072 1.00 96.44 570 THR A CA 1
ATOM 4601 C C . THR A 1 570 ? 31.487 -8.868 -35.042 1.00 96.44 570 THR A C 1
ATOM 4603 O O . THR A 1 570 ? 31.847 -10.034 -35.231 1.00 96.44 570 THR A O 1
ATOM 4606 N N . TRP A 1 571 ? 30.793 -8.525 -33.955 1.00 96.88 571 TRP A N 1
ATOM 4607 C CA . TRP A 1 571 ? 30.310 -9.506 -32.989 1.00 96.88 571 TRP A CA 1
ATOM 4608 C C . TRP A 1 571 ? 29.173 -10.368 -33.557 1.00 96.88 571 TRP A C 1
ATOM 4610 O O . TRP A 1 571 ? 29.223 -11.590 -33.408 1.00 96.88 571 TRP A O 1
ATOM 4620 N N . MET A 1 572 ? 28.212 -9.782 -34.278 1.00 97.12 572 MET A N 1
ATOM 4621 C CA . MET A 1 572 ? 27.110 -10.510 -34.927 1.00 97.12 572 MET A CA 1
ATOM 4622 C C . MET A 1 572 ? 27.619 -11.547 -35.939 1.00 97.12 572 MET A C 1
ATOM 4624 O O . MET A 1 572 ? 27.116 -12.672 -35.974 1.00 97.12 572 MET A O 1
ATOM 4628 N N . LYS A 1 573 ? 28.690 -11.235 -36.685 1.00 96.81 573 LYS A N 1
ATOM 4629 C CA . LYS A 1 573 ? 29.367 -12.175 -37.606 1.00 96.81 573 LYS A CA 1
ATOM 4630 C C . LYS A 1 573 ? 29.887 -13.444 -36.918 1.00 96.81 573 LYS A C 1
ATOM 4632 O O . LYS A 1 573 ? 30.083 -14.465 -37.577 1.00 96.81 573 LYS A O 1
ATOM 4637 N N . LYS A 1 574 ? 30.072 -13.431 -35.589 1.00 96.56 574 LYS A N 1
ATOM 4638 C CA . LYS A 1 574 ? 30.483 -14.615 -34.812 1.00 96.56 574 LYS A CA 1
ATOM 4639 C C . LYS A 1 574 ? 29.353 -15.629 -34.616 1.00 96.56 574 LYS A C 1
ATOM 4641 O O . LYS A 1 574 ? 29.670 -16.775 -34.307 1.00 96.56 574 LYS A O 1
ATOM 4646 N N . ARG A 1 575 ? 28.081 -15.246 -34.814 1.00 96.06 575 ARG A N 1
ATOM 4647 C CA . ARG A 1 575 ? 26.896 -16.130 -34.741 1.00 96.06 575 ARG A CA 1
ATOM 4648 C C . ARG A 1 575 ? 26.713 -16.821 -33.380 1.00 96.06 575 ARG A C 1
ATOM 4650 O O . ARG A 1 575 ? 26.416 -18.010 -33.311 1.00 96.06 575 ARG A O 1
ATOM 4657 N N . LYS A 1 576 ? 26.971 -16.088 -32.291 1.00 95.69 576 LYS A N 1
ATOM 4658 C CA . LYS A 1 576 ? 26.913 -16.595 -30.904 1.00 95.69 576 LYS A CA 1
ATOM 4659 C C . LYS A 1 576 ? 25.848 -15.905 -30.044 1.00 95.69 576 LYS A C 1
ATOM 4661 O O . LYS A 1 576 ? 25.933 -15.977 -28.820 1.00 95.69 576 LYS A O 1
ATOM 4666 N N . ALA A 1 577 ? 24.889 -15.205 -30.651 1.00 97.19 577 ALA A N 1
ATOM 4667 C CA . ALA A 1 577 ? 23.786 -14.606 -29.905 1.00 97.19 577 ALA A CA 1
ATOM 4668 C C . ALA A 1 577 ? 22.842 -15.723 -29.417 1.00 97.19 577 ALA A C 1
ATOM 4670 O O . ALA A 1 577 ? 22.403 -16.525 -30.243 1.00 97.19 577 ALA A O 1
ATOM 4671 N N . PRO A 1 578 ? 22.551 -15.839 -28.110 1.00 97.62 578 PRO A N 1
ATOM 4672 C CA . PRO A 1 578 ? 21.660 -16.874 -27.593 1.00 97.62 578 PRO A CA 1
ATOM 4673 C C . PRO A 1 578 ? 20.191 -16.539 -27.883 1.00 97.62 578 PRO A C 1
ATOM 4675 O O . PRO A 1 578 ? 19.828 -15.366 -27.949 1.00 97.62 578 PRO A O 1
ATOM 4678 N N . ALA A 1 579 ? 19.335 -17.555 -28.012 1.00 97.19 579 ALA A N 1
ATOM 4679 C CA . ALA A 1 579 ? 17.888 -17.352 -28.116 1.00 97.19 579 ALA A CA 1
ATOM 4680 C C . ALA A 1 579 ? 17.282 -16.833 -26.805 1.00 97.19 579 ALA A C 1
ATOM 4682 O O . ALA A 1 579 ? 17.638 -17.295 -25.717 1.00 97.19 579 ALA A O 1
ATOM 4683 N N . LEU A 1 580 ? 16.285 -15.953 -26.919 1.00 95.31 580 LEU A N 1
ATOM 4684 C CA . LEU A 1 580 ? 15.338 -15.690 -25.838 1.00 95.31 580 LEU A CA 1
ATOM 4685 C C . LEU A 1 580 ? 14.345 -16.857 -25.785 1.00 95.31 580 LEU A C 1
ATOM 4687 O O . LEU A 1 580 ? 13.449 -16.974 -26.618 1.00 95.31 580 LEU A O 1
ATOM 4691 N N . LYS A 1 581 ? 14.529 -17.753 -24.808 1.00 92.56 581 LYS A N 1
ATOM 4692 C CA . LYS A 1 581 ? 13.818 -19.042 -24.737 1.00 92.56 581 LYS A CA 1
ATOM 4693 C C . LYS A 1 581 ? 12.289 -18.906 -24.741 1.00 92.56 581 LYS A C 1
ATOM 4695 O O . LYS A 1 581 ? 11.614 -19.715 -25.368 1.00 92.56 581 LYS A O 1
ATOM 4700 N N . HIS A 1 582 ? 11.742 -17.890 -24.074 1.00 91.81 582 HIS A N 1
ATOM 4701 C CA . HIS A 1 582 ? 10.294 -17.664 -24.054 1.00 91.81 582 HIS A CA 1
ATOM 4702 C C . HIS A 1 582 ? 9.765 -17.223 -25.416 1.00 91.81 582 HIS A C 1
ATOM 4704 O O . HIS A 1 582 ? 8.758 -17.764 -25.871 1.00 91.81 582 HIS A O 1
ATOM 4710 N N . THR A 1 583 ? 10.476 -16.335 -26.115 1.00 96.44 583 THR A N 1
ATOM 4711 C CA . THR A 1 583 ? 10.095 -15.928 -27.471 1.00 96.44 583 THR A CA 1
ATOM 4712 C C . THR A 1 583 ? 10.182 -17.095 -28.451 1.00 96.44 583 THR A C 1
ATOM 4714 O O . THR A 1 583 ? 9.323 -17.218 -29.317 1.00 96.44 583 THR A O 1
ATOM 4717 N N . LEU A 1 584 ? 11.155 -18.000 -28.284 1.00 96.94 584 LEU A N 1
ATOM 4718 C CA . LEU A 1 584 ? 11.269 -19.216 -29.097 1.00 96.94 584 LEU A CA 1
ATOM 4719 C C . LEU A 1 584 ? 10.028 -20.112 -28.981 1.00 96.94 584 LEU A C 1
ATOM 4721 O O . LEU A 1 584 ? 9.508 -20.573 -29.996 1.00 96.94 584 LEU A O 1
ATOM 4725 N N . ASN A 1 585 ? 9.512 -20.305 -27.765 1.00 94.62 585 ASN A N 1
ATOM 4726 C CA . ASN A 1 585 ? 8.284 -21.072 -27.553 1.00 94.62 585 ASN A CA 1
ATOM 4727 C C . ASN A 1 585 ? 7.086 -20.408 -28.253 1.00 94.62 585 ASN A C 1
ATOM 4729 O O . ASN A 1 585 ? 6.373 -21.064 -29.002 1.00 94.62 585 ASN A O 1
ATOM 4733 N N . ILE A 1 586 ? 6.915 -19.092 -28.080 1.00 95.19 586 ILE A N 1
ATOM 4734 C CA . ILE A 1 586 ? 5.836 -18.321 -28.724 1.00 95.19 586 ILE A CA 1
ATOM 4735 C C . ILE A 1 586 ? 5.938 -18.351 -30.248 1.00 95.19 586 ILE A C 1
ATOM 4737 O O . ILE A 1 586 ? 4.931 -18.461 -30.942 1.00 95.19 586 ILE A O 1
ATOM 4741 N N . PHE A 1 587 ? 7.155 -18.262 -30.780 1.00 97.50 587 PHE A N 1
ATOM 4742 C CA . PHE A 1 587 ? 7.409 -18.350 -32.210 1.00 97.50 587 PHE A CA 1
ATOM 4743 C C . PHE A 1 587 ? 6.899 -19.684 -32.771 1.00 97.50 587 PHE A C 1
ATOM 4745 O O . PHE A 1 587 ? 6.254 -19.704 -33.820 1.00 97.50 587 PHE A O 1
ATOM 4752 N N . HIS A 1 588 ? 7.157 -20.796 -32.077 1.00 95.75 588 HIS A N 1
ATOM 4753 C CA . HIS A 1 588 ? 6.628 -22.099 -32.471 1.00 95.75 588 HIS A CA 1
ATOM 4754 C C . HIS A 1 588 ? 5.107 -22.179 -32.301 1.00 95.75 588 HIS A C 1
ATOM 4756 O O . HIS A 1 588 ? 4.447 -22.582 -33.252 1.00 95.75 588 HIS A O 1
ATOM 4762 N N . ASP A 1 589 ? 4.543 -21.681 -31.197 1.00 93.19 589 ASP A N 1
ATOM 4763 C CA . ASP A 1 589 ? 3.088 -21.647 -30.978 1.00 93.19 589 ASP A CA 1
ATOM 4764 C C . ASP A 1 589 ? 2.348 -20.882 -32.102 1.00 93.19 589 ASP A C 1
ATOM 4766 O O . ASP A 1 589 ? 1.311 -21.323 -32.600 1.00 93.19 589 ASP A O 1
ATOM 4770 N N . ILE A 1 590 ? 2.887 -19.738 -32.543 1.00 94.19 590 ILE A N 1
ATOM 4771 C CA . ILE A 1 590 ? 2.332 -18.931 -33.647 1.00 94.19 590 ILE A CA 1
ATOM 4772 C C . ILE A 1 590 ? 2.433 -19.670 -34.979 1.00 94.19 590 ILE A C 1
ATOM 4774 O O . ILE A 1 590 ? 1.488 -19.661 -35.771 1.00 94.19 590 ILE A O 1
ATOM 4778 N N . LYS A 1 591 ? 3.579 -20.308 -35.228 1.00 93.19 591 LYS A N 1
ATOM 4779 C CA . LYS A 1 591 ? 3.806 -21.100 -36.437 1.00 93.19 591 LYS A CA 1
ATOM 4780 C C . LYS A 1 591 ? 2.834 -22.278 -36.506 1.00 93.19 591 LYS A C 1
ATOM 4782 O O . LYS A 1 591 ? 2.247 -22.517 -37.557 1.00 93.19 591 LYS A O 1
ATOM 4787 N N . ASP A 1 592 ? 2.638 -22.978 -35.393 1.00 91.62 592 ASP A N 1
ATOM 4788 C CA . ASP A 1 592 ? 1.785 -24.165 -35.303 1.00 91.62 592 ASP A CA 1
ATOM 4789 C C . ASP A 1 592 ? 0.293 -23.805 -35.422 1.00 91.62 592 ASP A C 1
ATOM 4791 O O . ASP A 1 592 ? -0.505 -24.603 -35.909 1.00 91.62 592 ASP A O 1
ATOM 4795 N N . LYS A 1 593 ? -0.078 -22.560 -35.090 1.00 90.00 593 LYS A N 1
ATOM 4796 C CA . LYS A 1 593 ? -1.392 -21.967 -35.399 1.00 90.00 593 LYS A CA 1
ATOM 4797 C C . LYS A 1 593 ? -1.576 -21.574 -36.872 1.00 90.00 593 LYS A C 1
ATOM 4799 O O . LYS A 1 593 ? -2.654 -21.119 -37.241 1.00 90.00 593 LYS A O 1
ATOM 4804 N N . GLY A 1 594 ? -0.558 -21.737 -37.718 1.00 90.44 594 GLY A N 1
ATOM 4805 C CA . GLY A 1 594 ? -0.645 -21.518 -39.165 1.00 90.44 594 GLY A CA 1
ATOM 4806 C C . GLY A 1 594 ? -0.374 -20.086 -39.636 1.00 90.44 594 GLY A C 1
ATOM 4807 O O . GLY A 1 594 ? -0.457 -19.828 -40.840 1.00 90.44 594 GLY A O 1
ATOM 4808 N N . LEU A 1 595 ? -0.007 -19.161 -38.738 1.00 93.56 595 LEU A N 1
ATOM 4809 C CA . LEU A 1 595 ? 0.335 -17.791 -39.128 1.00 93.56 595 LEU A CA 1
ATOM 4810 C C . LEU A 1 595 ? 1.683 -17.739 -39.859 1.00 93.56 595 LEU A C 1
ATOM 4812 O O . LEU A 1 595 ? 2.651 -18.421 -39.512 1.00 93.56 595 LEU A O 1
ATOM 4816 N N . LYS A 1 596 ? 1.775 -16.858 -40.856 1.00 96.56 596 LYS A N 1
ATOM 4817 C CA . LYS A 1 596 ? 3.018 -16.564 -41.570 1.00 96.56 596 LYS A CA 1
ATOM 4818 C C . LYS A 1 596 ? 3.886 -15.628 -40.744 1.00 96.56 596 LYS A C 1
ATOM 4820 O O . LYS A 1 596 ? 3.544 -14.471 -40.520 1.00 96.56 596 LYS A O 1
ATOM 4825 N N . ILE A 1 597 ? 5.040 -16.126 -40.310 1.00 98.19 597 ILE A N 1
ATOM 4826 C CA . ILE A 1 597 ? 5.969 -15.330 -39.507 1.00 98.19 597 ILE A CA 1
ATOM 4827 C C . ILE A 1 597 ? 6.894 -14.515 -40.412 1.00 98.19 597 ILE A C 1
ATOM 4829 O O . ILE A 1 597 ? 7.531 -15.068 -41.308 1.00 98.19 597 ILE A O 1
ATOM 4833 N N . PHE A 1 598 ? 7.005 -13.217 -40.152 1.00 98.56 598 PHE A N 1
ATOM 4834 C CA . PHE A 1 598 ? 7.911 -12.291 -40.823 1.00 98.56 598 PHE A CA 1
ATOM 4835 C C . PHE A 1 598 ? 8.907 -11.717 -39.824 1.00 98.56 598 PHE A C 1
ATOM 4837 O O . PHE A 1 598 ? 8.534 -11.275 -38.741 1.00 98.56 598 PHE A O 1
ATOM 4844 N N . LEU A 1 599 ? 10.181 -11.706 -40.201 1.00 98.69 599 LEU A N 1
ATOM 4845 C CA . LEU A 1 599 ? 11.247 -11.124 -39.395 1.00 98.69 599 LEU A CA 1
ATOM 4846 C C . LEU A 1 599 ? 11.652 -9.787 -40.009 1.00 98.69 599 LEU A C 1
ATOM 4848 O O . LEU A 1 599 ? 12.018 -9.744 -41.186 1.00 98.69 599 LEU A O 1
ATOM 4852 N N . ILE A 1 600 ? 11.587 -8.703 -39.236 1.00 98.00 600 ILE A N 1
ATOM 4853 C CA . ILE A 1 600 ? 11.981 -7.363 -39.692 1.00 98.00 600 ILE A CA 1
ATOM 4854 C C . ILE A 1 600 ? 13.018 -6.801 -38.724 1.00 98.00 600 ILE A C 1
ATOM 4856 O O . ILE A 1 600 ? 12.685 -6.398 -37.612 1.00 98.00 600 ILE A O 1
ATOM 4860 N N . SER A 1 601 ? 14.271 -6.730 -39.171 1.00 96.75 601 SER A N 1
ATOM 4861 C CA . SER A 1 601 ? 15.402 -6.273 -38.360 1.00 96.75 601 SER A CA 1
ATOM 4862 C C . SER A 1 601 ? 16.067 -5.038 -38.958 1.00 96.75 601 SER A C 1
ATOM 4864 O O . SER A 1 601 ? 16.032 -4.809 -40.168 1.00 96.75 601 SER A O 1
ATOM 4866 N N . SER A 1 602 ? 16.671 -4.236 -38.082 1.00 93.69 602 SER A N 1
ATOM 4867 C CA . SER A 1 602 ? 17.479 -3.066 -38.430 1.00 93.69 602 SER A CA 1
ATOM 4868 C C . SER A 1 602 ? 18.935 -3.406 -38.776 1.00 93.69 602 SER A C 1
ATOM 4870 O O . SER A 1 602 ? 19.694 -2.502 -39.121 1.00 93.69 602 SER A O 1
ATOM 4872 N N . ARG A 1 603 ? 19.339 -4.684 -38.703 1.00 95.31 603 ARG A N 1
ATOM 4873 C CA . ARG A 1 603 ? 20.659 -5.144 -39.160 1.00 95.31 603 ARG A CA 1
ATOM 4874 C C . ARG A 1 603 ? 20.861 -4.846 -40.648 1.00 95.31 603 ARG A C 1
ATOM 4876 O O . ARG A 1 603 ? 19.909 -4.903 -41.428 1.00 95.31 603 ARG A O 1
ATOM 4883 N N . SER A 1 604 ? 22.112 -4.597 -41.034 1.00 94.00 604 SER A N 1
ATOM 4884 C CA . SER A 1 604 ? 22.515 -4.463 -42.438 1.00 94.00 604 SER A CA 1
ATOM 4885 C C . SER A 1 604 ? 22.245 -5.755 -43.216 1.00 94.00 604 SER A C 1
ATOM 4887 O O . SER A 1 604 ? 22.483 -6.861 -42.723 1.00 94.00 604 SER A O 1
ATOM 4889 N N . GLU A 1 605 ? 21.812 -5.617 -44.467 1.00 95.56 605 GLU A N 1
ATOM 4890 C CA . GLU A 1 605 ? 21.636 -6.707 -45.431 1.00 95.56 605 GLU A CA 1
ATOM 4891 C C . GLU A 1 605 ? 22.918 -7.547 -45.597 1.00 95.56 605 GLU A C 1
ATOM 4893 O O . GLU A 1 605 ? 22.855 -8.765 -45.775 1.00 95.56 605 GLU A O 1
ATOM 4898 N N . SER A 1 606 ? 24.096 -6.935 -45.422 1.00 94.69 606 SER A N 1
ATOM 4899 C CA . SER A 1 606 ? 25.393 -7.630 -45.443 1.00 94.69 606 SER A CA 1
ATOM 4900 C C . SER A 1 606 ? 25.537 -8.717 -44.362 1.00 94.69 606 SER A C 1
ATOM 4902 O O . SER A 1 606 ? 26.356 -9.628 -44.497 1.00 94.69 606 SER A O 1
ATOM 4904 N N . LEU A 1 607 ? 24.724 -8.666 -43.300 1.00 96.31 607 LEU A N 1
ATOM 4905 C CA . LEU A 1 607 ? 24.705 -9.640 -42.207 1.00 96.31 607 LEU A CA 1
ATOM 4906 C C . LEU A 1 607 ? 23.691 -10.771 -42.410 1.00 96.31 607 LEU A C 1
ATOM 4908 O O . LEU A 1 607 ? 23.489 -11.565 -41.484 1.00 96.31 607 LEU A O 1
ATOM 4912 N N . ARG A 1 608 ? 23.043 -10.875 -43.580 1.00 97.62 608 ARG A N 1
ATOM 4913 C CA . ARG A 1 608 ? 21.973 -11.856 -43.820 1.00 97.62 608 ARG A CA 1
ATOM 4914 C C . ARG A 1 608 ? 22.387 -13.283 -43.497 1.00 97.62 608 ARG A C 1
ATOM 4916 O O . ARG A 1 608 ? 21.726 -13.925 -42.685 1.00 97.62 608 ARG A O 1
ATOM 4923 N N . SER A 1 609 ? 23.477 -13.765 -44.092 1.00 97.75 609 SER A N 1
ATOM 4924 C CA . SER A 1 609 ? 23.953 -15.142 -43.891 1.00 97.75 609 SER A CA 1
ATOM 4925 C C . SER A 1 609 ? 24.231 -15.429 -42.415 1.00 97.75 609 SER A C 1
ATOM 4927 O O . SER A 1 609 ? 23.709 -16.388 -41.858 1.00 97.75 609 SER A O 1
ATOM 4929 N N . HIS A 1 610 ? 24.954 -14.534 -41.740 1.00 98.06 610 HIS A N 1
ATOM 4930 C CA . HIS A 1 610 ? 25.265 -14.670 -40.318 1.00 98.06 610 HIS A CA 1
ATOM 4931 C C . HIS A 1 610 ? 24.018 -14.643 -39.425 1.00 98.06 610 HIS A C 1
ATOM 4933 O O . HIS A 1 610 ? 23.942 -15.381 -38.445 1.00 98.06 610 HIS A O 1
ATOM 4939 N N . THR A 1 611 ? 23.034 -13.807 -39.755 1.00 98.06 611 THR A N 1
ATOM 4940 C CA . THR A 1 611 ? 21.780 -13.710 -38.998 1.00 98.06 611 THR A CA 1
ATOM 4941 C C . THR A 1 611 ? 20.951 -14.981 -39.152 1.00 98.06 611 THR A C 1
ATOM 4943 O O . THR A 1 611 ? 20.490 -15.521 -38.150 1.00 98.06 611 THR A O 1
ATOM 4946 N N . VAL A 1 612 ? 20.826 -15.498 -40.378 1.00 98.25 612 VAL A N 1
ATOM 4947 C CA . VAL A 1 612 ? 20.136 -16.766 -40.653 1.00 98.25 612 VAL A CA 1
ATOM 4948 C C . VAL A 1 612 ? 20.816 -17.922 -39.924 1.00 98.25 612 VAL A C 1
ATOM 4950 O O . VAL A 1 612 ? 20.145 -18.632 -39.181 1.00 98.25 612 VAL A O 1
ATOM 4953 N N . ASP A 1 613 ? 22.137 -18.066 -40.056 1.00 98.25 613 ASP A N 1
ATOM 4954 C CA . ASP A 1 613 ? 22.894 -19.130 -39.388 1.00 98.25 613 ASP A CA 1
ATOM 4955 C C . ASP A 1 613 ? 22.691 -19.110 -37.868 1.00 98.25 613 ASP A C 1
ATOM 4957 O O . ASP A 1 613 ? 22.526 -20.159 -37.248 1.00 98.25 613 ASP A O 1
ATOM 4961 N N . ASN A 1 614 ? 22.702 -17.919 -37.254 1.00 98.44 614 ASN A N 1
ATOM 4962 C CA . ASN A 1 614 ? 22.496 -17.792 -35.815 1.00 98.44 614 ASN A CA 1
ATOM 4963 C C . ASN A 1 614 ? 21.057 -18.152 -35.424 1.00 98.44 614 ASN A C 1
ATOM 4965 O O . ASN A 1 614 ? 20.875 -18.840 -34.428 1.00 98.44 614 ASN A O 1
ATOM 4969 N N . LEU A 1 615 ? 20.043 -17.692 -36.163 1.00 98.50 615 LEU A N 1
ATOM 4970 C CA . LEU A 1 615 ? 18.640 -18.003 -35.863 1.00 98.50 615 LEU A CA 1
ATOM 4971 C C . LEU A 1 615 ? 18.377 -19.512 -35.942 1.00 98.50 615 LEU A C 1
ATOM 4973 O O . LEU A 1 615 ? 17.791 -20.080 -35.022 1.00 98.50 615 LEU A O 1
ATOM 4977 N N . VAL A 1 616 ? 18.880 -20.162 -36.995 1.00 98.06 616 VAL A N 1
ATOM 4978 C CA . VAL A 1 616 ? 18.782 -21.616 -37.182 1.00 98.06 616 VAL A CA 1
ATOM 4979 C C . VAL A 1 616 ? 19.514 -22.360 -36.067 1.00 98.06 616 VAL A C 1
ATOM 4981 O O . VAL A 1 616 ? 18.964 -23.306 -35.511 1.00 98.06 616 VAL A O 1
ATOM 4984 N N . SER A 1 617 ? 20.732 -21.943 -35.703 1.00 97.62 617 SER A N 1
ATOM 4985 C CA . SER A 1 617 ? 21.530 -22.655 -34.694 1.00 97.62 617 SER A CA 1
ATOM 4986 C C . SER A 1 617 ? 20.921 -22.624 -33.292 1.00 97.62 617 SER A C 1
ATOM 4988 O O . SER A 1 617 ? 21.198 -23.516 -32.492 1.00 97.62 617 SER A O 1
ATOM 4990 N N . VAL A 1 618 ? 20.082 -21.627 -32.997 1.00 97.75 618 VAL A N 1
ATOM 4991 C CA . VAL A 1 618 ? 19.392 -21.490 -31.706 1.00 97.75 618 VAL A CA 1
ATOM 4992 C C . VAL A 1 618 ? 17.927 -21.942 -31.742 1.00 97.75 618 VAL A C 1
ATOM 4994 O O . VAL A 1 618 ? 17.216 -21.750 -30.758 1.00 97.75 618 VAL A O 1
ATOM 4997 N N . GLY A 1 619 ? 17.488 -22.570 -32.840 1.00 96.94 619 GLY A N 1
ATOM 4998 C CA . GLY A 1 619 ? 16.213 -23.291 -32.932 1.00 96.94 619 GLY A CA 1
ATOM 4999 C C . GLY A 1 619 ? 15.076 -22.571 -33.662 1.00 96.94 619 GLY A C 1
ATOM 5000 O O . GLY A 1 619 ? 13.992 -23.138 -33.804 1.00 96.94 619 GLY A O 1
ATOM 5001 N N . TYR A 1 620 ? 15.280 -21.351 -34.166 1.00 97.94 620 TYR A N 1
ATOM 5002 C CA . TYR A 1 620 ? 14.261 -20.695 -34.986 1.00 97.94 620 TYR A CA 1
ATOM 5003 C C . TYR A 1 620 ? 14.256 -21.299 -36.392 1.00 97.94 620 TYR A C 1
ATOM 5005 O O . TYR A 1 620 ? 15.270 -21.299 -37.089 1.00 97.94 620 TYR A O 1
ATOM 5013 N N . HIS A 1 621 ? 13.095 -21.785 -36.834 1.00 94.75 621 HIS A N 1
ATOM 5014 C CA . HIS A 1 621 ? 12.910 -22.376 -38.161 1.00 94.75 621 HIS A CA 1
ATOM 5015 C C . HIS A 1 621 ? 11.509 -22.085 -38.701 1.00 94.75 621 HIS A C 1
ATOM 5017 O O . HIS A 1 621 ? 10.531 -22.140 -37.955 1.00 94.75 621 HIS A O 1
ATOM 5023 N N . GLY A 1 622 ? 11.393 -21.875 -40.014 1.00 93.44 622 GLY A N 1
ATOM 5024 C CA . GLY A 1 622 ? 10.095 -21.766 -40.689 1.00 93.44 622 GLY A CA 1
ATOM 5025 C C . GLY A 1 622 ? 9.476 -20.366 -40.688 1.00 93.44 622 GLY A C 1
ATOM 5026 O O . GLY A 1 622 ? 8.261 -20.249 -40.821 1.00 93.44 622 GLY A O 1
ATOM 5027 N N . TRP A 1 623 ? 10.279 -19.304 -40.553 1.00 97.81 623 TRP A N 1
ATOM 5028 C CA . TRP A 1 623 ? 9.811 -17.961 -40.909 1.00 97.81 623 TRP A CA 1
ATOM 5029 C C . TRP A 1 623 ? 9.633 -17.844 -42.433 1.00 97.81 623 TRP A C 1
ATOM 5031 O O . TRP A 1 623 ? 10.329 -18.494 -43.210 1.00 97.81 623 TRP A O 1
ATOM 5041 N N . THR A 1 624 ? 8.714 -16.984 -42.860 1.00 97.62 624 THR A N 1
ATOM 5042 C CA . THR A 1 624 ? 8.339 -16.775 -44.267 1.00 97.62 624 THR A CA 1
ATOM 5043 C C . THR A 1 624 ? 9.349 -15.892 -44.993 1.00 97.62 624 THR A C 1
ATOM 5045 O O . THR A 1 624 ? 9.769 -16.201 -46.104 1.00 97.62 624 THR A O 1
ATOM 5048 N N . LYS A 1 625 ? 9.754 -14.779 -44.371 1.00 97.75 625 LYS A N 1
ATOM 5049 C CA . LYS A 1 625 ? 10.689 -13.808 -44.959 1.00 97.75 625 LYS A CA 1
ATOM 5050 C C . LYS A 1 625 ? 11.453 -13.075 -43.859 1.00 97.75 625 LYS A C 1
ATOM 5052 O O . LYS A 1 625 ? 10.881 -12.740 -42.824 1.00 97.75 625 LYS A O 1
ATOM 5057 N N . LEU A 1 626 ? 12.741 -12.838 -44.106 1.00 98.19 626 LEU A N 1
ATOM 5058 C CA . LEU A 1 626 ? 13.615 -11.997 -43.286 1.00 98.19 626 LEU A CA 1
ATOM 5059 C C . LEU A 1 626 ? 13.944 -10.722 -44.068 1.00 98.19 626 LEU A C 1
ATOM 5061 O O . LEU A 1 626 ? 14.549 -10.805 -45.139 1.00 98.19 626 LEU A O 1
ATOM 5065 N N . SER A 1 627 ? 13.571 -9.568 -43.527 1.00 97.62 627 SER A N 1
ATOM 5066 C CA . SER A 1 627 ? 13.857 -8.247 -44.095 1.00 97.62 627 SER A CA 1
ATOM 5067 C C . SER A 1 627 ? 14.933 -7.551 -43.264 1.00 97.62 627 SER A C 1
ATOM 5069 O O . SER A 1 627 ? 14.789 -7.423 -42.046 1.00 97.62 627 SER A O 1
ATOM 5071 N N . LEU A 1 628 ? 16.009 -7.133 -43.927 1.00 96.62 628 LEU A N 1
ATOM 5072 C CA . LEU A 1 628 ? 17.153 -6.424 -43.352 1.00 96.62 628 LEU A CA 1
ATOM 5073 C C . LEU A 1 628 ? 17.360 -5.125 -44.137 1.00 96.62 628 LEU A C 1
ATOM 5075 O O . LEU A 1 628 ? 16.847 -4.982 -45.248 1.00 96.62 628 LEU A O 1
ATOM 5079 N 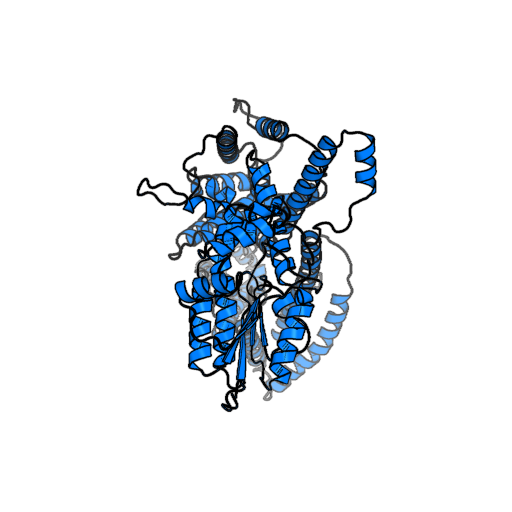N . ARG A 1 629 ? 18.085 -4.170 -43.552 1.00 93.44 629 ARG A N 1
ATOM 5080 C CA . ARG A 1 629 ? 18.271 -2.844 -44.150 1.00 93.44 629 ARG A CA 1
ATOM 5081 C C . ARG A 1 629 ? 19.266 -2.903 -45.302 1.00 93.44 629 ARG A C 1
ATOM 5083 O O . ARG A 1 629 ? 20.432 -3.242 -45.091 1.00 93.44 629 ARG A O 1
ATOM 5090 N N . GLY A 1 630 ? 18.804 -2.559 -46.502 1.00 90.50 630 GLY A N 1
ATOM 5091 C CA . GLY A 1 630 ? 19.665 -2.366 -47.666 1.00 90.50 630 GLY A CA 1
ATOM 5092 C C . GLY A 1 630 ? 20.367 -1.005 -47.651 1.00 90.50 630 GLY A C 1
ATOM 5093 O O . GLY A 1 630 ? 20.033 -0.138 -46.848 1.00 90.50 630 GLY A O 1
ATOM 5094 N N . LEU A 1 631 ? 21.303 -0.800 -48.584 1.00 85.75 631 LEU A N 1
ATOM 5095 C CA . LEU A 1 631 ? 22.060 0.456 -48.726 1.00 85.75 631 LEU A CA 1
ATOM 5096 C C . LEU A 1 631 ? 21.149 1.678 -48.929 1.00 85.75 631 LEU A C 1
ATOM 5098 O O . LEU A 1 631 ? 21.383 2.734 -48.354 1.00 85.75 631 LEU A O 1
ATOM 5102 N N . GLU A 1 632 ? 20.083 1.525 -49.718 1.00 82.38 632 GLU A N 1
ATOM 5103 C CA . GLU A 1 632 ? 19.097 2.587 -49.969 1.00 82.38 632 GLU A CA 1
ATOM 5104 C C . GLU A 1 632 ? 18.280 2.934 -48.717 1.00 82.38 632 GLU A C 1
ATOM 5106 O O . GLU A 1 632 ? 17.807 4.060 -48.569 1.00 82.38 632 GLU A O 1
ATOM 5111 N N . ASP A 1 633 ? 18.148 1.979 -47.795 1.00 85.44 633 ASP A N 1
ATOM 5112 C CA . ASP A 1 633 ? 17.407 2.161 -46.557 1.00 85.44 633 ASP A CA 1
ATOM 5113 C C . ASP A 1 633 ? 18.279 2.752 -45.445 1.00 85.44 633 ASP A C 1
ATOM 5115 O O . ASP A 1 633 ? 17.707 3.191 -44.457 1.00 85.44 633 ASP A O 1
ATOM 5119 N N . GLU A 1 634 ? 19.618 2.776 -45.548 1.00 76.81 634 GLU A N 1
ATOM 5120 C CA . GLU A 1 634 ? 20.535 3.216 -44.470 1.00 76.81 634 GLU A CA 1
ATOM 5121 C C . GLU A 1 634 ? 20.310 4.667 -44.027 1.00 76.81 634 GLU A C 1
ATOM 5123 O O . GLU A 1 634 ? 20.511 4.987 -42.857 1.00 76.81 634 GLU A O 1
ATOM 5128 N N . GLN A 1 635 ? 19.842 5.522 -44.939 1.00 78.81 635 GLN A N 1
ATOM 5129 C CA . GLN A 1 635 ? 19.543 6.933 -44.665 1.00 78.81 635 GLN A CA 1
ATOM 5130 C C . GLN A 1 635 ? 18.175 7.147 -44.001 1.00 78.81 635 GLN A C 1
ATOM 5132 O O . GLN A 1 635 ? 17.886 8.247 -43.537 1.00 78.81 635 GLN A O 1
ATOM 5137 N N . LEU A 1 636 ? 17.321 6.120 -43.968 1.00 85.75 636 LEU A N 1
ATOM 5138 C CA . LEU A 1 636 ? 16.016 6.198 -43.319 1.00 85.75 636 LEU A CA 1
ATOM 5139 C C . LEU A 1 636 ? 16.152 6.058 -41.799 1.00 85.75 636 LEU A C 1
ATOM 5141 O O . LEU A 1 636 ? 17.064 5.411 -41.283 1.00 85.75 636 LEU A O 1
ATOM 5145 N N . ASP A 1 637 ? 15.196 6.610 -41.068 1.00 89.31 637 ASP A N 1
ATOM 5146 C CA . ASP A 1 637 ? 15.030 6.289 -39.654 1.00 89.31 637 ASP A CA 1
ATOM 5147 C C . ASP A 1 637 ? 14.539 4.831 -39.485 1.00 89.31 637 ASP A C 1
ATOM 5149 O O . ASP A 1 637 ? 13.910 4.269 -40.396 1.00 89.31 637 ASP A O 1
ATOM 5153 N N . VAL A 1 638 ? 14.845 4.164 -38.359 1.00 91.81 638 VAL A N 1
ATOM 5154 C CA . VAL A 1 638 ? 14.538 2.725 -38.213 1.00 91.81 638 VAL A CA 1
ATOM 5155 C C . VAL A 1 638 ? 13.031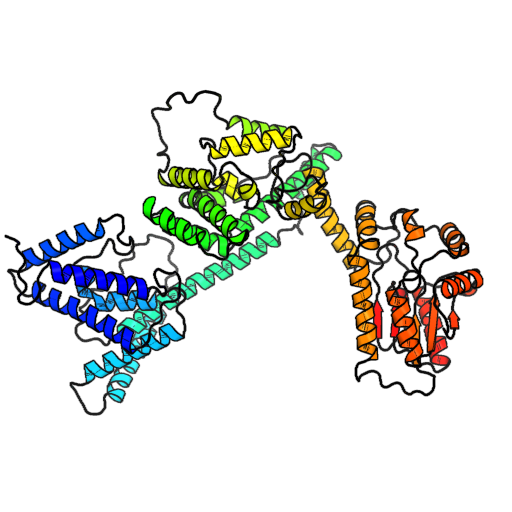 2.508 -38.227 1.00 91.81 638 VAL A C 1
ATOM 5157 O O . VAL A 1 638 ? 12.557 1.583 -38.900 1.00 91.81 638 VAL A O 1
ATOM 5160 N N . LYS A 1 639 ? 12.268 3.381 -37.561 1.00 93.94 639 LYS A N 1
ATOM 5161 C CA . LYS A 1 639 ? 10.803 3.350 -37.603 1.00 93.94 639 LYS A CA 1
ATOM 5162 C C . LYS A 1 639 ? 10.262 3.505 -39.020 1.00 93.94 639 LYS A C 1
ATOM 5164 O O . LYS A 1 639 ? 9.330 2.788 -39.398 1.00 93.94 639 LYS A O 1
ATOM 5169 N N . GLU A 1 640 ? 10.829 4.405 -39.822 1.00 94.00 640 GLU A N 1
ATOM 5170 C CA . GLU A 1 640 ? 10.381 4.629 -41.200 1.00 94.00 640 GLU A CA 1
ATOM 5171 C C . GLU A 1 640 ? 10.641 3.402 -42.082 1.00 94.00 640 GLU A C 1
ATOM 5173 O O . GLU A 1 640 ? 9.735 2.926 -42.773 1.00 94.00 640 GLU A O 1
ATOM 5178 N N . TYR A 1 641 ? 11.845 2.830 -42.006 1.00 95.31 641 TYR A N 1
ATOM 5179 C CA . TYR A 1 641 ? 12.194 1.599 -42.717 1.00 95.31 641 TYR A CA 1
ATOM 5180 C C . TYR A 1 641 ? 11.266 0.432 -42.333 1.00 95.31 641 TYR A C 1
ATOM 5182 O O . TYR A 1 641 ? 10.730 -0.264 -43.208 1.00 95.31 641 TYR A O 1
ATOM 5190 N N . LYS A 1 642 ? 11.028 0.219 -41.030 1.00 96.00 642 LYS A N 1
ATOM 5191 C CA . LYS A 1 642 ? 10.152 -0.865 -40.562 1.00 96.00 642 LYS A CA 1
ATOM 5192 C C . LYS A 1 642 ? 8.707 -0.638 -41.005 1.00 96.00 642 LYS A C 1
ATOM 5194 O O . LYS A 1 642 ? 8.072 -1.582 -41.469 1.00 96.00 642 LYS A O 1
ATOM 5199 N N . SER A 1 643 ? 8.221 0.603 -40.972 1.00 96.06 643 SER A N 1
ATOM 5200 C CA . SER A 1 643 ? 6.884 0.973 -41.463 1.00 96.06 643 SER A CA 1
ATOM 5201 C C . SER A 1 643 ? 6.726 0.706 -42.963 1.00 96.06 643 SER A C 1
ATOM 5203 O O . SER A 1 643 ? 5.782 0.031 -43.368 1.00 96.06 643 SER A O 1
ATOM 5205 N N . LYS A 1 644 ? 7.697 1.122 -43.789 1.00 95.12 644 LYS A N 1
ATOM 5206 C CA . LYS A 1 644 ? 7.723 0.824 -45.234 1.00 95.12 644 LYS A CA 1
ATOM 5207 C C . LYS A 1 644 ? 7.746 -0.678 -45.510 1.00 95.12 644 LYS A C 1
ATOM 5209 O O . LYS A 1 644 ? 7.057 -1.156 -46.408 1.00 95.12 644 LYS A O 1
ATOM 5214 N N . THR A 1 645 ? 8.497 -1.441 -44.720 1.00 96.00 645 THR A N 1
ATOM 5215 C CA . THR A 1 645 ? 8.532 -2.904 -44.843 1.00 96.00 645 THR A CA 1
ATOM 5216 C C . THR A 1 645 ? 7.181 -3.527 -44.489 1.00 96.00 645 THR A C 1
ATOM 5218 O O . THR A 1 645 ? 6.719 -4.405 -45.213 1.00 96.00 645 THR A O 1
ATOM 5221 N N . ARG A 1 646 ? 6.503 -3.047 -43.435 1.00 97.12 646 ARG A N 1
ATOM 5222 C CA . ARG A 1 646 ? 5.135 -3.480 -43.097 1.00 97.12 646 ARG A CA 1
ATOM 5223 C C . ARG A 1 646 ? 4.133 -3.121 -44.190 1.00 97.12 646 ARG A C 1
ATOM 5225 O O . ARG A 1 646 ? 3.291 -3.953 -44.507 1.00 97.12 646 ARG A O 1
ATOM 5232 N N . GLN A 1 647 ? 4.256 -1.941 -44.800 1.00 97.00 647 GLN A N 1
ATOM 5233 C CA . GLN A 1 647 ? 3.412 -1.541 -45.927 1.00 97.00 647 GLN A CA 1
ATOM 5234 C C . GLN A 1 647 ? 3.542 -2.526 -47.089 1.00 97.00 647 GLN A C 1
ATOM 5236 O O . GLN A 1 647 ? 2.528 -3.039 -47.543 1.00 97.00 647 GLN A O 1
ATOM 5241 N N . ARG A 1 648 ? 4.769 -2.909 -47.471 1.00 96.25 648 ARG A N 1
ATOM 5242 C CA . ARG A 1 648 ? 4.992 -3.928 -48.514 1.00 96.25 648 ARG A CA 1
ATOM 5243 C C . ARG A 1 648 ? 4.300 -5.260 -48.190 1.00 96.25 648 ARG A C 1
ATOM 5245 O O . ARG A 1 648 ? 3.761 -5.890 -49.088 1.00 96.25 648 ARG A O 1
ATOM 5252 N N . LEU A 1 649 ? 4.280 -5.689 -46.923 1.00 96.69 649 LEU A N 1
ATOM 5253 C CA . LEU A 1 649 ? 3.571 -6.915 -46.521 1.00 96.69 649 LEU A CA 1
ATOM 5254 C C . LEU A 1 649 ? 2.049 -6.779 -46.669 1.00 96.69 649 LEU A C 1
ATOM 5256 O O . LEU A 1 649 ? 1.393 -7.709 -47.134 1.00 96.69 649 LEU A O 1
ATOM 5260 N N . VAL A 1 650 ? 1.485 -5.630 -46.301 1.00 96.56 650 VAL A N 1
ATOM 5261 C CA . VAL A 1 650 ? 0.052 -5.359 -46.490 1.00 96.56 650 VAL A CA 1
ATOM 5262 C C . VAL A 1 650 ? -0.298 -5.277 -47.978 1.00 96.56 650 VAL A C 1
ATOM 5264 O O . VAL A 1 650 ? -1.305 -5.846 -48.388 1.00 96.56 650 VAL A O 1
ATOM 5267 N N . ASP A 1 651 ? 0.561 -4.667 -48.797 1.00 96.56 651 ASP A N 1
ATOM 5268 C CA . ASP A 1 651 ? 0.396 -4.593 -50.255 1.00 96.56 651 ASP A CA 1
ATOM 5269 C C . ASP A 1 651 ? 0.486 -5.985 -50.915 1.00 96.56 651 ASP A C 1
ATOM 5271 O O . ASP A 1 651 ? -0.220 -6.271 -51.880 1.00 96.56 651 ASP A O 1
ATOM 5275 N N . GLU A 1 652 ? 1.296 -6.896 -50.358 1.00 95.75 652 GLU A N 1
ATOM 5276 C CA . GLU A 1 652 ? 1.336 -8.327 -50.715 1.00 95.75 652 GLU A CA 1
ATOM 5277 C C . GLU A 1 652 ? 0.075 -9.104 -50.235 1.00 95.75 652 GLU A C 1
ATOM 5279 O O . GLU A 1 652 ? -0.086 -10.306 -50.503 1.00 95.75 652 GLU A O 1
ATOM 5284 N N . GLY A 1 653 ? -0.845 -8.428 -49.538 1.00 95.50 653 GLY A N 1
ATOM 5285 C CA . GLY A 1 653 ? -2.137 -8.935 -49.081 1.00 95.50 653 GLY A CA 1
ATOM 5286 C C . GLY A 1 653 ? -2.123 -9.585 -47.698 1.00 95.50 653 GLY A C 1
ATOM 5287 O O . GLY A 1 653 ? -3.071 -10.294 -47.375 1.00 95.50 653 GLY A O 1
ATOM 5288 N N . TYR A 1 654 ? -1.065 -9.415 -46.897 1.00 96.50 654 TYR A N 1
ATOM 5289 C CA . TYR A 1 654 ? -1.003 -9.988 -45.549 1.00 96.50 654 TYR A CA 1
ATOM 5290 C C . TYR A 1 654 ? -1.760 -9.143 -44.516 1.00 96.50 654 TYR A C 1
ATOM 5292 O O . TYR A 1 654 ? -1.657 -7.917 -44.483 1.00 96.50 654 TYR A O 1
ATOM 5300 N N . ARG A 1 655 ? -2.457 -9.815 -43.595 1.00 94.81 655 ARG A N 1
ATOM 5301 C CA . ARG A 1 655 ? -3.110 -9.212 -42.426 1.00 94.81 655 ARG A CA 1
ATOM 5302 C C . ARG A 1 655 ? -2.222 -9.375 -41.201 1.00 94.81 655 ARG A C 1
ATOM 5304 O O . ARG A 1 655 ? -1.999 -10.488 -40.731 1.00 94.81 655 ARG A O 1
ATOM 5311 N N . ILE A 1 656 ? -1.715 -8.267 -40.671 1.00 95.31 656 ILE A N 1
ATOM 5312 C CA . ILE A 1 656 ? -0.777 -8.287 -39.545 1.00 95.31 656 ILE A CA 1
ATOM 5313 C C . ILE A 1 656 ? -1.554 -8.336 -38.220 1.00 95.31 656 ILE A C 1
ATOM 5315 O O . ILE A 1 656 ? -2.127 -7.336 -37.779 1.00 95.31 656 ILE A O 1
ATOM 5319 N N . TRP A 1 657 ? -1.554 -9.495 -37.562 1.00 94.12 657 TRP A N 1
ATOM 5320 C CA . TRP A 1 657 ? -2.241 -9.697 -36.280 1.00 94.12 657 TRP A CA 1
ATOM 5321 C C . TRP A 1 657 ? -1.433 -9.199 -35.088 1.00 94.12 657 TRP A C 1
ATOM 5323 O O . TRP A 1 657 ? -1.988 -8.601 -34.168 1.00 94.12 657 TRP A O 1
ATOM 5333 N N . GLY A 1 658 ? -0.122 -9.414 -35.119 1.00 95.06 658 GLY A N 1
ATOM 5334 C CA . GLY A 1 658 ? 0.758 -9.095 -34.007 1.00 95.06 658 GLY A CA 1
ATOM 5335 C C . GLY A 1 658 ? 2.123 -8.614 -34.461 1.00 95.06 658 GLY A C 1
ATOM 5336 O O . GLY A 1 658 ? 2.663 -9.110 -35.452 1.00 95.06 658 GLY A O 1
ATOM 5337 N N . ILE A 1 659 ? 2.685 -7.665 -33.715 1.00 97.94 659 ILE A N 1
ATOM 5338 C CA . ILE A 1 659 ? 4.112 -7.332 -33.766 1.00 97.94 659 ILE A CA 1
ATOM 5339 C C . ILE A 1 659 ? 4.684 -7.505 -32.363 1.00 97.94 659 ILE A C 1
ATOM 5341 O O . ILE A 1 659 ? 4.150 -6.938 -31.408 1.00 97.94 659 ILE A O 1
ATOM 5345 N N . VAL A 1 660 ? 5.775 -8.257 -32.251 1.00 98.19 660 VAL A N 1
ATOM 5346 C CA . VAL A 1 660 ? 6.580 -8.361 -31.029 1.00 98.19 660 VAL A CA 1
ATOM 5347 C C . VAL A 1 660 ? 7.931 -7.711 -31.295 1.00 98.19 660 VAL A C 1
ATOM 5349 O O . VAL A 1 660 ? 8.587 -8.016 -32.294 1.00 98.19 660 VAL A O 1
ATOM 5352 N N . GLY A 1 661 ? 8.341 -6.810 -30.411 1.00 97.38 661 GLY A N 1
ATOM 5353 C CA . GLY A 1 661 ? 9.619 -6.119 -30.515 1.00 97.38 661 GLY A CA 1
ATOM 5354 C C . GLY A 1 661 ? 10.025 -5.480 -29.197 1.00 97.38 661 GLY A C 1
ATOM 5355 O O . GLY A 1 661 ? 9.185 -5.190 -28.349 1.00 97.38 661 GLY A O 1
ATOM 5356 N N . ASP A 1 662 ? 11.315 -5.241 -29.033 1.00 96.50 662 ASP A N 1
ATOM 5357 C CA . ASP A 1 662 ? 11.913 -4.629 -27.849 1.00 96.50 662 ASP A CA 1
ATOM 5358 C C . ASP A 1 662 ? 12.070 -3.102 -27.973 1.00 96.50 662 ASP A C 1
ATOM 5360 O O . ASP A 1 662 ? 12.394 -2.431 -27.000 1.00 96.50 662 ASP A O 1
ATOM 5364 N N . GLN A 1 663 ? 11.794 -2.526 -29.147 1.00 95.62 663 GLN A N 1
ATOM 5365 C CA . GLN A 1 663 ? 11.853 -1.085 -29.411 1.00 95.62 663 GLN A CA 1
ATOM 5366 C C . GLN A 1 663 ? 10.508 -0.545 -29.899 1.00 95.62 663 GLN A C 1
ATOM 5368 O O . GLN A 1 663 ? 9.794 -1.200 -30.662 1.00 95.62 663 GLN A O 1
ATOM 5373 N N . TRP A 1 664 ? 10.185 0.698 -29.535 1.00 95.06 664 TRP A N 1
ATOM 5374 C CA . TRP A 1 664 ? 8.982 1.372 -30.037 1.00 95.06 664 TRP A CA 1
ATOM 5375 C C . TRP A 1 664 ? 9.023 1.600 -31.554 1.00 95.06 664 TRP A C 1
ATOM 5377 O O . TRP A 1 664 ? 7.984 1.504 -32.203 1.00 95.06 664 TRP A O 1
ATOM 5387 N N . SER A 1 665 ? 10.204 1.787 -32.150 1.00 93.94 665 SER A N 1
ATOM 5388 C CA . SER A 1 665 ? 10.385 1.869 -33.610 1.00 93.94 665 SER A CA 1
ATOM 5389 C C . SER A 1 665 ? 9.987 0.584 -34.354 1.00 93.94 665 SER A C 1
ATOM 5391 O O . SER A 1 665 ? 9.626 0.627 -35.532 1.00 93.94 665 SER A O 1
ATOM 5393 N N . SER A 1 666 ? 9.968 -0.564 -33.670 1.00 94.62 666 SER A N 1
ATOM 5394 C CA . SER A 1 666 ? 9.456 -1.830 -34.211 1.00 94.62 666 SER A CA 1
ATOM 5395 C C . SER A 1 666 ? 7.929 -1.885 -34.238 1.00 94.62 666 SER A C 1
ATOM 5397 O O . SER A 1 666 ? 7.357 -2.483 -35.153 1.00 94.62 666 SER A O 1
ATOM 5399 N N . LEU A 1 667 ? 7.278 -1.251 -33.261 1.00 95.06 667 LEU A N 1
ATOM 5400 C CA . LEU A 1 667 ? 5.835 -1.341 -33.018 1.00 95.06 667 LEU A CA 1
ATOM 5401 C C . LEU A 1 667 ? 5.048 -0.194 -33.665 1.00 95.06 667 LEU A C 1
ATOM 5403 O O . LEU A 1 667 ? 3.909 -0.384 -34.088 1.00 95.06 667 LEU A O 1
ATOM 5407 N N . GLU A 1 668 ? 5.645 0.993 -33.745 1.00 91.31 668 GLU A N 1
ATOM 5408 C CA . GLU A 1 668 ? 4.983 2.210 -34.201 1.00 91.31 668 GLU A CA 1
ATOM 5409 C C . GLU A 1 668 ? 5.073 2.445 -35.708 1.00 91.31 668 GLU A C 1
ATOM 5411 O O . GLU A 1 668 ? 6.011 2.021 -36.384 1.00 91.31 668 GLU A O 1
ATOM 5416 N N . GLY A 1 669 ? 4.118 3.230 -36.214 1.00 89.81 669 GLY A N 1
ATOM 5417 C CA . GLY A 1 669 ? 4.023 3.653 -37.610 1.00 89.81 669 GLY A CA 1
ATOM 5418 C C . GLY A 1 669 ? 2.992 2.851 -38.401 1.00 89.81 669 GLY A C 1
ATOM 5419 O O . GLY A 1 669 ? 2.615 1.741 -38.020 1.00 89.81 669 GLY A O 1
ATOM 5420 N N . TYR A 1 670 ? 2.532 3.418 -39.513 1.00 90.12 670 TYR A N 1
ATOM 5421 C CA . TYR A 1 670 ? 1.519 2.796 -40.363 1.00 90.12 670 TYR A CA 1
ATOM 5422 C C . TYR A 1 670 ? 2.159 1.969 -41.494 1.00 90.12 670 TYR A C 1
ATOM 5424 O O . TYR A 1 670 ? 3.199 2.374 -42.013 1.00 90.12 670 TYR A O 1
ATOM 5432 N N . PRO A 1 671 ? 1.558 0.828 -41.878 1.00 92.19 671 PRO A N 1
ATOM 5433 C CA . PRO A 1 671 ? 0.384 0.211 -41.265 1.00 92.19 671 PRO A CA 1
ATOM 5434 C C . PRO A 1 671 ? 0.745 -0.465 -39.931 1.00 92.19 671 PRO A C 1
ATOM 5436 O O . PRO A 1 671 ? 1.847 -1.003 -39.763 1.00 92.19 671 PRO A O 1
ATOM 5439 N N . SER A 1 672 ? -0.180 -0.407 -38.971 1.00 91.69 672 SER A N 1
ATOM 5440 C CA . SER A 1 672 ? -0.045 -1.037 -37.654 1.00 91.69 672 SER A CA 1
ATOM 5441 C C . SER A 1 672 ? -0.618 -2.458 -37.652 1.00 91.69 672 SER A C 1
ATOM 5443 O O . SER A 1 672 ? -1.409 -2.835 -38.519 1.00 91.69 672 SER A O 1
ATOM 5445 N N . ALA A 1 673 ? -0.216 -3.260 -36.667 1.00 93.25 673 ALA A N 1
ATOM 5446 C CA . ALA A 1 673 ? -0.846 -4.550 -36.400 1.00 93.25 673 ALA A CA 1
ATOM 5447 C C . ALA A 1 673 ? -2.139 -4.397 -35.594 1.00 93.25 673 ALA A C 1
ATOM 5449 O O . ALA A 1 673 ? -2.382 -3.355 -34.982 1.00 93.25 673 ALA A O 1
ATOM 5450 N N . LYS A 1 674 ? -2.939 -5.468 -35.528 1.00 92.31 674 LYS A N 1
ATOM 5451 C CA . LYS A 1 674 ? -4.109 -5.528 -34.635 1.00 92.31 674 LYS A CA 1
ATOM 5452 C C . LYS A 1 674 ? -3.726 -5.400 -33.156 1.00 92.31 674 LYS A C 1
ATOM 5454 O O . LYS A 1 674 ? -4.468 -4.775 -32.403 1.00 92.31 674 LYS A O 1
ATOM 5459 N N . ARG A 1 675 ? -2.581 -5.955 -32.745 1.00 94.44 675 ARG A N 1
ATOM 5460 C CA . ARG A 1 675 ? -2.000 -5.774 -31.406 1.00 94.44 675 ARG A CA 1
ATOM 5461 C C . ARG A 1 675 ? -0.471 -5.707 -31.471 1.00 94.44 675 ARG A C 1
ATOM 5463 O O . ARG A 1 675 ? 0.155 -6.321 -32.331 1.00 94.44 675 ARG A O 1
ATOM 5470 N N . THR A 1 676 ? 0.138 -4.963 -30.557 1.00 96.19 676 THR A N 1
ATOM 5471 C CA . THR A 1 676 ? 1.597 -4.833 -30.425 1.00 96.19 676 THR A CA 1
ATOM 5472 C C . THR A 1 676 ? 2.037 -5.244 -29.027 1.00 96.19 676 THR A C 1
ATOM 5474 O O . THR A 1 676 ? 1.336 -4.953 -28.059 1.00 96.19 676 THR A O 1
ATOM 5477 N N . PHE A 1 677 ? 3.200 -5.883 -28.919 1.00 97.06 677 PHE A N 1
ATOM 5478 C CA . PHE A 1 677 ? 3.746 -6.390 -27.661 1.00 97.06 677 PHE A CA 1
ATOM 5479 C C . PHE A 1 677 ? 5.190 -5.909 -27.507 1.00 97.06 677 PHE A C 1
ATOM 5481 O O . PHE A 1 677 ? 6.050 -6.232 -28.331 1.00 97.06 677 PHE A O 1
ATOM 5488 N N . LYS A 1 678 ? 5.431 -5.107 -26.466 1.00 97.56 678 LYS A N 1
ATOM 5489 C CA . LYS A 1 678 ? 6.730 -4.504 -26.162 1.00 97.56 678 LYS A CA 1
ATOM 5490 C C . LYS A 1 678 ? 7.492 -5.390 -25.182 1.00 97.56 678 LYS A C 1
ATOM 5492 O O . LYS A 1 678 ? 7.030 -5.597 -24.066 1.00 97.56 678 LYS A O 1
ATOM 5497 N N . LEU A 1 679 ? 8.653 -5.888 -25.597 1.00 97.19 679 LEU A N 1
ATOM 5498 C CA . LEU A 1 679 ? 9.613 -6.518 -24.691 1.00 97.19 679 LEU A CA 1
ATOM 5499 C C . LEU A 1 679 ? 10.490 -5.445 -24.034 1.00 97.19 679 LEU A C 1
ATOM 5501 O O . LEU A 1 679 ? 10.771 -4.429 -24.678 1.00 97.19 679 LEU A O 1
ATOM 5505 N N . PRO A 1 680 ? 10.921 -5.631 -22.776 1.00 96.50 680 PRO A N 1
ATOM 5506 C CA . PRO A 1 680 ? 11.773 -4.657 -22.110 1.00 96.50 680 PRO A CA 1
ATOM 5507 C C . PRO A 1 680 ? 13.149 -4.581 -22.779 1.00 96.50 680 PRO A C 1
ATOM 5509 O O . PRO A 1 680 ? 13.778 -5.607 -23.035 1.00 96.50 680 PRO A O 1
ATOM 5512 N N . ASN A 1 681 ? 13.641 -3.370 -23.026 1.00 95.31 681 ASN A N 1
ATOM 5513 C CA . ASN A 1 681 ? 15.029 -3.133 -23.401 1.00 95.31 681 ASN A CA 1
ATOM 5514 C C . ASN A 1 681 ? 15.428 -1.702 -23.049 1.00 95.31 681 ASN A C 1
ATOM 5516 O O . ASN A 1 681 ? 14.996 -0.735 -23.672 1.00 95.31 681 ASN A O 1
ATOM 5520 N N . SER A 1 682 ? 16.319 -1.601 -22.071 1.00 91.25 682 SER A N 1
ATOM 5521 C CA . SER A 1 682 ? 16.779 -0.327 -21.525 1.00 91.25 682 SER A CA 1
ATOM 5522 C C . SER A 1 682 ? 18.276 -0.089 -21.771 1.00 91.25 682 SER A C 1
ATOM 5524 O O . SER A 1 682 ? 18.869 0.780 -21.142 1.00 91.25 682 SER A O 1
ATOM 5526 N N . ILE A 1 683 ? 18.899 -0.873 -22.662 1.00 94.19 683 ILE A N 1
ATOM 5527 C CA . ILE A 1 683 ? 20.330 -0.784 -23.003 1.00 94.19 683 ILE A CA 1
ATOM 5528 C C . ILE A 1 683 ? 20.571 0.243 -24.119 1.00 94.19 683 ILE A C 1
ATOM 5530 O O . ILE A 1 683 ? 21.613 0.895 -24.152 1.00 94.19 683 ILE A O 1
ATOM 5534 N N . TYR A 1 684 ? 19.637 0.383 -25.061 1.00 93.19 684 TYR A N 1
ATOM 5535 C CA . TYR A 1 684 ? 19.760 1.302 -26.193 1.00 93.19 684 TYR A CA 1
ATOM 5536 C C . TYR A 1 684 ? 18.395 1.775 -26.695 1.00 93.19 684 TYR A C 1
ATOM 5538 O O . TYR A 1 684 ? 17.378 1.118 -26.471 1.00 93.19 684 TYR A O 1
ATOM 5546 N N . TYR A 1 685 ? 18.398 2.897 -27.419 1.00 91.12 685 TYR A N 1
ATOM 5547 C CA . TYR A 1 685 ? 17.229 3.443 -28.102 1.00 91.12 685 TYR A CA 1
ATOM 5548 C C . TYR A 1 685 ? 17.441 3.438 -29.615 1.00 91.12 685 TYR A C 1
ATOM 5550 O O . TYR A 1 685 ? 18.495 3.856 -30.099 1.00 91.12 685 TYR A O 1
ATOM 5558 N N . LEU A 1 686 ? 16.437 2.993 -30.369 1.00 87.50 686 LEU A N 1
ATOM 5559 C CA . LEU A 1 686 ? 16.385 3.148 -31.825 1.00 87.50 686 LEU A CA 1
ATOM 5560 C C . LEU A 1 686 ? 15.149 3.964 -32.194 1.00 87.50 686 LEU A C 1
ATOM 5562 O O . LEU A 1 686 ? 14.032 3.520 -31.910 1.00 87.50 686 LEU A O 1
ATOM 5566 N N . SER A 1 687 ? 15.368 5.127 -32.814 1.00 78.31 687 SER A N 1
ATOM 5567 C CA . SER A 1 687 ? 14.305 6.011 -33.298 1.00 78.31 687 SER A CA 1
ATOM 5568 C C . SER A 1 687 ? 13.544 5.431 -34.486 1.00 78.31 687 SER A C 1
ATOM 5570 O O . SER A 1 687 ? 14.160 4.735 -35.334 1.00 78.31 687 SER A O 1
#

Foldseek 3Di:
DALADDPPDDLVRVVVLVVVLVQVLVLLLQADPLRDGRDFALVVLLVNLVSLVVLLVSLVVLVPDPSNPSNQVVSQVVLCVVLPDLPHDVVCNVPGSVCSNCSNLSSLLSNLNHVPNDPNSVVRNVVNLLVVLLVVCVVDDDCSPVVVVVLVVVLVVVVVVVVVVLPPDPDDDDDPDPPPPDPPPDPPPDRPVSSSVVSNVVVVSVVVVVVVVVVVLVVVLVVLVPPPDPDDPVVVLVVLVVDDDPVVSVVLVVQQSVLSNLLSVVLSCLSPPVNVVLLVVLCVLLVRDLVRSVVVVVSLVPDPDDDPVSLLVSLSSLLSNLCSVPSVVLSVVSVPDHDDDDDLVVVLVVLVVLAPPPDPPDPPDDDDPPPVSLVSSLVVSCVSCVLPCVSVLVDAVSSVVSSPHSPDPVSVSVSVQLVCQAVVNDDPSQFDPPPDDDDDCPPSVVVVLPRDHDPDDPCVVVVVCCVVLLVVLVVVLVCVLVVVDADDQFRDLSNLVVLLDCCPDVNLLVLQLVLLVVVVVLVPDPPDPDPLPLQEAEEEEQEPTFFDPSVVVVVVSLRRHGDDLVSSLVVLLVLPTATPVSSLVSLVVCVVVNHAYEYEYAAEPVCVVSSVSSCVVNPDDRHPYYHYAYPVRPPPALLVVLQVVVVVSVVVVHQYAEYEYQAVSRQDDPPHHVDYGHRRDDSDYGD

pLDDT: mean 77.86, std 19.74, range [24.67, 98.69]

Sequence (687 aa):
MGSWFHPDISLEELMKLIKGFVDILILTSGYQSSGRIAHWDPININKAFQWAFFFENVLRTLSCLDNHQESLQELDAALSELTSDVSFPQGFTHLSSATLTMARGFLVEHFIHALPLRDSHLRAFLMAIIEMDLDELSGVEHDRLSVYLNNLKLQETSFSSVKNRMFCDEDLISSPNLYLDTKEGELKGNSFTKYTVQKLLKRSSAVSKISTIESGLETISNSIRCCSWSEFDDNLFKELMKQNDPPVIVEQLVGFVTWNHWKSKNLSYFLDKRTIHMVSGASMIFSTPKIQWVQVLERLKNSADRSDDDFRDTVELLLLGCITDRWTYFIKHLMSVSYYPITTSEQFQEVCKLLPTGKFQTLDSKQETVNSKESDILEYLMNILSGQLHPLWNVSPVLAAAAIPSWSLLFRFYINELEIQFRGDFSTMRCCSCIEDKKEHNDCLTLASSNHWSILSPKFKNGLINDSLKRYCESWRINVEVKNIMGFEVVPQECVEYIQQYMTSSQYKADSEMALEEVKLYLSGSCTTLENDGKDAWIFDVDDTLISTIPYYKRHGFGGEKRNTTSLETWMKKRKAPALKHTLNIFHDIKDKGLKIFLISSRSESLRSHTVDNLVSVGYHGWTKLSLRGLEDEQLDVKEYKSKTRQRLVDEGYRIWGIVGDQWSSLEGYPSAKRTFKLPNSIYYLS

InterPro domains:
  IPR005519 Acid phosphatase, class B-like [PF03767] (469-686)
  IPR010028 Acid phosphatase, plant [TIGR01675] (468-686)
  IPR023214 HAD superfamily [G3DSA:3.40.50.1000] (469-687)
  IPR035428 Fanconi anemia group F protein [PF11107] (12-130)
  IPR035428 Fanconi anemia group F protein [PTHR14449] (1-445)
  IPR036412 HAD-like superfamily [SSF56784] (523-672)

Organism: Cannabis sativa (NCBI:txid3483)